Protein AF-A0A967JS07-F1 (afdb_monomer)

Foldseek 3Di:
DDQDWFPCPQAPVNLVVCCVPPVQLQSVLLVVLLVVLVVVDPDPVSSLLSSLQQLLPCPDPSNVSNLVGDDPPCVPLQNVSSVSCSRSGWHKKKFKFFFADPDDPDPDDFGDIDIWMFTDDPNDTWTARSNRRDTDDPVRTDTQDIHPDDSDDDDPDPDDDDTDDDDDDPDDPVVVVLVVCCVPCVPCNVPALVPDDPVSSVVVLLVLLLVVLLVLQCCCCPVVVQQALDRNLLSLLLSQCVQQPVVLSLVVLVVLLVVLLVVLVVVVVVVDDPVVSLVVSLVVLLVVLVVVVVVCVVVVNPRSPPVDVSVSVSSSVLSVSLVVCCVVVNDVSSVSNVVSSSVSSSVSNVQSPDPVNSCCSNRPVPD

Secondary structure (DSSP, 8-state):
-PPPPP-GGG-HHHHHHHHHHH--HHHHHHHHHHHHHHHT-SSHHHHHHHHHHHHH-TT-HHHHHHHHHSSTTTTSHHHHHHHHHHHTT--EEEEEEEE--SS---TT--BPPEEEEEEEETTEEEEE-TTT-PBP-GGGEEEEEESS--S---SS-------B-------SSHHHHHHHHTTT-HHHHHT-GGGS-HHHHHHHHHHHHHHHHHHHHHHIIIII----STTHHHHHHHHHHHHH-HHHHHHHHHHHHHHHHHHHHHHHHTT--HHHHHHHHHHHHHHHHHHHHHHHHHTT--------HHHHHHHHHHHHHHHHHHHHH-HHHHHHHHHHHHHHHHHHHHHHT-HHHHHHHHH-TT-

Solvent-accessible surface area (backbone atoms only — not comparable to full-atom values): 20382 Å² total; per-residue (Å²): 131,81,84,73,76,37,58,61,88,48,23,73,65,54,47,53,52,48,48,75,73,66,66,44,66,24,57,55,25,52,49,54,49,52,51,50,21,50,75,75,27,98,43,76,67,46,24,54,53,45,42,40,48,55,60,26,38,73,84,37,70,45,48,46,36,32,36,76,54,44,65,93,65,27,65,40,48,30,50,34,51,21,49,53,35,8,34,71,67,36,25,37,35,26,32,36,24,40,74,58,65,96,61,83,76,59,92,85,68,66,54,66,80,42,68,26,23,38,35,55,54,98,92,41,81,43,41,27,34,36,69,74,43,45,78,52,65,69,92,34,52,46,80,73,33,67,52,90,56,67,92,70,88,69,86,96,66,85,86,88,81,86,80,43,84,86,74,92,74,98,68,70,65,63,57,53,49,40,64,61,28,54,81,75,41,54,68,59,49,73,68,35,70,84,71,47,59,71,78,55,35,55,56,49,49,58,55,45,37,50,62,58,29,40,54,52,41,49,43,39,38,70,74,73,58,52,51,40,64,64,58,62,51,23,41,51,52,15,52,37,22,69,65,30,40,63,70,57,24,51,54,50,50,53,53,50,42,54,52,49,45,53,53,46,55,56,45,57,77,68,68,60,55,76,67,65,44,54,56,50,51,45,53,50,53,53,50,50,52,51,51,50,52,56,50,27,60,73,68,70,43,83,65,51,71,72,91,51,70,60,50,55,53,49,51,44,53,47,38,53,53,42,46,52,38,26,75,75,66,31,62,68,52,24,51,50,23,48,51,34,19,50,53,50,9,52,54,34,32,58,53,56,69,30,68,68,52,44,48,45,37,57,77,44,75,89,116

pLDDT: mean 78.79, std 13.3, range [34.06, 95.81]

Sequence (367 aa):
AERPRADNTYDEEARRILAEEEETPFIFALDALIEAAREGSASEEGFVAELINSLANSDDDRVIALAAGGPEGVEEPARRLALVLNAAGVPARRVSGLVLSEGRTAAGGASELRLWVDVWFRGGWRSIDPDTGDELDARHLLPLTTGERPVIETAGVSGVSASYTLAPRPEDAATEALRRSDEAAPLVAALSLLSLPQDTQYVFRVLMLIPVGAVLIAFLRQVVGLTTFGTFMPVLIALAFRETSLWTGVVLFTGIVMIGLGLRAYFNGLQLLIVPRLAAVLSIVAMLMAVLALLGGAFKITLGFGISLFPLVIITMTIERMSLVWDEFGAREALMRGAGSLVAAVLSYVMMSNDYVEHMAFMFPEL

Structure (mmCIF, N/CA/C/O backbone):
data_AF-A0A967JS07-F1
#
_entry.id   AF-A0A967JS07-F1
#
loop_
_atom_site.group_PDB
_atom_site.id
_atom_site.type_symbol
_atom_site.label_atom_id
_atom_site.label_alt_id
_atom_site.label_comp_id
_atom_site.label_asym_id
_atom_site.label_entity_id
_atom_site.label_seq_id
_atom_site.pdbx_PDB_ins_code
_atom_site.Cartn_x
_atom_site.Cartn_y
_atom_site.Cartn_z
_atom_site.occupancy
_atom_site.B_iso_or_equiv
_atom_site.auth_seq_id
_atom_site.auth_comp_id
_atom_site.auth_asym_id
_atom_site.auth_atom_id
_atom_site.pdbx_PDB_model_num
ATOM 1 N N . ALA A 1 1 ? 6.190 6.516 -46.615 1.00 49.81 1 ALA A N 1
ATOM 2 C CA . ALA A 1 1 ? 7.289 7.099 -45.825 1.00 49.81 1 ALA A CA 1
ATOM 3 C C . ALA A 1 1 ? 8.577 6.870 -46.601 1.00 49.81 1 ALA A C 1
ATOM 5 O O . ALA A 1 1 ? 8.735 5.792 -47.160 1.00 49.81 1 ALA A O 1
ATOM 6 N N . GLU A 1 2 ? 9.415 7.891 -46.734 1.00 59.22 2 GLU A N 1
ATOM 7 C CA . GLU A 1 2 ? 10.701 7.809 -47.437 1.00 59.22 2 GLU A CA 1
ATOM 8 C C . GLU A 1 2 ? 11.638 6.841 -46.687 1.00 59.22 2 GLU A C 1
ATOM 10 O O . GLU A 1 2 ? 11.630 6.833 -45.454 1.00 59.22 2 GLU A O 1
ATOM 15 N N . ARG A 1 3 ? 12.381 5.975 -47.398 1.00 69.31 3 ARG A N 1
ATOM 16 C CA . ARG A 1 3 ? 13.306 5.008 -46.772 1.00 69.31 3 ARG A CA 1
ATOM 17 C C . ARG A 1 3 ? 14.401 5.806 -46.043 1.00 69.31 3 ARG A C 1
ATOM 19 O O . ARG A 1 3 ? 15.080 6.591 -46.707 1.00 69.31 3 ARG A O 1
ATOM 26 N N . PRO A 1 4 ? 14.576 5.647 -44.717 1.00 76.69 4 PRO A N 1
ATOM 27 C CA . PRO A 1 4 ? 15.662 6.303 -43.999 1.00 76.69 4 PRO A CA 1
ATOM 28 C C . PRO A 1 4 ? 17.009 5.837 -44.564 1.00 76.69 4 PRO A C 1
ATOM 30 O O . PRO A 1 4 ? 17.126 4.714 -45.055 1.00 76.69 4 PRO A O 1
ATOM 33 N N . ARG A 1 5 ? 18.019 6.710 -44.537 1.00 73.94 5 ARG A N 1
ATOM 34 C CA . ARG A 1 5 ? 19.380 6.347 -44.953 1.00 73.94 5 ARG A CA 1
ATOM 35 C C . ARG A 1 5 ? 20.079 5.607 -43.818 1.00 73.94 5 ARG A C 1
ATOM 37 O O . ARG A 1 5 ? 19.899 5.977 -42.660 1.00 73.94 5 ARG A O 1
ATOM 44 N N . ALA A 1 6 ? 20.838 4.573 -44.169 1.00 75.00 6 ALA A N 1
ATOM 45 C CA . ALA A 1 6 ? 21.737 3.911 -43.239 1.00 75.00 6 ALA A CA 1
ATOM 46 C C . ALA A 1 6 ? 22.877 4.860 -42.841 1.00 75.00 6 ALA A C 1
ATOM 48 O O . ALA A 1 6 ? 23.210 5.795 -43.577 1.00 75.00 6 ALA A O 1
ATOM 49 N N . ASP A 1 7 ? 23.435 4.637 -41.657 1.00 72.75 7 ASP A N 1
ATOM 50 C CA . ASP A 1 7 ? 24.664 5.297 -41.231 1.00 72.75 7 ASP A CA 1
ATOM 51 C C . ASP A 1 7 ? 25.858 4.680 -41.981 1.00 72.75 7 ASP A C 1
ATOM 53 O O . ASP A 1 7 ? 26.273 3.558 -41.709 1.00 72.75 7 ASP A O 1
ATOM 57 N N . ASN A 1 8 ? 26.396 5.403 -42.961 1.00 62.12 8 ASN A N 1
ATOM 58 C CA . ASN A 1 8 ? 27.397 4.886 -43.901 1.00 62.12 8 ASN A CA 1
ATOM 59 C C . ASN A 1 8 ? 28.841 4.929 -43.367 1.00 62.12 8 ASN A C 1
ATOM 61 O O . ASN A 1 8 ? 29.783 4.861 -44.150 1.00 62.12 8 ASN A O 1
ATOM 65 N N . THR A 1 9 ? 29.044 5.044 -42.052 1.00 63.50 9 THR A N 1
ATOM 66 C CA . THR A 1 9 ? 30.393 5.126 -41.457 1.00 63.50 9 THR A CA 1
ATOM 67 C C . THR A 1 9 ? 31.290 3.922 -41.820 1.00 63.50 9 THR A C 1
ATOM 69 O O . THR A 1 9 ? 32.506 4.069 -41.890 1.00 63.50 9 THR A O 1
ATOM 72 N N . TYR A 1 10 ? 30.699 2.758 -42.124 1.00 61.53 10 TYR A N 1
ATOM 73 C CA . TYR A 1 10 ? 31.385 1.548 -42.605 1.00 61.53 10 TYR A CA 1
ATOM 74 C C . TYR A 1 10 ? 30.737 0.988 -43.883 1.00 61.53 10 TYR A C 1
ATOM 76 O O . TYR A 1 10 ? 30.423 -0.202 -43.962 1.00 61.53 10 TYR A O 1
ATOM 84 N N . ASP A 1 11 ? 30.472 1.840 -44.874 1.00 68.25 11 ASP A N 1
ATOM 85 C CA . ASP A 1 11 ? 29.933 1.383 -46.159 1.00 68.25 11 ASP A CA 1
ATOM 86 C C . ASP A 1 11 ? 30.923 0.501 -46.955 1.00 68.25 11 ASP A C 1
ATOM 88 O O . ASP A 1 11 ? 32.063 0.264 -46.558 1.00 68.25 11 ASP A O 1
ATOM 92 N N . GLU A 1 12 ? 30.461 -0.087 -48.061 1.00 64.50 12 GLU A N 1
ATOM 93 C CA . GLU A 1 12 ? 31.240 -1.047 -48.862 1.00 64.50 12 GLU A CA 1
ATOM 94 C C . GLU A 1 12 ? 32.566 -0.465 -49.389 1.00 64.50 12 GLU A C 1
ATOM 96 O O . GLU A 1 12 ? 33.564 -1.180 -49.481 1.00 64.50 12 GLU A O 1
ATOM 101 N N . GLU A 1 13 ? 32.598 0.833 -49.694 1.00 61.34 13 GLU A N 1
ATOM 102 C CA . GLU A 1 13 ? 33.794 1.521 -50.182 1.00 61.34 13 GLU A CA 1
ATOM 103 C C . GLU A 1 13 ? 34.773 1.803 -49.034 1.00 61.34 13 GLU A C 1
ATOM 105 O O . GLU A 1 13 ? 35.959 1.486 -49.151 1.00 61.34 13 GLU A O 1
ATOM 110 N N . ALA A 1 14 ? 34.277 2.288 -47.891 1.00 62.56 14 ALA A N 1
ATOM 111 C CA . ALA A 1 14 ? 35.082 2.499 -46.690 1.00 62.56 14 ALA A CA 1
ATOM 112 C C . ALA A 1 14 ? 35.690 1.191 -46.162 1.00 62.56 14 ALA A C 1
ATOM 114 O O . ALA A 1 14 ? 36.866 1.160 -45.800 1.00 62.56 14 ALA A O 1
ATOM 115 N N . ARG A 1 15 ? 34.929 0.089 -46.168 1.00 69.69 15 ARG A N 1
ATOM 116 C CA . ARG A 1 15 ? 35.432 -1.231 -45.752 1.00 69.69 15 ARG A CA 1
ATOM 117 C C . ARG A 1 15 ? 36.533 -1.745 -46.671 1.00 69.69 15 ARG A C 1
ATOM 119 O O . ARG A 1 15 ? 37.533 -2.242 -46.166 1.00 69.69 15 ARG A O 1
ATOM 126 N N . ARG A 1 16 ? 36.400 -1.568 -47.992 1.00 62.28 16 ARG A N 1
ATOM 127 C CA . ARG A 1 16 ? 37.441 -1.962 -48.959 1.00 62.28 16 ARG A CA 1
ATOM 128 C C . ARG A 1 16 ? 38.745 -1.192 -48.735 1.00 62.28 16 ARG A C 1
ATOM 130 O O . ARG A 1 16 ? 39.805 -1.805 -48.738 1.00 62.28 16 ARG A O 1
ATOM 137 N N . ILE A 1 17 ? 38.660 0.116 -48.491 1.00 61.97 17 ILE A N 1
ATOM 138 C CA . ILE A 1 17 ? 39.831 0.960 -48.200 1.00 61.97 17 ILE A CA 1
ATOM 139 C C . ILE A 1 17 ? 40.491 0.534 -46.879 1.00 61.97 17 ILE A C 1
ATOM 141 O O . ILE A 1 17 ? 41.698 0.322 -46.834 1.00 61.97 17 ILE A O 1
ATOM 145 N N . LEU A 1 18 ? 39.703 0.330 -45.819 1.00 66.31 18 LEU A N 1
ATOM 146 C CA . LEU A 1 18 ? 40.214 -0.087 -44.507 1.00 66.31 18 LEU A CA 1
ATOM 147 C C . LEU A 1 18 ? 40.812 -1.504 -44.519 1.00 66.31 18 LEU A C 1
ATOM 149 O O . LEU A 1 18 ? 41.786 -1.771 -43.814 1.00 66.31 18 LEU A O 1
ATOM 153 N N . ALA A 1 19 ? 40.252 -2.409 -45.326 1.00 63.88 19 ALA A N 1
ATOM 154 C CA . ALA A 1 19 ? 40.798 -3.746 -45.534 1.00 63.88 19 ALA A CA 1
ATOM 155 C C . ALA A 1 19 ? 42.159 -3.706 -46.249 1.00 63.88 19 ALA A C 1
ATOM 157 O O . ALA A 1 19 ? 43.043 -4.484 -45.901 1.00 63.88 19 ALA A O 1
ATOM 158 N N . GLU A 1 20 ? 42.334 -2.796 -47.216 1.00 62.72 20 GLU A N 1
ATOM 159 C CA . GLU A 1 20 ? 43.596 -2.604 -47.944 1.00 62.72 20 GLU A CA 1
ATOM 160 C C . GLU A 1 20 ? 44.673 -1.881 -47.111 1.00 62.72 20 GLU A C 1
ATOM 162 O O . GLU A 1 20 ? 45.861 -2.129 -47.318 1.00 62.72 20 GLU A O 1
ATOM 167 N N . GLU A 1 21 ? 44.287 -1.005 -46.173 1.00 59.81 21 GLU A N 1
ATOM 168 C CA . GLU A 1 21 ? 45.229 -0.190 -45.388 1.00 59.81 21 GLU A CA 1
ATOM 169 C C . GLU A 1 21 ? 45.713 -0.839 -44.077 1.00 59.81 21 GLU A C 1
ATOM 171 O O . GLU A 1 21 ? 46.889 -0.682 -43.739 1.00 59.81 21 GLU A O 1
ATOM 176 N N . GLU A 1 22 ? 44.861 -1.559 -43.332 1.00 60.44 22 GLU A N 1
ATOM 177 C CA . GLU A 1 22 ? 45.203 -2.023 -41.970 1.00 60.44 22 GLU A CA 1
ATOM 178 C C . GLU A 1 22 ? 44.953 -3.520 -41.686 1.00 60.44 22 GLU A C 1
ATOM 180 O O . GLU A 1 22 ? 45.300 -3.971 -40.593 1.00 60.44 22 GLU A O 1
ATOM 185 N N . GLU A 1 23 ? 44.389 -4.305 -42.621 1.00 60.12 23 GLU A N 1
ATOM 186 C CA . GLU A 1 23 ? 44.075 -5.747 -42.450 1.00 60.12 23 GLU A CA 1
ATOM 187 C C . GLU A 1 23 ? 43.524 -6.101 -41.046 1.00 60.12 23 GLU A C 1
ATOM 189 O O . GLU A 1 23 ? 43.955 -7.051 -40.384 1.00 60.12 23 GLU A O 1
ATOM 194 N N . THR A 1 24 ? 42.571 -5.317 -40.538 1.00 73.00 24 THR A N 1
ATOM 195 C CA . THR A 1 24 ? 42.084 -5.526 -39.170 1.00 73.00 24 THR A CA 1
ATOM 196 C C . THR A 1 24 ? 41.170 -6.758 -39.089 1.00 73.00 24 THR A C 1
ATOM 198 O O . THR A 1 24 ? 40.249 -6.901 -39.900 1.00 73.00 24 THR A O 1
ATOM 201 N N . PRO A 1 25 ? 41.335 -7.637 -38.074 1.00 78.56 25 PRO A N 1
ATOM 202 C CA . PRO A 1 25 ? 40.446 -8.785 -37.847 1.00 78.56 25 PRO A CA 1
ATOM 203 C C . PRO A 1 25 ? 38.957 -8.414 -37.771 1.00 78.56 25 PRO A C 1
ATOM 205 O O . PRO A 1 25 ? 38.092 -9.225 -38.091 1.00 78.56 25 PRO A O 1
ATOM 208 N N . PHE A 1 26 ? 38.666 -7.171 -37.381 1.00 82.50 26 PHE A N 1
ATOM 209 C CA . PHE A 1 26 ? 37.331 -6.591 -37.342 1.00 82.50 26 PHE A CA 1
ATOM 210 C C . PHE A 1 26 ? 36.672 -6.488 -38.723 1.00 82.50 26 PHE A C 1
ATOM 212 O O . PHE A 1 26 ? 35.543 -6.948 -38.882 1.00 82.50 26 PHE A O 1
ATOM 219 N N . ILE A 1 27 ? 37.358 -5.923 -39.725 1.00 81.75 27 ILE A N 1
ATOM 220 C CA . ILE A 1 27 ? 36.787 -5.739 -41.070 1.00 81.75 27 ILE A CA 1
ATOM 221 C C . ILE A 1 27 ? 36.555 -7.095 -41.740 1.00 81.75 27 ILE A C 1
ATOM 223 O O . ILE A 1 27 ? 35.483 -7.325 -42.295 1.00 81.75 27 ILE A O 1
ATOM 227 N N . PHE A 1 28 ? 37.492 -8.035 -41.587 1.00 84.06 28 PHE A N 1
ATOM 228 C CA . PHE A 1 28 ? 37.311 -9.399 -42.088 1.00 84.06 28 PHE A CA 1
ATOM 229 C C . PHE A 1 28 ? 36.125 -10.116 -41.437 1.00 84.06 28 PHE A C 1
ATOM 231 O O . PHE A 1 28 ? 35.357 -10.774 -42.136 1.00 84.06 28 PHE A O 1
ATOM 238 N N . ALA A 1 29 ? 35.946 -9.988 -40.118 1.00 85.44 29 ALA A N 1
ATOM 239 C CA . ALA A 1 29 ? 34.800 -10.574 -39.426 1.00 85.44 29 ALA A CA 1
ATOM 240 C C . ALA A 1 29 ? 33.475 -9.926 -39.860 1.00 85.44 29 ALA A C 1
ATOM 242 O O . ALA A 1 29 ? 32.486 -10.632 -40.058 1.00 85.44 29 ALA A O 1
ATOM 243 N N . LEU A 1 30 ? 33.468 -8.603 -40.054 1.00 86.50 30 LEU A N 1
ATOM 244 C CA . LEU A 1 30 ? 32.315 -7.841 -40.534 1.00 86.50 30 LEU A CA 1
ATOM 245 C C . LEU A 1 30 ? 31.890 -8.288 -41.938 1.00 86.50 30 LEU A C 1
ATOM 247 O O . LEU A 1 30 ? 30.720 -8.608 -42.153 1.00 86.50 30 LEU A O 1
ATOM 251 N N . ASP A 1 31 ? 32.839 -8.349 -42.872 1.00 87.00 31 ASP A N 1
ATOM 252 C CA . ASP A 1 31 ? 32.585 -8.774 -44.250 1.00 87.00 31 ASP A CA 1
ATOM 253 C C . ASP A 1 31 ? 32.187 -10.247 -44.322 1.00 87.00 31 ASP A C 1
ATOM 255 O O . ASP A 1 31 ? 31.202 -10.575 -44.976 1.00 87.00 31 ASP A O 1
ATOM 259 N N . ALA A 1 32 ? 32.865 -11.133 -43.588 1.00 87.50 32 ALA A N 1
ATOM 260 C CA . ALA A 1 32 ? 32.529 -12.556 -43.563 1.00 87.50 32 ALA A CA 1
ATOM 261 C C . ALA A 1 32 ? 31.115 -12.829 -43.021 1.00 87.50 32 ALA A C 1
ATOM 263 O O . ALA A 1 32 ? 30.470 -13.796 -43.430 1.00 87.50 32 ALA A O 1
ATOM 264 N N . LEU A 1 33 ? 30.627 -12.011 -42.085 1.00 88.00 33 LEU A N 1
ATOM 265 C CA . LEU A 1 33 ? 29.288 -12.157 -41.515 1.00 88.00 33 LEU A CA 1
ATOM 266 C C . LEU A 1 33 ? 28.217 -11.630 -42.486 1.00 88.00 33 LEU A C 1
ATOM 268 O O . LEU A 1 33 ? 27.200 -12.292 -42.700 1.00 88.00 33 LEU A O 1
ATOM 272 N N . ILE A 1 34 ? 28.481 -10.496 -43.143 1.00 89.50 34 ILE A N 1
ATOM 273 C CA . ILE A 1 34 ? 27.589 -9.921 -44.160 1.00 89.50 34 ILE A CA 1
ATOM 274 C C . ILE A 1 34 ? 27.518 -10.810 -45.411 1.00 89.50 34 ILE A C 1
ATOM 276 O O . ILE A 1 34 ? 26.421 -11.055 -45.916 1.00 89.50 34 ILE A O 1
ATOM 280 N N . GLU A 1 35 ? 28.648 -11.331 -45.887 1.00 88.50 35 GLU A N 1
ATOM 281 C CA . GLU A 1 35 ? 28.701 -12.209 -47.062 1.00 88.50 35 GLU A CA 1
ATOM 282 C C . GLU A 1 35 ? 27.981 -13.535 -46.782 1.00 88.50 35 GLU A C 1
ATOM 284 O O . GLU A 1 35 ? 27.116 -13.939 -47.555 1.00 88.50 35 GLU A O 1
ATOM 289 N N . ALA A 1 36 ? 28.230 -14.159 -45.623 1.00 87.12 36 ALA A N 1
ATOM 290 C CA . ALA A 1 36 ? 27.559 -15.403 -45.238 1.00 87.12 36 ALA A CA 1
ATOM 291 C C . ALA A 1 36 ? 26.033 -15.243 -45.140 1.00 87.12 36 ALA A C 1
ATOM 293 O O . ALA A 1 36 ? 25.286 -16.088 -45.638 1.00 87.12 36 ALA A O 1
ATOM 294 N N . ALA A 1 37 ? 25.554 -14.142 -44.548 1.00 87.19 37 ALA A N 1
ATOM 295 C CA . ALA A 1 37 ? 24.123 -13.852 -44.488 1.00 87.19 37 ALA A CA 1
ATOM 296 C C . ALA A 1 37 ? 23.532 -13.621 -45.891 1.00 87.19 37 ALA A C 1
ATOM 298 O O . ALA A 1 37 ? 22.385 -13.999 -46.151 1.00 87.19 37 ALA A O 1
ATOM 299 N N . ARG A 1 38 ? 24.302 -13.019 -46.809 1.00 86.75 38 ARG A N 1
ATOM 300 C CA . ARG A 1 38 ? 23.894 -12.750 -48.196 1.00 86.75 38 ARG A CA 1
ATOM 301 C C . ARG A 1 38 ? 23.852 -14.023 -49.043 1.00 86.75 38 ARG A C 1
ATOM 303 O O . ARG A 1 38 ? 22.905 -14.191 -49.806 1.00 86.75 38 ARG A O 1
ATOM 310 N N . GLU A 1 39 ? 24.812 -14.930 -48.881 1.00 86.62 39 GLU A N 1
ATOM 311 C CA . GLU A 1 39 ? 24.835 -16.238 -49.551 1.00 86.62 39 GLU A CA 1
ATOM 312 C C . GLU A 1 39 ? 23.717 -17.168 -49.057 1.00 86.62 39 GLU A C 1
ATOM 314 O O . GLU A 1 39 ? 23.106 -17.888 -49.851 1.00 86.62 39 GLU A O 1
ATOM 319 N N . GLY A 1 40 ? 23.411 -17.130 -47.755 1.00 80.38 40 GLY A N 1
ATOM 320 C CA . GLY A 1 40 ? 22.353 -17.935 -47.136 1.00 80.38 40 GLY A CA 1
ATOM 321 C C . GLY A 1 40 ? 20.925 -17.459 -47.431 1.00 80.38 40 GLY A C 1
ATOM 322 O O . GLY A 1 40 ? 19.966 -18.170 -47.125 1.00 80.38 40 GLY A O 1
ATOM 323 N N . SER A 1 41 ? 20.759 -16.282 -48.045 1.00 86.12 41 SER A N 1
ATOM 324 C CA . SER A 1 41 ? 19.464 -15.602 -48.142 1.00 86.12 41 SER A CA 1
ATOM 325 C C . SER A 1 41 ? 19.022 -15.325 -49.575 1.00 86.12 41 SER A C 1
ATOM 327 O O . SER A 1 41 ? 19.682 -14.633 -50.340 1.00 86.12 41 SER A O 1
ATOM 329 N N . ALA A 1 42 ? 17.815 -15.777 -49.925 1.00 79.69 42 ALA A N 1
ATOM 330 C CA . ALA A 1 42 ? 17.219 -15.549 -51.247 1.00 79.69 42 ALA A CA 1
ATO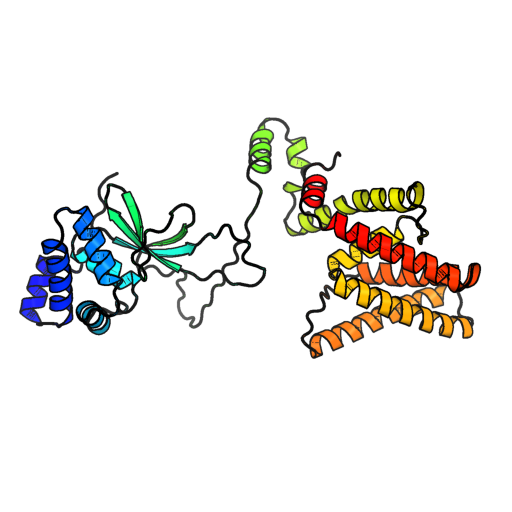M 331 C C . ALA A 1 42 ? 16.434 -14.222 -51.373 1.00 79.69 42 ALA A C 1
ATOM 333 O O . ALA A 1 42 ? 15.888 -13.925 -52.436 1.00 79.69 42 ALA A O 1
ATOM 334 N N . SER A 1 43 ? 16.316 -13.439 -50.294 1.00 83.69 43 SER A N 1
ATOM 335 C CA . SER A 1 43 ? 15.555 -12.179 -50.257 1.00 83.69 43 SER A CA 1
ATOM 336 C C . SER A 1 43 ? 16.181 -11.166 -49.294 1.00 83.69 43 SER A C 1
ATOM 338 O O . SER A 1 43 ? 16.864 -11.565 -48.355 1.00 83.69 43 SER A O 1
ATOM 340 N N . GLU A 1 44 ? 15.904 -9.868 -49.486 1.00 82.12 44 GLU A N 1
ATOM 341 C CA . GLU A 1 44 ? 16.341 -8.790 -48.571 1.00 82.12 44 GLU A CA 1
ATOM 342 C C . GLU A 1 44 ? 15.825 -9.027 -47.138 1.00 82.12 44 GLU A C 1
ATOM 344 O O . GLU A 1 44 ? 16.520 -8.745 -46.170 1.00 82.12 44 GLU A O 1
ATOM 349 N N . GLU A 1 45 ? 14.635 -9.615 -46.988 1.00 83.25 45 GLU A N 1
ATOM 350 C CA . GLU A 1 45 ? 14.059 -9.946 -45.678 1.00 83.25 45 GLU A CA 1
ATOM 351 C C . GLU A 1 45 ? 14.763 -11.124 -45.004 1.00 83.25 45 GLU A C 1
ATOM 353 O O . GLU A 1 45 ? 15.049 -11.064 -43.811 1.00 83.25 45 GLU A O 1
ATOM 358 N N . GLY A 1 46 ? 15.046 -12.183 -45.770 1.00 83.88 46 GLY A N 1
ATOM 359 C CA . GLY A 1 46 ? 15.822 -13.323 -45.284 1.00 83.88 46 GLY A CA 1
ATOM 360 C C . GLY A 1 46 ? 17.226 -12.895 -44.872 1.00 83.88 46 GLY A C 1
ATOM 361 O O . GLY A 1 46 ? 17.684 -13.287 -43.810 1.00 83.88 46 GLY A O 1
ATOM 362 N N . PHE A 1 47 ? 17.837 -11.998 -45.652 1.00 88.75 47 PHE A N 1
ATOM 363 C CA . PHE A 1 47 ? 19.155 -11.440 -45.369 1.00 88.75 47 PHE A CA 1
ATOM 364 C C . PHE A 1 47 ? 19.194 -10.716 -44.023 1.00 88.75 47 PHE A C 1
ATOM 366 O O . PHE A 1 47 ? 20.059 -11.001 -43.201 1.00 88.75 47 PHE A O 1
ATOM 373 N N . VAL A 1 48 ? 18.237 -9.817 -43.769 1.00 88.06 48 VAL A N 1
ATOM 374 C CA . VAL A 1 48 ? 18.159 -9.087 -42.494 1.00 88.06 48 VAL A CA 1
ATOM 375 C C . VAL A 1 48 ? 17.917 -10.041 -41.322 1.00 88.06 48 VAL A C 1
ATOM 377 O O . VAL A 1 48 ? 18.568 -9.901 -40.291 1.00 88.06 48 VAL A O 1
ATOM 380 N N . ALA A 1 49 ? 17.018 -11.017 -41.472 1.00 87.44 49 ALA A N 1
ATOM 381 C CA . ALA A 1 49 ? 16.717 -11.980 -40.412 1.00 87.44 49 ALA A CA 1
ATOM 382 C C . ALA A 1 49 ? 17.914 -12.891 -40.090 1.00 87.44 49 ALA A C 1
ATOM 384 O O . ALA A 1 49 ? 18.232 -13.096 -38.921 1.00 87.44 49 ALA A O 1
ATOM 385 N N . GLU A 1 50 ? 18.605 -13.393 -41.113 1.00 88.31 50 GLU A N 1
ATOM 386 C CA . GLU A 1 50 ? 19.790 -14.239 -40.948 1.00 88.31 50 GLU A CA 1
ATOM 387 C C . GLU A 1 50 ? 20.948 -13.466 -40.312 1.00 88.31 50 GLU A C 1
ATOM 389 O O . GLU A 1 50 ? 21.647 -13.983 -39.439 1.00 88.31 50 GLU A O 1
ATOM 394 N N . LEU A 1 51 ? 21.110 -12.198 -40.700 1.00 88.81 51 LEU A N 1
ATOM 395 C CA . LEU A 1 51 ? 22.114 -11.303 -40.137 1.00 88.81 51 LEU A CA 1
ATOM 396 C C . LEU A 1 51 ? 21.847 -11.014 -38.651 1.00 88.81 51 LEU A C 1
ATOM 398 O O . LEU A 1 51 ? 22.773 -11.074 -37.844 1.00 88.81 51 LEU A O 1
ATOM 402 N N . ILE A 1 52 ? 20.587 -10.762 -38.275 1.00 90.38 52 ILE A N 1
ATOM 403 C CA . ILE A 1 52 ? 20.172 -10.593 -36.872 1.00 90.38 52 ILE A CA 1
ATOM 404 C C . ILE A 1 52 ? 20.447 -11.873 -36.069 1.00 90.38 52 ILE A C 1
ATOM 406 O O . ILE A 1 52 ? 21.089 -11.803 -35.023 1.00 90.38 52 ILE A O 1
ATOM 410 N N . ASN A 1 53 ? 20.024 -13.038 -36.569 1.00 88.69 53 ASN A N 1
ATOM 411 C CA . ASN A 1 53 ? 20.211 -14.320 -35.880 1.00 88.69 53 ASN A CA 1
ATOM 412 C C . ASN A 1 53 ? 21.693 -14.679 -35.706 1.00 88.69 53 ASN A C 1
ATOM 414 O O . ASN A 1 53 ? 22.099 -15.149 -34.644 1.00 88.69 53 ASN A O 1
ATOM 418 N N . SER A 1 54 ? 22.511 -14.427 -36.732 1.00 86.75 54 SER A N 1
ATOM 419 C CA . SER A 1 54 ? 23.959 -14.656 -36.678 1.00 86.75 54 SER A CA 1
ATOM 420 C C . SER A 1 54 ? 24.634 -13.779 -35.621 1.00 86.75 54 SER A C 1
ATOM 422 O O . SER A 1 54 ? 25.550 -14.234 -34.947 1.00 86.75 54 SER A O 1
ATOM 424 N N . LEU A 1 55 ? 24.170 -12.536 -35.449 1.00 86.94 55 LEU A N 1
ATOM 425 C CA . LEU A 1 55 ? 24.705 -11.598 -34.455 1.00 86.94 55 LEU A CA 1
ATOM 426 C C . LEU A 1 55 ? 24.216 -11.870 -33.029 1.00 86.94 55 LEU A C 1
ATOM 428 O O . LEU A 1 55 ? 24.937 -11.547 -32.085 1.00 86.94 55 LEU A O 1
ATOM 432 N N . ALA A 1 56 ? 23.028 -12.460 -32.874 1.00 85.56 56 ALA A N 1
ATOM 433 C CA . ALA A 1 56 ? 22.507 -12.909 -31.583 1.00 85.56 56 ALA A CA 1
ATOM 434 C C . ALA A 1 56 ? 23.260 -14.145 -31.048 1.00 85.56 56 ALA A C 1
ATOM 436 O O . ALA A 1 56 ? 23.301 -14.382 -29.842 1.00 85.56 56 ALA A O 1
ATOM 437 N N . ASN A 1 57 ? 23.900 -14.928 -31.925 1.00 86.50 57 ASN A N 1
ATOM 438 C CA . ASN A 1 57 ? 24.721 -16.063 -31.514 1.00 86.50 57 ASN A CA 1
ATOM 439 C C . ASN A 1 57 ? 26.091 -15.604 -30.981 1.00 86.50 57 ASN A C 1
ATOM 441 O O . ASN A 1 57 ? 27.054 -15.452 -31.733 1.00 86.50 57 ASN A O 1
ATOM 445 N N . SER A 1 58 ? 26.191 -15.417 -29.664 1.00 78.88 58 SER A N 1
ATOM 446 C CA . SER A 1 58 ? 27.419 -14.968 -28.992 1.00 78.88 58 SER A CA 1
ATOM 447 C C . SER A 1 58 ? 28.599 -15.941 -29.088 1.00 78.88 58 SER A C 1
ATOM 449 O O . SER A 1 58 ? 29.728 -15.531 -28.827 1.00 78.88 58 SER A O 1
ATOM 451 N N . ASP A 1 59 ? 28.347 -17.204 -29.444 1.00 82.75 59 ASP A N 1
ATOM 452 C CA . ASP A 1 59 ? 29.374 -18.247 -29.565 1.00 82.75 59 ASP A CA 1
ATOM 453 C C . ASP A 1 59 ? 30.029 -18.278 -30.960 1.00 82.75 59 ASP A C 1
ATOM 455 O O . ASP A 1 59 ? 30.932 -19.076 -31.204 1.00 82.75 59 ASP A O 1
ATOM 459 N N . ASP A 1 60 ? 29.581 -17.435 -31.896 1.00 85.25 60 ASP A N 1
ATOM 460 C CA . ASP A 1 60 ? 30.191 -17.328 -33.221 1.00 85.25 60 ASP A CA 1
ATOM 461 C C . ASP A 1 60 ? 31.529 -16.572 -33.144 1.00 85.25 60 ASP A C 1
ATOM 463 O O . ASP A 1 60 ? 31.588 -15.408 -32.733 1.00 85.25 60 ASP A O 1
ATOM 467 N N . ASP A 1 61 ? 32.609 -17.212 -33.598 1.00 85.00 61 ASP A N 1
ATOM 468 C CA . ASP A 1 61 ? 33.964 -16.644 -33.627 1.00 85.00 61 ASP A CA 1
ATOM 469 C C . ASP A 1 61 ? 34.019 -15.268 -34.324 1.00 85.00 61 ASP A C 1
ATOM 471 O O . ASP A 1 61 ? 34.812 -14.400 -33.942 1.00 85.00 61 ASP A O 1
ATOM 475 N N . ARG A 1 62 ? 33.149 -15.026 -35.316 1.00 85.62 62 ARG A N 1
ATOM 476 C CA . ARG A 1 62 ? 33.046 -13.737 -36.023 1.00 85.62 62 ARG A CA 1
ATOM 477 C C . ARG A 1 62 ? 32.453 -12.654 -35.127 1.00 85.62 62 ARG A C 1
ATOM 479 O O . ARG A 1 62 ? 32.925 -11.520 -35.142 1.00 85.62 62 ARG A O 1
ATOM 486 N N . VAL A 1 63 ? 31.450 -12.993 -34.318 1.00 85.44 63 VAL A N 1
ATOM 487 C CA . VAL A 1 63 ? 30.825 -12.063 -33.362 1.00 85.44 63 VAL A CA 1
ATOM 488 C C . VAL A 1 63 ? 31.806 -11.707 -32.247 1.00 85.44 63 VAL A C 1
ATOM 490 O O . VAL A 1 63 ? 31.898 -10.540 -31.860 1.00 85.44 63 VAL A O 1
ATOM 493 N N . ILE A 1 64 ? 32.600 -12.678 -31.791 1.00 85.38 64 ILE A N 1
ATOM 494 C CA . ILE A 1 64 ? 33.666 -12.465 -30.803 1.00 85.38 64 ILE A CA 1
ATOM 495 C C . ILE A 1 64 ? 34.741 -11.521 -31.362 1.00 85.38 64 ILE A C 1
ATOM 497 O O . ILE A 1 64 ? 35.136 -10.565 -30.690 1.00 85.38 64 ILE A O 1
ATOM 501 N N . ALA A 1 65 ? 35.177 -11.737 -32.606 1.00 84.50 65 ALA A N 1
ATOM 502 C CA . ALA A 1 65 ? 36.140 -10.860 -33.273 1.00 84.50 65 ALA A CA 1
ATOM 503 C C . ALA A 1 65 ? 35.603 -9.427 -33.453 1.00 84.50 65 ALA A C 1
ATOM 505 O O . ALA A 1 65 ? 36.338 -8.462 -33.231 1.00 84.50 65 ALA A O 1
ATOM 506 N N . LEU A 1 66 ? 34.314 -9.276 -33.785 1.00 85.31 66 LEU A N 1
ATOM 507 C CA . LEU A 1 66 ? 33.649 -7.972 -33.875 1.00 85.31 66 LEU A CA 1
ATOM 508 C C . LEU A 1 66 ? 33.591 -7.250 -32.524 1.00 85.31 66 LEU A C 1
ATOM 510 O O . LEU A 1 66 ? 33.806 -6.040 -32.469 1.00 85.31 66 LEU A O 1
ATOM 514 N N . ALA A 1 67 ? 33.308 -7.980 -31.443 1.00 83.56 67 ALA A N 1
ATOM 515 C CA . ALA A 1 67 ? 33.255 -7.421 -30.097 1.00 83.56 67 ALA A CA 1
ATOM 516 C C . ALA A 1 67 ? 34.634 -6.941 -29.615 1.00 83.56 67 ALA A C 1
ATOM 518 O O . ALA A 1 67 ? 34.724 -5.872 -29.022 1.00 83.56 67 ALA A O 1
ATOM 519 N N . ALA A 1 68 ? 35.694 -7.706 -29.894 1.00 83.50 68 ALA A N 1
ATOM 520 C CA . ALA A 1 68 ? 37.045 -7.423 -29.407 1.00 83.50 68 ALA A CA 1
ATOM 521 C C . ALA A 1 68 ? 37.832 -6.414 -30.265 1.00 83.50 68 ALA A C 1
ATOM 523 O O . ALA A 1 68 ? 38.740 -5.760 -29.757 1.00 83.50 68 ALA A O 1
ATOM 524 N N . GLY A 1 69 ? 37.534 -6.325 -31.566 1.00 77.75 69 GLY A N 1
ATOM 525 C CA . GLY A 1 69 ? 38.295 -5.515 -32.526 1.00 77.75 69 GLY A CA 1
ATOM 526 C C . GLY A 1 69 ? 37.578 -4.270 -33.053 1.00 77.75 69 GLY A C 1
ATOM 527 O O . GLY A 1 69 ? 38.150 -3.563 -33.879 1.00 77.75 69 GLY A O 1
ATOM 528 N N . GLY A 1 70 ? 36.330 -4.027 -32.646 1.00 76.69 70 GLY A N 1
ATOM 529 C CA . GLY A 1 70 ? 35.519 -2.916 -33.147 1.00 76.69 70 GLY A CA 1
ATOM 530 C C . GLY A 1 70 ? 35.830 -1.552 -32.519 1.00 76.69 70 GLY A C 1
ATOM 531 O O . GLY A 1 70 ? 36.606 -1.458 -31.567 1.00 76.69 70 GLY A O 1
ATOM 532 N N . PRO A 1 71 ? 35.207 -0.471 -33.031 1.00 77.25 71 PRO A N 1
ATOM 533 C CA . PRO A 1 71 ? 35.267 0.846 -32.400 1.00 77.25 71 PRO A CA 1
ATOM 534 C C . PRO A 1 71 ? 34.712 0.809 -30.965 1.00 77.25 71 PRO A C 1
ATOM 536 O O . PRO A 1 71 ? 33.969 -0.101 -30.590 1.00 77.25 71 PRO A O 1
ATOM 539 N N . GLU A 1 72 ? 35.070 1.808 -30.148 1.00 75.38 72 GLU A N 1
ATOM 540 C CA . GLU A 1 72 ? 34.694 1.856 -28.727 1.00 75.38 72 GLU A CA 1
ATOM 541 C C . GLU A 1 72 ? 33.202 1.562 -28.523 1.00 75.38 72 GLU A C 1
ATOM 543 O O . GLU A 1 72 ? 32.358 2.163 -29.180 1.00 75.38 72 GLU A O 1
ATOM 548 N N . GLY A 1 73 ? 32.864 0.652 -27.602 1.00 75.56 73 GLY A N 1
ATOM 549 C CA . GLY A 1 73 ? 31.485 0.308 -27.235 1.00 75.56 73 GLY A CA 1
ATOM 550 C C . GLY A 1 73 ? 30.764 -0.692 -28.150 1.00 75.56 73 GLY A C 1
ATOM 551 O O . GLY A 1 73 ? 29.600 -0.987 -27.890 1.00 75.56 73 GLY A O 1
ATOM 552 N N . VAL A 1 74 ? 31.412 -1.248 -29.181 1.00 82.12 74 VAL A N 1
ATOM 553 C CA . VAL A 1 74 ? 30.866 -2.358 -30.006 1.00 82.12 74 VAL A CA 1
ATOM 554 C C . VAL A 1 74 ? 30.816 -3.700 -29.251 1.00 82.12 74 VAL A C 1
ATOM 556 O O . VAL A 1 74 ? 30.201 -4.676 -29.690 1.00 82.12 74 VAL A O 1
ATOM 559 N N . GLU A 1 75 ? 31.376 -3.748 -28.045 1.00 81.75 75 GLU A N 1
ATOM 560 C CA . GLU A 1 75 ? 31.109 -4.801 -27.061 1.00 81.75 75 GLU A CA 1
ATOM 561 C C . GLU A 1 75 ? 29.623 -4.851 -26.649 1.00 81.75 75 GLU A C 1
ATOM 563 O O . GLU A 1 75 ? 29.109 -5.927 -26.344 1.00 81.75 75 GLU A O 1
ATOM 568 N N . GLU A 1 76 ? 28.904 -3.722 -26.709 1.00 85.50 76 GLU A N 1
ATOM 569 C CA . GLU A 1 76 ? 27.467 -3.655 -26.432 1.00 85.50 76 GLU A CA 1
ATOM 570 C C . GLU A 1 76 ? 26.659 -4.271 -27.598 1.00 85.50 76 GLU A C 1
ATOM 572 O O . GLU A 1 76 ? 26.740 -3.764 -28.726 1.00 85.50 76 GLU A O 1
ATOM 577 N N . PRO A 1 77 ? 25.833 -5.312 -27.362 1.00 87.88 77 PRO A N 1
ATOM 578 C CA . PRO A 1 77 ? 25.092 -6.014 -28.417 1.00 87.88 77 PRO A CA 1
ATOM 579 C C . PRO A 1 77 ? 24.233 -5.094 -29.294 1.00 87.88 77 PRO A C 1
ATOM 581 O O . PRO A 1 77 ? 24.259 -5.194 -30.520 1.00 87.88 77 PRO A O 1
ATOM 584 N N . ALA A 1 78 ? 23.535 -4.125 -28.689 1.00 87.94 78 ALA A N 1
ATOM 585 C CA . ALA A 1 78 ? 22.681 -3.182 -29.414 1.00 87.94 78 ALA A CA 1
ATOM 586 C C . ALA A 1 78 ? 23.473 -2.285 -30.377 1.00 87.94 78 ALA A C 1
ATOM 588 O O . ALA A 1 78 ? 23.030 -2.006 -31.495 1.00 87.94 78 ALA A O 1
ATOM 589 N N . ARG A 1 79 ? 24.663 -1.841 -29.957 1.00 88.38 79 ARG A N 1
ATOM 590 C CA . ARG A 1 79 ? 25.542 -1.017 -30.790 1.00 88.38 79 ARG A CA 1
ATOM 591 C C . ARG A 1 79 ? 26.155 -1.836 -31.920 1.00 88.38 79 ARG A C 1
ATOM 593 O O . ARG A 1 79 ? 26.163 -1.369 -33.057 1.00 88.38 79 ARG A O 1
ATOM 600 N N . ARG A 1 80 ? 26.601 -3.063 -31.631 1.00 89.62 80 ARG A N 1
ATOM 601 C CA . ARG A 1 80 ? 27.127 -3.998 -32.637 1.00 89.62 80 ARG A CA 1
ATOM 602 C C . ARG A 1 80 ? 26.093 -4.308 -33.709 1.00 89.62 80 ARG A C 1
ATOM 604 O O . ARG A 1 80 ? 26.391 -4.179 -34.891 1.00 89.62 80 ARG A O 1
ATOM 611 N N . LEU A 1 81 ? 24.876 -4.660 -33.298 1.00 90.00 81 LEU A N 1
ATOM 612 C CA . LEU A 1 81 ? 23.792 -4.990 -34.216 1.00 90.00 81 LEU A CA 1
ATOM 613 C C . LEU A 1 81 ? 23.453 -3.804 -35.128 1.00 90.00 81 LEU A C 1
ATOM 615 O O . LEU A 1 81 ? 23.373 -3.966 -36.345 1.00 90.00 81 LEU A O 1
ATOM 619 N N . ALA A 1 82 ? 23.324 -2.600 -34.563 1.00 89.25 82 ALA A N 1
ATOM 620 C CA . ALA A 1 82 ? 23.096 -1.398 -35.358 1.00 89.25 82 ALA A CA 1
ATOM 621 C C . ALA A 1 82 ? 24.257 -1.118 -36.331 1.00 89.25 82 ALA A C 1
ATOM 623 O O . ALA A 1 82 ? 24.003 -0.786 -37.487 1.00 89.25 82 ALA A O 1
ATOM 624 N N . LEU A 1 83 ? 25.513 -1.272 -35.902 1.00 88.12 83 LEU A N 1
ATOM 625 C CA . LEU A 1 83 ? 26.686 -1.049 -36.753 1.00 88.12 83 LEU A CA 1
ATOM 626 C C . LEU A 1 83 ? 26.713 -2.013 -37.940 1.00 88.12 83 LEU A C 1
ATOM 628 O O . LEU A 1 83 ? 26.843 -1.570 -39.079 1.00 88.12 83 LEU A O 1
ATOM 632 N N . VAL A 1 84 ? 26.559 -3.315 -37.688 1.00 89.56 84 VAL A N 1
ATOM 633 C CA . VAL A 1 84 ? 26.652 -4.345 -38.734 1.00 89.56 84 VAL A CA 1
ATOM 634 C C . VAL A 1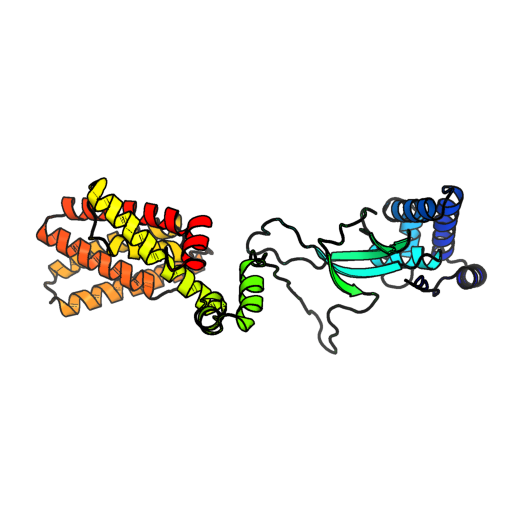 84 ? 25.513 -4.203 -39.744 1.00 89.56 84 VAL A C 1
ATOM 636 O O . VAL A 1 84 ? 25.744 -4.287 -40.950 1.00 89.56 84 VAL A O 1
ATOM 639 N N . LEU A 1 85 ? 24.292 -3.916 -39.280 1.00 89.94 85 LEU A N 1
ATOM 640 C CA . LEU A 1 85 ? 23.153 -3.668 -40.167 1.00 89.94 85 LEU A CA 1
ATOM 641 C C . LEU A 1 85 ? 23.365 -2.424 -41.036 1.00 89.94 85 LEU A C 1
ATOM 643 O O . LEU A 1 85 ? 23.132 -2.478 -42.245 1.00 89.94 85 LEU A O 1
ATOM 647 N N . ASN A 1 86 ? 23.860 -1.328 -40.456 1.00 88.81 86 ASN A N 1
ATOM 648 C CA . ASN A 1 86 ? 24.154 -0.120 -41.222 1.00 88.81 86 ASN A CA 1
ATOM 649 C C . ASN A 1 86 ? 25.287 -0.339 -42.238 1.00 88.81 86 ASN A C 1
ATOM 651 O O . ASN A 1 86 ? 25.153 0.092 -43.383 1.00 88.81 86 ASN A O 1
ATOM 655 N N . ALA A 1 87 ? 26.338 -1.083 -41.874 1.00 86.12 87 ALA A N 1
ATOM 656 C CA . ALA A 1 87 ? 27.415 -1.480 -42.788 1.00 86.12 87 ALA A CA 1
ATOM 657 C C . ALA A 1 87 ? 26.908 -2.356 -43.952 1.00 86.12 87 ALA A C 1
ATOM 659 O O . ALA A 1 87 ? 27.409 -2.273 -45.073 1.00 86.12 87 ALA A O 1
ATOM 660 N N . ALA A 1 88 ? 25.861 -3.151 -43.712 1.00 86.25 88 ALA A N 1
ATOM 661 C CA . ALA A 1 88 ? 25.162 -3.927 -44.732 1.00 86.25 88 ALA A CA 1
ATOM 662 C C . ALA A 1 88 ? 24.180 -3.100 -45.595 1.00 86.25 88 ALA A C 1
ATOM 664 O O . ALA A 1 88 ? 23.510 -3.655 -46.471 1.00 86.25 88 ALA A O 1
ATOM 665 N N . GLY A 1 89 ? 24.060 -1.789 -45.355 1.00 85.44 89 GLY A N 1
ATOM 666 C CA . GLY A 1 89 ? 23.130 -0.895 -46.054 1.00 85.44 89 GLY A CA 1
ATOM 667 C C . GLY A 1 89 ? 21.683 -0.959 -45.544 1.00 85.44 89 GLY A C 1
ATOM 668 O O . GLY A 1 89 ? 20.766 -0.439 -46.192 1.00 85.44 89 GLY A O 1
ATOM 669 N N . VAL A 1 90 ? 21.454 -1.588 -44.389 1.00 88.69 90 VAL A N 1
ATOM 670 C CA . VAL A 1 90 ? 20.146 -1.691 -43.733 1.00 88.69 90 VAL A CA 1
ATOM 671 C C . VAL A 1 90 ? 20.059 -0.610 -42.652 1.00 88.69 90 VAL A C 1
ATOM 673 O O . VAL A 1 90 ? 20.811 -0.665 -41.682 1.00 88.69 90 VAL A O 1
ATOM 676 N N . PRO A 1 91 ? 19.150 0.378 -42.769 1.00 89.19 91 PRO A N 1
ATOM 677 C CA . PRO A 1 91 ? 19.057 1.442 -41.779 1.00 89.19 91 PRO A CA 1
ATOM 678 C C . PRO A 1 91 ? 18.670 0.875 -40.414 1.00 89.19 91 PRO A C 1
ATOM 680 O O . PRO A 1 91 ? 17.568 0.348 -40.242 1.00 89.19 91 PRO A O 1
ATOM 683 N N . ALA A 1 92 ? 19.570 1.010 -39.447 1.00 90.00 92 ALA A N 1
ATOM 684 C CA . ALA A 1 92 ? 19.368 0.551 -38.083 1.00 90.00 92 ALA A CA 1
ATOM 685 C C . ALA A 1 92 ? 19.762 1.646 -37.092 1.00 90.00 92 ALA A C 1
ATOM 687 O O . ALA A 1 92 ? 20.680 2.430 -37.334 1.00 90.00 92 ALA A O 1
ATOM 688 N N . ARG A 1 93 ? 19.071 1.729 -35.958 1.00 88.38 93 ARG A N 1
ATOM 689 C CA . ARG A 1 93 ? 19.406 2.690 -34.903 1.00 88.38 93 ARG A CA 1
ATOM 690 C C . ARG A 1 93 ? 19.231 2.057 -33.536 1.00 88.38 93 ARG A C 1
ATOM 692 O O . ARG A 1 93 ? 18.232 1.394 -33.271 1.00 88.38 93 ARG A O 1
ATOM 699 N N . ARG A 1 94 ? 20.186 2.317 -32.650 1.00 89.25 94 ARG A N 1
ATOM 700 C CA . ARG A 1 94 ? 20.068 1.958 -31.239 1.00 89.25 94 ARG A CA 1
ATOM 701 C C . ARG A 1 94 ? 18.964 2.789 -30.585 1.00 89.25 94 ARG A C 1
ATOM 703 O O . ARG A 1 94 ? 18.850 3.983 -30.855 1.00 89.25 94 ARG A O 1
ATOM 710 N N . VAL A 1 95 ? 18.161 2.185 -29.725 1.00 87.94 95 VAL A N 1
ATOM 711 C CA . VAL A 1 95 ? 17.106 2.848 -28.958 1.00 87.94 95 VAL A CA 1
ATOM 712 C C . VAL A 1 95 ? 17.247 2.447 -27.501 1.00 87.94 95 VAL A C 1
ATOM 714 O O . VAL A 1 95 ? 17.522 1.292 -27.186 1.00 87.94 95 VAL A O 1
ATOM 717 N N . SER A 1 96 ? 17.075 3.415 -26.609 1.00 85.94 96 SER A N 1
ATOM 718 C CA . SER A 1 96 ? 17.066 3.174 -25.172 1.00 85.94 96 SER A CA 1
ATOM 719 C C . SER A 1 96 ? 15.743 3.643 -24.590 1.00 85.94 96 SER A C 1
ATOM 721 O O . SER A 1 96 ? 15.279 4.750 -24.892 1.00 85.94 96 SER A O 1
ATOM 723 N N . GLY A 1 97 ? 15.112 2.801 -23.779 1.00 84.38 97 GLY A N 1
ATOM 724 C CA . GLY A 1 97 ? 13.807 3.107 -23.216 1.00 84.38 97 GLY A CA 1
ATOM 725 C C . GLY A 1 97 ? 13.290 2.058 -22.245 1.00 84.38 97 GLY A C 1
ATOM 726 O O . GLY A 1 97 ? 14.058 1.298 -21.658 1.00 84.38 97 GLY A O 1
ATOM 727 N N . LEU A 1 98 ? 11.976 2.048 -22.043 1.00 83.69 98 LEU A N 1
ATOM 728 C CA . LEU A 1 98 ? 11.317 1.231 -21.025 1.00 83.69 98 LEU A CA 1
ATOM 729 C C . LEU A 1 98 ? 10.385 0.215 -21.687 1.00 83.69 98 LEU A C 1
ATOM 731 O O . LEU A 1 98 ? 9.651 0.557 -22.616 1.00 83.69 98 LEU A O 1
ATOM 735 N N . VAL A 1 99 ? 10.395 -1.022 -21.187 1.00 78.81 99 VAL A N 1
ATOM 736 C CA . VAL A 1 99 ? 9.436 -2.059 -21.588 1.00 78.81 99 VAL A CA 1
ATOM 737 C C . VAL A 1 99 ? 8.232 -1.992 -20.653 1.00 78.81 99 VAL A C 1
ATOM 739 O O . VAL A 1 99 ? 8.357 -2.132 -19.438 1.00 78.81 99 VAL A O 1
ATOM 742 N N . LEU A 1 100 ? 7.059 -1.756 -21.225 1.00 73.38 100 LEU A N 1
ATOM 743 C CA . LEU A 1 100 ? 5.782 -1.670 -20.533 1.00 73.38 100 LEU A CA 1
ATOM 744 C C . LEU A 1 100 ? 5.219 -3.084 -20.364 1.00 73.38 100 LEU A C 1
ATOM 746 O O . LEU A 1 100 ? 4.637 -3.643 -21.289 1.00 73.38 100 LEU A O 1
ATOM 750 N N . SER A 1 101 ? 5.382 -3.688 -19.190 1.00 64.06 101 SER A N 1
ATOM 751 C CA . SER A 1 101 ? 4.701 -4.944 -18.874 1.00 64.06 101 SER A CA 1
ATOM 752 C C . SER A 1 101 ? 3.292 -4.672 -18.346 1.00 64.06 101 SER A C 1
ATOM 754 O O . SER A 1 101 ? 3.131 -3.921 -17.387 1.00 64.06 101 SER A O 1
ATOM 756 N N . GLU A 1 102 ? 2.276 -5.347 -18.890 1.00 53.12 102 GLU A N 1
ATOM 757 C CA . GLU A 1 102 ? 0.901 -5.334 -18.345 1.00 53.12 102 GLU A CA 1
ATOM 758 C C . GLU A 1 102 ? 0.807 -5.984 -16.944 1.00 53.12 102 GLU A C 1
ATOM 760 O O . GLU A 1 102 ? -0.199 -5.876 -16.241 1.00 53.12 102 GLU A O 1
ATOM 765 N N . GLY A 1 103 ? 1.879 -6.656 -16.514 1.00 46.72 103 GLY A N 1
ATOM 766 C CA . GLY A 1 103 ? 2.025 -7.230 -15.188 1.00 46.72 103 GLY A CA 1
ATOM 767 C C . GLY A 1 103 ? 2.280 -6.167 -14.126 1.00 46.72 103 GLY A C 1
ATOM 768 O O . GLY A 1 103 ? 3.095 -5.265 -14.292 1.00 46.72 103 GLY A O 1
ATOM 769 N N . ARG A 1 104 ? 1.591 -6.320 -12.995 1.00 40.31 104 ARG A N 1
ATOM 770 C CA . ARG A 1 104 ? 1.781 -5.572 -11.753 1.00 40.31 104 ARG A CA 1
ATOM 771 C C . ARG A 1 104 ? 3.235 -5.755 -11.285 1.00 40.31 104 ARG A C 1
ATOM 773 O O . ARG A 1 104 ? 3.504 -6.669 -10.507 1.00 40.31 104 ARG A O 1
ATOM 780 N N . THR A 1 105 ? 4.176 -4.936 -11.759 1.00 42.28 105 THR A N 1
ATOM 781 C CA . THR A 1 105 ? 5.526 -4.906 -11.184 1.00 42.28 105 THR A CA 1
ATOM 782 C C . THR A 1 105 ? 5.351 -4.415 -9.760 1.00 42.28 105 THR A C 1
ATOM 784 O O . THR A 1 105 ? 5.025 -3.256 -9.507 1.00 42.28 105 THR A O 1
ATOM 787 N N . ALA A 1 106 ? 5.397 -5.373 -8.839 1.00 34.06 106 ALA A N 1
ATOM 788 C CA . ALA A 1 106 ? 5.167 -5.160 -7.430 1.00 34.06 106 ALA A CA 1
ATOM 789 C C . ALA A 1 106 ? 6.036 -4.000 -6.942 1.00 34.06 106 ALA A C 1
ATOM 791 O O . ALA A 1 106 ? 7.188 -3.850 -7.354 1.00 34.06 106 ALA A O 1
ATOM 792 N N . ALA A 1 107 ? 5.440 -3.187 -6.073 1.00 34.41 107 ALA A N 1
ATOM 793 C CA . ALA A 1 107 ? 6.085 -2.129 -5.321 1.00 34.41 107 ALA A CA 1
ATOM 794 C C . ALA A 1 107 ? 7.568 -2.439 -5.037 1.00 34.41 107 ALA A C 1
ATOM 796 O O . ALA A 1 107 ? 7.878 -3.360 -4.283 1.00 34.41 107 ALA A O 1
ATOM 797 N N . GLY A 1 108 ? 8.471 -1.664 -5.649 1.00 38.75 108 GLY A N 1
ATOM 798 C CA . GLY A 1 108 ? 9.890 -1.631 -5.285 1.00 38.75 108 GLY A CA 1
ATOM 799 C C . GLY A 1 108 ? 10.907 -2.087 -6.337 1.00 38.75 108 GLY A C 1
ATOM 800 O O . GLY A 1 108 ? 12.097 -1.941 -6.078 1.00 38.75 108 GLY A O 1
ATOM 801 N N . GLY A 1 109 ? 10.501 -2.590 -7.507 1.00 43.34 109 GLY A N 1
ATOM 802 C CA . GLY A 1 109 ? 11.440 -2.848 -8.608 1.00 43.34 109 GLY A CA 1
ATOM 803 C C . GLY A 1 109 ? 11.658 -1.592 -9.452 1.00 43.34 109 GLY A C 1
ATOM 804 O O . GLY A 1 109 ? 10.715 -1.128 -10.089 1.00 43.34 109 GLY A O 1
ATOM 805 N N . ALA A 1 110 ? 12.867 -1.026 -9.462 1.00 47.94 110 ALA A N 1
ATOM 806 C CA . ALA A 1 110 ? 13.219 0.005 -10.437 1.00 47.94 110 ALA A CA 1
ATOM 807 C C . ALA A 1 110 ? 13.034 -0.577 -11.846 1.00 47.94 110 ALA A C 1
ATOM 809 O O . ALA A 1 110 ? 13.557 -1.652 -12.131 1.00 47.94 110 ALA A O 1
ATOM 810 N N . SER A 1 111 ? 12.275 0.093 -12.717 1.00 56.62 111 SER A N 1
ATOM 811 C CA . SER A 1 111 ? 12.223 -0.328 -14.115 1.00 56.62 111 SER A CA 1
ATOM 812 C C . SER A 1 111 ? 13.573 -0.017 -14.740 1.00 56.62 111 SER A C 1
ATOM 814 O O . SER A 1 111 ? 13.962 1.150 -14.833 1.00 56.62 111 SER A O 1
ATOM 816 N N . GLU A 1 112 ? 14.293 -1.062 -15.130 1.00 63.69 112 GLU A N 1
ATOM 817 C CA . GLU A 1 112 ? 15.595 -0.920 -15.764 1.00 63.69 112 GLU A CA 1
ATOM 818 C C . GLU A 1 112 ? 15.432 -0.410 -17.198 1.00 63.69 112 GLU A C 1
ATOM 820 O O . GLU A 1 112 ? 14.476 -0.737 -17.909 1.00 63.69 112 GLU A O 1
ATOM 825 N N . LEU A 1 113 ? 16.362 0.453 -17.595 1.00 73.00 113 LEU A N 1
ATOM 826 C CA . LEU A 1 113 ? 16.449 0.985 -18.943 1.00 73.00 113 LEU A CA 1
ATOM 827 C C . LEU A 1 113 ? 16.913 -0.144 -19.869 1.00 73.00 113 LEU A C 1
ATOM 829 O O . LEU A 1 113 ? 18.026 -0.646 -19.714 1.00 73.00 113 LEU A O 1
ATOM 833 N N . ARG A 1 114 ? 16.073 -0.538 -20.827 1.00 83.94 114 ARG A N 1
ATOM 834 C CA . ARG A 1 114 ? 16.407 -1.571 -21.812 1.00 83.94 114 ARG A CA 1
ATOM 835 C C . 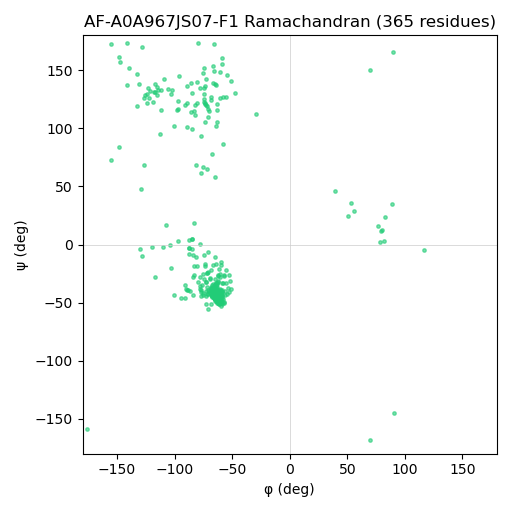ARG A 1 114 ? 16.918 -0.928 -23.097 1.00 83.94 114 ARG A C 1
ATOM 837 O O . ARG A 1 114 ? 16.462 0.147 -23.493 1.00 83.94 114 ARG A O 1
ATOM 844 N N . LEU A 1 115 ? 17.864 -1.598 -23.743 1.00 86.00 115 LEU A N 1
ATOM 845 C CA . LEU A 1 115 ? 18.404 -1.222 -25.044 1.00 86.00 115 LEU A CA 1
ATOM 846 C C . LEU A 1 115 ? 17.856 -2.175 -26.104 1.00 86.00 115 LEU A C 1
ATOM 848 O O . LEU A 1 115 ? 17.839 -3.384 -25.896 1.00 86.00 115 LEU A O 1
ATOM 852 N N . TRP A 1 116 ? 17.403 -1.627 -27.226 1.00 90.75 116 TRP A N 1
ATOM 853 C CA . TRP A 1 116 ? 16.997 -2.400 -28.399 1.00 90.75 116 TRP A CA 1
ATOM 854 C C . TRP A 1 116 ? 17.432 -1.706 -29.687 1.00 90.75 116 TRP A C 1
ATOM 856 O O . TRP A 1 116 ? 17.957 -0.589 -29.656 1.00 90.75 116 TRP A O 1
ATOM 866 N N . VAL A 1 117 ? 17.244 -2.365 -30.829 1.00 90.25 117 VAL A N 1
ATOM 867 C CA . VAL A 1 117 ? 17.599 -1.806 -32.139 1.00 90.25 117 VAL A CA 1
ATOM 868 C C . VAL A 1 117 ? 16.356 -1.687 -33.002 1.00 90.25 117 VAL A C 1
ATOM 870 O O . VAL A 1 117 ? 15.675 -2.667 -33.273 1.00 90.25 117 VAL A O 1
ATOM 873 N N . ASP A 1 118 ? 16.063 -0.475 -33.457 1.00 90.50 118 ASP A N 1
ATOM 874 C CA . ASP A 1 118 ? 15.060 -0.244 -34.489 1.00 90.50 118 ASP A CA 1
ATOM 875 C C . ASP A 1 118 ? 15.711 -0.486 -35.855 1.00 90.50 118 ASP A C 1
ATOM 877 O O . ASP A 1 118 ? 16.663 0.209 -36.218 1.00 90.50 118 ASP A O 1
ATOM 881 N N . VAL A 1 119 ? 15.184 -1.436 -36.625 1.00 90.88 119 VAL A N 1
ATOM 882 C CA . VAL A 1 119 ? 15.661 -1.796 -37.967 1.00 90.88 119 VAL A CA 1
ATOM 883 C C . VAL A 1 119 ? 14.584 -1.464 -38.995 1.00 90.88 119 VAL A C 1
ATOM 885 O O . VAL A 1 119 ? 13.407 -1.779 -38.803 1.00 90.88 119 VAL A O 1
ATOM 888 N N . TRP A 1 120 ? 14.965 -0.816 -40.095 1.00 87.81 120 TRP A N 1
ATOM 889 C CA . TRP A 1 120 ? 14.044 -0.499 -41.182 1.00 87.81 120 TRP A CA 1
ATOM 890 C C . TRP A 1 120 ? 13.995 -1.630 -42.214 1.00 87.81 120 TRP A C 1
ATOM 892 O O . TRP A 1 120 ? 14.850 -1.719 -43.097 1.00 87.81 120 TRP A O 1
ATOM 902 N N . PHE A 1 121 ? 12.955 -2.462 -42.149 1.00 82.94 121 PHE A N 1
ATOM 903 C CA . PHE A 1 121 ? 12.674 -3.496 -43.151 1.00 82.94 121 PHE A CA 1
ATOM 904 C C . PHE A 1 121 ? 11.158 -3.728 -43.296 1.00 82.94 121 PHE A C 1
ATOM 906 O O . PHE A 1 121 ? 10.368 -3.300 -42.455 1.00 82.94 121 PHE A O 1
ATOM 913 N N . ARG A 1 122 ? 10.703 -4.335 -44.406 1.00 78.44 122 ARG A N 1
ATOM 914 C CA . ARG A 1 122 ? 9.259 -4.507 -44.727 1.00 78.44 122 ARG A CA 1
ATOM 915 C C . ARG A 1 122 ? 8.438 -3.202 -44.748 1.00 78.44 122 ARG A C 1
ATOM 917 O O . ARG A 1 122 ? 7.241 -3.197 -44.474 1.00 78.44 122 ARG A O 1
ATOM 924 N N . GLY A 1 123 ? 9.078 -2.078 -45.075 1.00 80.88 123 GLY A N 1
ATOM 925 C CA . GLY A 1 123 ? 8.415 -0.774 -45.189 1.00 80.88 123 GLY A CA 1
ATOM 926 C C . GLY A 1 123 ? 8.089 -0.083 -43.857 1.00 80.88 123 GLY A C 1
ATOM 927 O O . GLY A 1 123 ? 7.299 0.863 -43.864 1.00 80.88 123 GLY A O 1
ATOM 928 N N . GLY A 1 124 ? 8.684 -0.517 -42.739 1.00 86.06 124 GLY A N 1
ATOM 929 C CA . GLY A 1 124 ? 8.525 0.125 -41.433 1.00 86.06 124 GLY A CA 1
ATOM 930 C C . GLY A 1 124 ? 9.694 -0.130 -40.480 1.00 86.06 124 GLY A C 1
ATOM 931 O O . GLY A 1 124 ? 10.584 -0.926 -40.767 1.00 86.06 124 GLY A O 1
ATOM 932 N N . TRP A 1 125 ? 9.681 0.561 -39.338 1.00 88.81 125 TRP A N 1
ATOM 933 C CA . TRP A 1 125 ? 10.594 0.280 -38.230 1.00 88.81 125 TRP A CA 1
ATOM 934 C C . TRP A 1 125 ? 10.111 -0.941 -37.453 1.00 88.81 125 TRP A C 1
ATOM 936 O O . TRP A 1 125 ? 8.922 -1.056 -37.145 1.00 88.81 125 TRP A O 1
ATOM 946 N N . ARG A 1 126 ? 11.044 -1.831 -37.137 1.00 89.94 126 ARG A N 1
ATOM 947 C CA . ARG A 1 126 ? 10.838 -3.044 -36.349 1.00 89.94 126 ARG A CA 1
ATOM 948 C C . ARG A 1 126 ? 11.840 -3.023 -35.207 1.00 89.94 126 ARG A C 1
ATOM 950 O O . ARG A 1 126 ? 13.027 -2.832 -35.458 1.00 89.94 126 ARG A O 1
ATOM 957 N N . SER A 1 127 ? 11.365 -3.160 -33.977 1.00 91.38 127 SER A N 1
ATOM 958 C CA . SER A 1 127 ? 12.222 -3.137 -32.793 1.00 91.38 127 SER A CA 1
ATOM 959 C C . SER A 1 127 ? 12.698 -4.555 -32.503 1.00 91.38 127 SER A C 1
ATOM 961 O O . SER A 1 127 ? 11.876 -5.448 -32.338 1.00 91.38 127 SER A O 1
ATOM 963 N N . ILE A 1 128 ? 14.009 -4.760 -32.474 1.00 90.50 128 ILE A N 1
ATOM 964 C CA . ILE A 1 128 ? 14.657 -6.062 -32.320 1.00 90.50 128 ILE A CA 1
ATOM 965 C C . ILE A 1 128 ? 15.435 -6.089 -31.008 1.00 90.50 128 ILE A C 1
ATOM 967 O O . ILE A 1 128 ? 16.146 -5.132 -30.676 1.00 90.50 128 ILE A O 1
ATOM 971 N N . ASP A 1 129 ? 15.298 -7.190 -30.281 1.00 89.81 129 ASP A N 1
ATOM 972 C CA . ASP A 1 129 ? 16.106 -7.506 -29.113 1.00 89.81 129 ASP A CA 1
ATOM 973 C C . ASP A 1 129 ? 17.535 -7.878 -29.552 1.00 89.81 129 ASP A C 1
ATOM 975 O O . ASP A 1 129 ? 17.705 -8.821 -30.324 1.00 89.81 129 ASP A O 1
ATOM 979 N N . PRO A 1 130 ? 18.573 -7.144 -29.126 1.00 87.25 130 PRO A N 1
ATOM 980 C CA . PRO A 1 130 ? 19.931 -7.365 -29.602 1.00 87.25 130 PRO A CA 1
ATOM 981 C C . PRO A 1 130 ? 20.577 -8.627 -29.026 1.00 87.25 130 PRO A C 1
ATOM 983 O O . PRO A 1 130 ? 21.569 -9.084 -29.589 1.00 87.25 130 PRO A O 1
ATOM 986 N N . ASP A 1 131 ? 20.042 -9.168 -27.928 1.00 86.00 131 ASP A N 1
ATOM 987 C CA . ASP A 1 131 ? 20.578 -10.367 -27.284 1.00 86.00 131 ASP A CA 1
ATOM 988 C C . ASP A 1 131 ? 19.949 -11.640 -27.862 1.00 86.00 131 ASP A C 1
ATOM 990 O O . ASP A 1 131 ? 20.637 -12.641 -28.045 1.00 86.00 131 ASP A O 1
ATOM 994 N N . THR A 1 132 ? 18.644 -11.617 -28.157 1.00 84.88 132 THR A N 1
ATOM 995 C CA . THR A 1 132 ? 17.927 -12.806 -28.658 1.00 84.88 132 THR A CA 1
ATOM 996 C C . THR A 1 132 ? 17.655 -12.780 -30.159 1.00 84.88 132 THR A C 1
ATOM 998 O O . THR A 1 132 ? 17.421 -13.830 -30.750 1.00 84.88 132 THR A O 1
ATOM 1001 N N . GLY A 1 133 ? 17.681 -11.603 -30.788 1.00 84.00 133 GLY A N 1
ATOM 1002 C CA . GLY A 1 133 ? 17.280 -11.410 -32.183 1.00 84.00 133 GLY A CA 1
ATOM 1003 C C . GLY A 1 133 ? 15.763 -11.362 -32.404 1.00 84.00 133 GLY A C 1
ATOM 1004 O O . GLY A 1 133 ? 15.318 -11.218 -33.545 1.00 84.00 133 GLY A O 1
ATOM 1005 N N . ASP A 1 134 ? 14.955 -11.451 -31.342 1.00 87.88 134 ASP A N 1
ATOM 1006 C CA . ASP A 1 134 ? 13.494 -11.474 -31.443 1.00 87.88 134 ASP A CA 1
ATOM 1007 C C . ASP A 1 134 ? 12.898 -10.088 -31.743 1.00 87.88 134 ASP A C 1
ATOM 1009 O O . ASP A 1 134 ? 13.380 -9.055 -31.272 1.00 87.88 134 ASP A O 1
ATOM 1013 N N . GLU A 1 135 ? 11.783 -10.054 -32.481 1.00 87.69 135 GLU A N 1
ATOM 1014 C CA . GLU A 1 135 ? 10.995 -8.829 -32.666 1.00 87.69 135 GLU A CA 1
ATOM 1015 C C . GLU A 1 135 ? 10.195 -8.503 -31.393 1.00 87.69 135 GLU A C 1
ATOM 1017 O O . GLU A 1 135 ? 9.399 -9.305 -30.900 1.00 87.69 135 GLU A O 1
ATOM 1022 N N . LEU A 1 136 ? 10.381 -7.290 -30.880 1.00 85.94 136 LEU A N 1
ATOM 1023 C CA . LEU A 1 136 ? 9.676 -6.750 -29.725 1.00 85.94 136 LEU A CA 1
ATOM 1024 C C . LEU A 1 136 ? 8.336 -6.123 -30.151 1.00 85.94 136 LEU A C 1
ATOM 1026 O O . LEU A 1 136 ? 8.254 -5.400 -31.146 1.00 85.94 136 LEU A O 1
ATOM 1030 N N . ASP A 1 137 ? 7.276 -6.336 -29.362 1.00 84.12 137 ASP A N 1
ATOM 1031 C CA . ASP A 1 137 ? 5.972 -5.705 -29.615 1.00 84.12 137 ASP A CA 1
ATOM 1032 C C . ASP A 1 137 ? 6.037 -4.200 -29.318 1.00 84.12 137 ASP A C 1
ATOM 1034 O O . ASP A 1 137 ? 6.073 -3.777 -28.161 1.00 84.12 137 ASP A O 1
ATOM 1038 N N . ALA A 1 138 ? 5.980 -3.388 -30.375 1.00 79.69 138 ALA A N 1
ATOM 1039 C CA . ALA A 1 138 ? 6.034 -1.929 -30.306 1.00 79.69 138 ALA A CA 1
ATOM 1040 C C . ALA A 1 138 ? 4.967 -1.295 -29.391 1.00 79.69 138 ALA A C 1
ATOM 1042 O O . ALA A 1 138 ? 5.163 -0.177 -28.917 1.00 79.69 138 ALA A O 1
ATOM 1043 N N . ARG A 1 139 ? 3.850 -1.983 -29.108 1.00 78.88 139 ARG A N 1
ATOM 1044 C CA . ARG A 1 139 ? 2.812 -1.485 -28.180 1.00 78.88 139 ARG A CA 1
ATOM 1045 C C . ARG A 1 139 ? 3.280 -1.435 -26.727 1.00 78.88 139 ARG A C 1
ATOM 1047 O O . ARG A 1 139 ? 2.720 -0.682 -25.937 1.00 78.88 139 ARG A O 1
ATOM 1054 N N . HIS A 1 140 ? 4.303 -2.215 -26.394 1.00 81.38 140 HIS A N 1
ATOM 1055 C CA . HIS A 1 140 ? 4.847 -2.350 -25.048 1.00 81.38 140 HIS A CA 1
ATOM 1056 C C . HIS A 1 140 ? 6.208 -1.663 -24.900 1.00 81.38 140 HIS A C 1
ATOM 1058 O O . HIS A 1 140 ? 6.938 -1.944 -23.957 1.00 81.38 140 HIS A O 1
ATOM 1064 N N . LEU A 1 141 ? 6.582 -0.776 -25.822 1.00 83.50 141 LEU A N 1
ATOM 1065 C CA . LEU A 1 141 ? 7.863 -0.078 -25.784 1.00 83.50 141 LEU A CA 1
ATOM 1066 C C . LEU A 1 141 ? 7.644 1.423 -25.653 1.00 83.50 141 LEU A C 1
ATOM 1068 O O . LEU A 1 141 ? 6.894 2.028 -26.419 1.00 83.50 141 LEU A O 1
ATOM 1072 N N . LEU A 1 142 ? 8.352 2.034 -24.709 1.00 83.88 142 LEU A N 1
ATOM 1073 C CA . LEU A 1 142 ? 8.430 3.480 -24.570 1.00 83.88 142 LEU A CA 1
ATOM 1074 C C . LEU A 1 142 ? 9.860 3.942 -24.901 1.00 83.88 142 LEU A C 1
ATOM 1076 O O . LEU A 1 142 ? 10.725 3.897 -24.020 1.00 83.88 142 LEU A O 1
ATOM 1080 N N . PRO A 1 143 ? 10.142 4.361 -26.151 1.00 83.81 143 PRO A N 1
ATOM 1081 C CA . PRO A 1 143 ? 11.456 4.875 -26.529 1.00 83.81 143 PRO A CA 1
ATOM 1082 C C . PRO A 1 143 ? 11.720 6.223 -25.843 1.00 83.81 143 PRO A C 1
ATOM 1084 O O . PRO A 1 143 ? 10.909 7.143 -25.951 1.00 83.81 143 PRO A O 1
ATOM 1087 N N . LEU A 1 144 ? 12.857 6.353 -25.151 1.00 81.19 144 LEU A N 1
ATOM 1088 C CA . LEU A 1 144 ? 13.263 7.595 -24.475 1.00 81.19 144 LEU A CA 1
ATOM 1089 C C . LEU A 1 144 ? 14.299 8.374 -25.290 1.00 81.19 144 LEU A C 1
ATOM 1091 O O . LEU A 1 144 ? 14.200 9.591 -25.425 1.00 81.19 144 LEU A O 1
ATOM 1095 N N . THR A 1 145 ? 15.283 7.673 -25.852 1.00 79.38 145 THR A N 1
ATOM 1096 C CA . THR A 1 145 ? 16.304 8.250 -26.736 1.00 79.38 145 THR A CA 1
ATOM 1097 C C . THR A 1 145 ? 16.586 7.313 -27.904 1.00 79.38 145 THR A C 1
ATOM 1099 O O . THR A 1 145 ? 16.447 6.093 -27.800 1.00 79.38 145 THR A O 1
ATOM 1102 N N . THR A 1 146 ? 16.993 7.899 -29.025 1.00 78.81 146 THR A N 1
ATOM 1103 C CA . THR A 1 146 ? 17.387 7.186 -30.241 1.00 78.81 146 THR A CA 1
ATOM 1104 C C . THR A 1 146 ? 18.807 7.583 -30.633 1.00 78.81 146 THR A C 1
ATOM 1106 O O . THR A 1 146 ? 19.127 8.773 -30.681 1.00 78.81 146 THR A O 1
ATOM 1109 N N . GLY A 1 147 ? 19.628 6.596 -30.981 1.00 73.44 147 GLY A N 1
ATOM 1110 C CA . GLY A 1 147 ? 21.008 6.732 -31.434 1.00 73.44 147 GLY A CA 1
ATOM 1111 C C . GLY A 1 147 ? 22.040 6.684 -30.303 1.00 73.44 147 GLY A C 1
ATOM 1112 O O . GLY A 1 147 ? 21.912 5.956 -29.318 1.00 73.44 147 GLY A O 1
ATOM 1113 N N . GLU A 1 148 ? 23.099 7.469 -30.476 1.00 65.94 148 GLU A N 1
ATOM 1114 C CA . GLU A 1 148 ? 24.237 7.575 -29.550 1.00 65.94 148 GLU A CA 1
ATOM 1115 C C . GLU A 1 148 ? 23.984 8.571 -28.403 1.00 65.94 148 GLU A C 1
ATOM 1117 O O . GLU A 1 148 ? 24.809 8.708 -27.506 1.00 65.94 148 GLU A O 1
ATOM 1122 N N . ARG A 1 149 ? 22.842 9.272 -28.402 1.00 65.25 149 ARG A N 1
ATOM 1123 C CA . ARG A 1 149 ? 22.538 10.285 -27.385 1.00 65.25 149 ARG A CA 1
ATOM 1124 C C . ARG A 1 149 ? 22.217 9.626 -26.041 1.00 65.25 149 ARG A C 1
ATOM 1126 O O . ARG A 1 149 ? 21.236 8.875 -25.979 1.00 65.25 149 ARG A O 1
ATOM 1133 N N . PRO A 1 150 ? 22.982 9.907 -24.972 1.00 63.44 150 PRO A N 1
ATOM 1134 C CA . PRO A 1 150 ? 22.675 9.373 -23.655 1.00 63.44 150 PRO A CA 1
ATOM 1135 C C . PRO A 1 150 ? 21.350 9.958 -23.150 1.00 63.44 150 PRO A C 1
ATOM 1137 O O . PRO A 1 150 ? 20.993 11.091 -23.466 1.00 63.44 150 PRO A O 1
ATOM 1140 N N . VAL A 1 151 ? 20.615 9.189 -22.342 1.00 64.44 151 VAL A N 1
ATOM 1141 C CA . VAL A 1 151 ? 19.357 9.659 -21.724 1.00 64.44 151 VAL A CA 1
ATOM 1142 C C . VAL A 1 151 ? 19.609 10.847 -20.787 1.00 64.44 151 VAL A C 1
ATOM 1144 O O . VAL A 1 151 ? 18.729 11.681 -20.586 1.00 64.44 151 VAL A O 1
ATOM 1147 N N . ILE A 1 152 ? 20.817 10.937 -20.223 1.00 63.66 152 ILE A N 1
ATOM 1148 C CA . ILE A 1 152 ? 21.236 12.014 -19.331 1.00 63.66 152 ILE A CA 1
ATOM 1149 C C . ILE A 1 152 ? 22.611 12.511 -19.774 1.00 63.66 152 ILE A C 1
ATOM 1151 O O . ILE A 1 152 ? 23.586 11.763 -19.749 1.00 63.66 152 ILE A O 1
ATOM 1155 N N . GLU A 1 153 ? 22.693 13.786 -20.142 1.00 64.69 153 GLU A N 1
ATOM 1156 C CA . GLU A 1 153 ? 23.956 14.487 -20.371 1.00 64.69 153 GLU A CA 1
ATOM 1157 C C . GLU A 1 153 ? 24.329 15.264 -19.103 1.00 64.69 153 GLU A C 1
ATOM 1159 O O . GLU A 1 153 ? 23.612 16.176 -18.689 1.00 64.69 153 GLU A O 1
ATOM 1164 N N . THR A 1 154 ? 25.453 14.920 -18.469 1.00 62.88 154 THR A N 1
ATOM 1165 C CA . THR A 1 154 ? 25.986 15.686 -17.333 1.00 62.88 154 THR A CA 1
ATOM 1166 C C . THR A 1 154 ? 27.414 16.133 -17.586 1.00 62.88 154 THR A C 1
ATOM 1168 O O . THR A 1 154 ? 28.282 15.317 -17.884 1.00 62.88 154 THR A O 1
ATOM 1171 N N . ALA A 1 155 ? 27.683 17.424 -17.394 1.00 65.81 155 ALA A N 1
ATOM 1172 C CA . ALA A 1 155 ? 29.032 17.974 -17.408 1.00 65.81 155 ALA A CA 1
ATOM 1173 C C . ALA A 1 155 ? 29.568 18.093 -15.971 1.00 65.81 155 ALA A C 1
ATOM 1175 O O . ALA A 1 155 ? 28.953 18.744 -15.128 1.00 65.81 155 ALA A O 1
ATOM 1176 N N . GLY A 1 156 ? 30.721 17.477 -15.689 1.00 66.69 156 GLY A N 1
ATOM 1177 C CA . GLY A 1 156 ? 31.432 17.629 -14.410 1.00 66.69 156 GLY A CA 1
ATOM 1178 C C . GLY A 1 156 ? 30.895 16.803 -13.233 1.00 66.69 156 GLY A C 1
ATOM 1179 O O . GLY A 1 156 ? 31.315 17.037 -12.102 1.00 66.69 156 GLY A O 1
ATOM 1180 N N . VAL A 1 157 ? 29.999 15.842 -13.476 1.00 64.56 157 VAL A N 1
ATOM 1181 C CA . VAL A 1 157 ? 29.431 14.954 -12.448 1.00 64.56 157 VAL A CA 1
ATOM 1182 C C . VAL A 1 157 ? 29.646 13.499 -12.862 1.00 64.56 157 VAL A C 1
ATOM 1184 O O . VAL A 1 157 ? 29.306 13.121 -13.979 1.00 64.56 157 VAL A O 1
ATOM 1187 N N . SER A 1 158 ? 30.206 12.684 -11.968 1.00 54.31 158 SER A N 1
ATOM 1188 C CA . SER A 1 158 ? 30.322 11.230 -12.122 1.00 54.31 158 SER A CA 1
ATOM 1189 C C . SER A 1 158 ? 29.375 10.521 -11.146 1.00 54.31 158 SER A C 1
ATOM 1191 O O . SER A 1 158 ? 29.180 10.978 -10.021 1.00 54.31 158 SER A O 1
ATOM 1193 N N . GLY A 1 159 ? 28.763 9.410 -11.572 1.00 52.97 159 GLY A N 1
ATOM 1194 C CA . GLY A 1 159 ? 27.885 8.594 -10.716 1.00 52.97 159 GLY A CA 1
ATOM 1195 C C . GLY A 1 159 ? 26.404 8.991 -10.710 1.00 52.97 159 GLY A C 1
ATOM 1196 O O . GLY A 1 159 ? 25.739 8.878 -9.682 1.00 52.97 159 GLY A O 1
ATOM 1197 N N . VAL A 1 160 ? 25.867 9.455 -11.841 1.00 55.66 160 VAL A N 1
ATOM 1198 C CA . VAL A 1 160 ? 24.430 9.732 -11.978 1.00 55.66 160 VAL A CA 1
ATOM 1199 C C . VAL A 1 160 ? 23.665 8.412 -12.064 1.00 55.66 160 VAL A C 1
ATOM 1201 O O . VAL A 1 160 ? 23.901 7.614 -12.966 1.00 55.66 160 VAL A O 1
ATOM 1204 N N . SER A 1 161 ? 22.740 8.189 -11.131 1.00 53.88 161 SER A N 1
ATOM 1205 C CA . SER A 1 161 ? 21.790 7.075 -11.181 1.00 53.88 161 SER A CA 1
ATOM 1206 C C . SER A 1 161 ? 20.386 7.624 -11.412 1.00 53.88 161 SER A C 1
ATOM 1208 O O . SER A 1 161 ? 19.970 8.586 -10.767 1.00 53.88 161 SER A O 1
ATOM 1210 N N . ALA A 1 162 ? 19.661 7.027 -12.355 1.00 58.31 162 ALA A N 1
ATOM 1211 C CA . ALA A 1 162 ? 18.266 7.340 -12.621 1.00 58.31 162 ALA A CA 1
ATOM 1212 C C . ALA A 1 162 ? 17.424 6.099 -12.348 1.00 58.31 162 ALA A C 1
ATOM 1214 O O . ALA A 1 162 ? 17.754 5.007 -12.802 1.00 58.31 162 ALA A O 1
ATOM 1215 N N . SER A 1 163 ? 16.349 6.272 -11.584 1.00 56.12 163 SER A N 1
ATOM 1216 C CA . SER A 1 163 ? 15.368 5.220 -11.335 1.00 56.12 163 SER A CA 1
ATOM 1217 C C . SER A 1 163 ? 14.039 5.637 -11.950 1.00 56.12 163 SER A C 1
ATOM 1219 O O . SER A 1 163 ? 13.559 6.748 -11.724 1.00 56.12 163 SER A O 1
ATOM 1221 N N . TYR A 1 164 ? 13.458 4.748 -12.752 1.00 61.22 164 TYR A N 1
ATOM 1222 C CA . TYR A 1 164 ? 12.148 4.952 -13.358 1.00 61.22 164 TYR A CA 1
ATOM 1223 C C . TYR A 1 164 ? 11.118 4.119 -12.601 1.00 61.22 164 TYR A C 1
ATOM 1225 O O . TYR A 1 164 ? 11.306 2.923 -12.378 1.00 61.22 164 TYR A O 1
ATOM 1233 N N . THR A 1 165 ? 10.023 4.762 -12.198 1.00 49.44 165 THR A N 1
ATOM 1234 C CA . THR A 1 165 ? 8.866 4.093 -11.595 1.00 49.44 165 THR A CA 1
ATOM 1235 C C . THR A 1 165 ? 7.703 4.202 -12.566 1.00 49.44 165 THR A C 1
ATOM 1237 O O . THR A 1 165 ? 7.241 5.307 -12.849 1.00 49.44 165 THR A O 1
ATOM 1240 N N . LEU A 1 166 ? 7.235 3.065 -13.080 1.00 59.06 166 LEU A N 1
ATOM 1241 C CA . LEU A 1 166 ? 6.018 2.998 -13.881 1.00 59.06 166 LEU A CA 1
ATOM 1242 C C . LEU A 1 166 ? 4.884 2.463 -13.014 1.00 59.06 166 LEU A C 1
ATOM 1244 O O . LEU A 1 166 ? 5.039 1.456 -12.327 1.00 59.06 166 LEU A O 1
ATOM 1248 N N . ALA A 1 167 ? 3.740 3.134 -13.065 1.00 55.56 167 ALA A N 1
ATOM 1249 C CA . ALA A 1 167 ? 2.513 2.668 -12.444 1.00 55.56 167 ALA A CA 1
ATOM 1250 C C . ALA A 1 167 ? 1.429 2.596 -13.527 1.00 55.56 167 ALA A C 1
ATOM 1252 O O . ALA A 1 167 ? 1.161 3.621 -14.163 1.00 55.56 167 ALA A O 1
ATOM 1253 N N . PRO A 1 168 ? 0.807 1.425 -13.765 1.00 53.75 168 PRO A N 1
ATOM 1254 C CA . PRO A 1 168 ? -0.335 1.346 -14.663 1.00 53.75 168 PRO A CA 1
ATOM 1255 C C . PRO A 1 168 ? -1.452 2.234 -14.108 1.00 53.75 168 PRO A C 1
ATOM 1257 O O . PRO A 1 168 ? -1.839 2.102 -12.945 1.00 53.75 168 PRO A O 1
ATOM 1260 N N . ARG A 1 169 ? -1.954 3.159 -14.930 1.00 53.75 169 ARG A N 1
ATOM 1261 C CA . ARG A 1 169 ? -3.107 3.999 -14.597 1.00 53.75 169 ARG A CA 1
ATOM 1262 C C . ARG A 1 169 ? -4.335 3.408 -15.299 1.00 53.75 169 ARG A C 1
ATOM 1264 O O . ARG A 1 169 ? -4.472 3.598 -16.503 1.00 53.75 169 ARG A O 1
ATOM 1271 N N . PRO A 1 170 ? -5.217 2.681 -14.595 1.00 52.19 170 PRO A N 1
ATOM 1272 C CA . PRO A 1 170 ? -6.445 2.153 -15.180 1.00 52.19 170 PRO A CA 1
ATOM 1273 C C . PRO A 1 170 ? -7.494 3.268 -15.320 1.00 52.19 170 PRO A C 1
ATOM 1275 O O . PRO A 1 170 ? -8.537 3.209 -14.682 1.00 52.19 170 PRO A O 1
ATOM 1278 N N . GLU A 1 171 ? -7.224 4.321 -16.096 1.00 55.97 171 GLU A N 1
ATOM 1279 C CA . GLU A 1 171 ? -8.167 5.438 -16.265 1.00 55.97 171 GLU A CA 1
ATOM 1280 C C . GLU A 1 171 ? -8.079 6.075 -17.661 1.00 55.97 171 GLU A C 1
ATOM 1282 O O . GLU A 1 171 ? -7.435 7.103 -17.815 1.00 55.97 171 GLU A O 1
ATOM 1287 N N . ASP A 1 172 ? -8.768 5.504 -18.660 1.00 54.12 172 ASP A N 1
ATOM 1288 C CA . ASP A 1 172 ? -8.859 6.114 -20.007 1.00 54.12 172 ASP A CA 1
ATOM 1289 C C . ASP A 1 172 ? -10.287 6.272 -20.567 1.00 54.12 172 ASP A C 1
ATOM 1291 O O . ASP A 1 172 ? -10.489 6.993 -21.539 1.00 54.12 172 ASP A O 1
ATOM 1295 N N . ALA A 1 173 ? -11.325 5.693 -19.952 1.00 55.97 173 ALA A N 1
ATOM 1296 C CA . ALA A 1 173 ? -12.705 5.917 -20.412 1.00 55.97 173 ALA A CA 1
ATOM 1297 C C . ALA A 1 173 ? -13.373 7.117 -19.717 1.00 55.97 173 ALA A C 1
ATOM 1299 O O . ALA A 1 173 ? -13.979 7.963 -20.373 1.00 55.97 173 ALA A O 1
ATOM 1300 N N . ALA A 1 174 ? -13.247 7.209 -18.389 1.00 55.22 174 ALA A N 1
ATOM 1301 C CA . ALA A 1 174 ? -13.929 8.224 -17.588 1.00 55.22 174 ALA A CA 1
ATOM 1302 C C . ALA A 1 174 ? -13.279 9.611 -17.713 1.00 55.22 174 ALA A C 1
ATOM 1304 O O . ALA A 1 174 ? -13.987 10.598 -17.876 1.00 55.22 174 ALA A O 1
ATOM 1305 N N . THR A 1 175 ? -11.946 9.696 -17.715 1.00 55.75 175 THR A N 1
ATOM 1306 C CA . THR A 1 175 ? -11.207 10.965 -17.844 1.00 55.75 175 THR A CA 1
ATOM 1307 C C . THR A 1 175 ? -11.368 11.579 -19.232 1.00 55.75 175 THR A C 1
ATOM 1309 O O . THR A 1 175 ? -11.576 12.783 -19.351 1.00 55.75 175 THR A O 1
ATOM 1312 N N . GLU A 1 176 ? -11.359 10.765 -20.290 1.00 58.75 176 GLU A N 1
ATOM 1313 C CA . GLU A 1 176 ? -11.613 11.237 -21.656 1.00 58.75 176 GLU A CA 1
ATOM 1314 C C . GLU A 1 176 ? -13.098 11.586 -21.867 1.00 58.75 176 GLU A C 1
ATOM 1316 O O . GLU A 1 176 ? -13.409 12.539 -22.581 1.00 58.75 176 GLU A O 1
ATOM 1321 N N . ALA A 1 177 ? -14.032 10.887 -21.207 1.00 58.75 177 ALA A N 1
ATOM 1322 C CA . ALA A 1 177 ? -15.433 11.310 -21.148 1.00 58.75 177 ALA A CA 1
ATOM 1323 C C . ALA A 1 177 ? -15.601 12.637 -20.387 1.00 58.75 177 ALA A C 1
ATOM 1325 O O . ALA A 1 177 ? -16.346 13.497 -20.849 1.00 58.75 177 ALA A O 1
ATOM 1326 N N . LEU A 1 178 ? -14.868 12.839 -19.285 1.00 57.34 178 LEU A N 1
ATOM 1327 C CA . LEU A 1 178 ? -14.890 14.070 -18.493 1.00 57.34 178 LEU A CA 1
ATOM 1328 C C . LEU A 1 178 ? -14.299 15.258 -19.261 1.00 57.34 178 LEU A C 1
ATOM 1330 O O . LEU A 1 178 ? -14.920 16.316 -19.313 1.00 57.34 178 LEU A O 1
ATOM 1334 N N . ARG A 1 179 ? -13.168 15.059 -19.945 1.00 56.91 179 ARG A N 1
ATOM 1335 C CA . ARG A 1 179 ? -12.526 16.056 -20.818 1.00 56.91 179 ARG A CA 1
ATOM 1336 C C . ARG A 1 179 ? -13.392 16.414 -22.027 1.00 56.91 179 ARG A C 1
ATOM 1338 O O . ARG A 1 179 ? -13.396 17.556 -22.468 1.00 56.91 179 ARG A O 1
ATOM 1345 N N . ARG A 1 180 ? -14.170 15.454 -22.537 1.00 58.91 180 ARG A N 1
ATOM 1346 C CA . ARG A 1 180 ? -15.205 15.690 -23.556 1.00 58.91 180 ARG A CA 1
ATOM 1347 C C . ARG A 1 180 ? -16.454 16.363 -22.958 1.00 58.91 180 ARG A C 1
ATOM 1349 O O . ARG A 1 180 ? -17.163 17.068 -23.666 1.00 58.91 180 ARG A O 1
ATOM 1356 N N . SER A 1 181 ? -16.711 16.190 -21.659 1.00 53.12 181 SER A N 1
ATOM 1357 C CA . SER A 1 181 ? -17.802 16.848 -20.929 1.00 53.12 181 SER A CA 1
ATOM 1358 C C . SER A 1 181 ? -17.453 18.227 -20.357 1.00 53.12 181 SER A C 1
ATOM 1360 O O . SER A 1 181 ? -18.372 18.930 -19.953 1.00 53.12 181 SER A O 1
ATOM 1362 N N . ASP A 1 182 ? -16.193 18.672 -20.395 1.00 52.28 182 ASP A N 1
ATOM 1363 C CA . ASP A 1 182 ? -15.823 20.079 -20.147 1.00 52.28 182 ASP A CA 1
ATOM 1364 C C . ASP A 1 182 ? -16.552 21.031 -21.117 1.00 52.28 182 ASP A C 1
ATOM 1366 O O . ASP A 1 182 ? -16.869 22.167 -20.768 1.00 52.28 182 ASP A O 1
ATOM 1370 N N . GLU A 1 183 ? -16.916 20.545 -22.311 1.00 55.34 183 GLU A N 1
ATOM 1371 C CA . GLU A 1 183 ? -17.753 21.274 -23.272 1.00 55.34 183 GLU A CA 1
ATOM 1372 C C . GLU A 1 183 ? -19.264 21.208 -22.950 1.00 55.34 183 GLU A C 1
ATOM 1374 O O . GLU A 1 183 ? -20.026 22.040 -23.442 1.00 55.34 183 GLU A O 1
ATOM 1379 N N . ALA A 1 184 ? -19.723 20.257 -22.121 1.00 55.75 184 ALA A N 1
ATOM 1380 C CA . ALA A 1 184 ? -21.148 19.959 -21.904 1.00 55.75 184 ALA A CA 1
ATOM 1381 C C . ALA A 1 184 ? -21.664 20.193 -20.464 1.00 55.75 184 ALA A C 1
ATOM 1383 O O . ALA A 1 184 ? -22.848 20.477 -20.285 1.00 55.75 184 ALA A O 1
ATOM 1384 N N . ALA A 1 185 ? -20.819 20.075 -19.433 1.00 57.97 185 ALA A N 1
ATOM 1385 C CA . ALA A 1 185 ? -21.200 20.167 -18.019 1.00 57.97 185 ALA A CA 1
ATOM 1386 C C . ALA A 1 185 ? -20.014 20.597 -17.113 1.00 57.97 185 ALA A C 1
ATOM 1388 O O . ALA A 1 185 ? -19.523 19.801 -16.306 1.00 57.97 185 ALA A O 1
ATOM 1389 N N . PRO A 1 186 ? -19.587 21.875 -17.160 1.00 59.19 186 PRO A N 1
ATOM 1390 C CA . PRO A 1 186 ? -18.411 22.377 -16.431 1.00 59.19 186 PRO A CA 1
ATOM 1391 C C . PRO A 1 186 ? -18.508 22.232 -14.902 1.00 59.19 186 PRO A C 1
ATOM 1393 O O . PRO A 1 186 ? -17.495 22.122 -14.220 1.00 59.19 186 PRO A O 1
ATOM 1396 N N . LEU A 1 187 ? -19.721 22.182 -14.340 1.00 58.81 187 LEU A N 1
ATOM 1397 C CA . LEU A 1 187 ? -19.935 21.954 -12.905 1.00 58.81 187 LEU A CA 1
ATOM 1398 C C . LEU A 1 187 ? -19.647 20.509 -12.474 1.00 58.81 187 LEU A C 1
ATOM 1400 O O . LEU A 1 187 ? -19.195 20.304 -11.355 1.00 58.81 187 LEU A O 1
ATOM 1404 N N . VAL A 1 188 ? -19.882 19.515 -13.335 1.00 59.81 188 VAL A N 1
ATOM 1405 C CA . VAL A 1 188 ? -19.626 18.097 -13.017 1.00 59.81 188 VAL A CA 1
ATOM 1406 C C . VAL A 1 188 ? -18.130 17.797 -13.111 1.00 59.81 188 VAL A C 1
ATOM 1408 O O . VAL A 1 188 ? -17.588 17.117 -12.245 1.00 59.81 188 VAL A O 1
ATOM 1411 N N . ALA A 1 189 ? -17.445 18.378 -14.100 1.00 59.84 189 ALA A N 1
ATOM 1412 C CA . ALA A 1 189 ? -15.989 18.309 -14.212 1.00 59.84 189 ALA A CA 1
ATOM 1413 C C . ALA A 1 189 ? -15.288 19.030 -13.042 1.00 59.84 189 ALA A C 1
ATOM 1415 O O . ALA A 1 189 ? -14.379 18.467 -12.434 1.00 59.84 189 ALA A O 1
ATOM 1416 N N . ALA A 1 190 ? -15.760 20.223 -12.657 1.00 59.81 190 ALA A N 1
ATOM 1417 C CA . ALA A 1 190 ? -15.198 20.993 -11.541 1.00 59.81 190 ALA A CA 1
ATOM 1418 C C . ALA A 1 190 ? -15.493 20.405 -10.147 1.00 59.81 190 ALA A C 1
ATOM 1420 O O . ALA A 1 190 ? -14.751 20.675 -9.204 1.00 59.81 190 ALA A O 1
ATOM 1421 N N . LEU A 1 191 ? -16.564 19.616 -9.996 1.00 63.16 191 LEU A N 1
ATOM 1422 C CA . LEU A 1 191 ? -16.907 18.915 -8.749 1.00 63.16 191 LEU A CA 1
ATOM 1423 C C . LEU A 1 191 ? -16.425 17.455 -8.728 1.00 63.16 191 LEU A C 1
ATOM 1425 O O . LEU A 1 191 ? -16.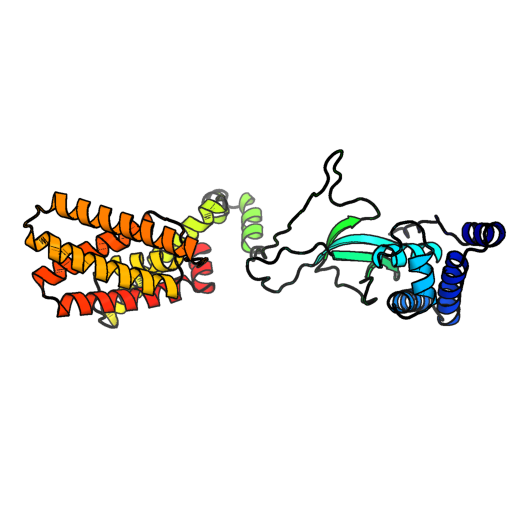683 16.740 -7.761 1.00 63.16 191 LEU A O 1
ATOM 1429 N N . SER A 1 192 ? -15.716 17.006 -9.767 1.00 65.31 192 SER A N 1
ATOM 1430 C CA . SER A 1 192 ? -15.166 15.655 -9.826 1.00 65.31 192 SER A CA 1
ATOM 1431 C C . SER A 1 192 ? -13.958 15.519 -8.901 1.00 65.31 192 SER A C 1
ATOM 1433 O O . SER A 1 192 ? -12.993 16.283 -8.996 1.00 65.31 192 SER A O 1
ATOM 1435 N N . LEU A 1 193 ? -13.968 14.484 -8.054 1.00 65.12 193 LEU A N 1
ATOM 1436 C CA . LEU A 1 193 ? -12.840 14.110 -7.191 1.00 65.12 193 LEU A CA 1
ATOM 1437 C C . LEU A 1 193 ? -11.568 13.774 -7.995 1.00 65.12 193 LEU A C 1
ATOM 1439 O O . LEU A 1 193 ? -10.469 13.801 -7.446 1.00 65.12 193 LEU A O 1
ATOM 1443 N N . LEU A 1 194 ? -11.709 13.513 -9.299 1.00 64.56 194 LEU A N 1
ATOM 1444 C CA . LEU A 1 194 ? -10.615 13.221 -10.226 1.00 64.56 194 LEU A CA 1
ATOM 1445 C C . LEU A 1 194 ? -9.779 14.457 -10.601 1.00 64.56 194 LEU A C 1
ATOM 1447 O O . LEU A 1 194 ? -8.659 14.317 -11.085 1.00 64.56 194 LEU A O 1
ATOM 1451 N N . SER A 1 195 ? -10.302 15.664 -10.363 1.00 65.56 195 SER A N 1
ATOM 1452 C CA . SER A 1 195 ? -9.598 16.932 -10.620 1.00 65.56 195 SER A CA 1
ATOM 1453 C C . SER A 1 195 ? -8.621 17.330 -9.502 1.00 65.56 195 SER A C 1
ATOM 1455 O O . SER A 1 195 ? -7.819 18.250 -9.667 1.00 65.56 195 SER A O 1
ATOM 1457 N N . LEU A 1 196 ? -8.670 16.638 -8.357 1.00 67.38 196 LEU A N 1
ATOM 1458 C CA . LEU A 1 196 ? -7.847 16.943 -7.187 1.00 67.38 196 LEU A CA 1
ATOM 1459 C C . LEU A 1 196 ? -6.385 16.499 -7.385 1.00 67.38 196 LEU A C 1
ATOM 1461 O O . LEU A 1 196 ? -6.135 15.512 -8.078 1.00 67.38 196 LEU A O 1
ATOM 1465 N N . PRO A 1 197 ? -5.406 17.157 -6.732 1.00 72.38 197 PRO A N 1
ATOM 1466 C CA . PRO A 1 197 ? -4.028 16.671 -6.682 1.00 72.38 197 PRO A CA 1
ATOM 1467 C C . PRO A 1 197 ? -3.954 15.234 -6.150 1.00 72.38 197 PRO A C 1
ATOM 1469 O O . PRO A 1 197 ? -4.718 14.861 -5.258 1.00 72.38 197 PRO A O 1
ATOM 1472 N N . GLN A 1 198 ? -3.005 14.444 -6.654 1.00 65.00 198 GLN A N 1
ATOM 1473 C CA . GLN A 1 198 ? -2.888 13.007 -6.367 1.00 65.00 198 GLN A CA 1
ATOM 1474 C C . GLN A 1 198 ? -2.867 12.681 -4.861 1.00 65.00 198 GLN A C 1
ATOM 1476 O O . GLN A 1 198 ? -3.562 11.766 -4.419 1.00 65.00 198 GLN A O 1
ATOM 1481 N N . ASP A 1 199 ? -2.161 13.480 -4.058 1.00 67.88 199 ASP A N 1
ATOM 1482 C CA . ASP A 1 199 ? -2.101 13.308 -2.600 1.00 67.88 199 ASP A CA 1
ATOM 1483 C C . ASP A 1 199 ? -3.471 13.508 -1.930 1.00 67.88 199 ASP A C 1
ATOM 1485 O O . ASP A 1 199 ? -3.811 12.844 -0.952 1.00 67.88 199 ASP A O 1
ATOM 1489 N N . THR A 1 200 ? -4.295 14.403 -2.482 1.00 72.00 200 THR A N 1
ATOM 1490 C CA . THR A 1 200 ? -5.649 14.671 -1.977 1.00 72.00 200 THR A CA 1
ATOM 1491 C C . THR A 1 200 ? -6.629 13.584 -2.416 1.00 72.00 200 THR A C 1
ATOM 1493 O O . THR A 1 200 ? -7.488 13.184 -1.630 1.00 72.00 200 THR A O 1
ATOM 1496 N N . GLN A 1 201 ? -6.475 13.038 -3.627 1.00 74.25 201 GLN A N 1
ATOM 1497 C CA . GLN A 1 201 ? -7.317 11.941 -4.116 1.00 74.25 201 GLN A CA 1
ATOM 1498 C C . GLN A 1 201 ? -7.227 10.703 -3.224 1.00 74.25 201 GLN A C 1
ATOM 1500 O O . GLN A 1 201 ? -8.257 10.097 -2.930 1.00 74.25 201 GLN A O 1
ATOM 1505 N N . TYR A 1 202 ? -6.028 10.352 -2.744 1.00 74.06 202 TYR A N 1
ATOM 1506 C CA . TYR A 1 202 ? -5.852 9.211 -1.843 1.00 74.06 202 TYR A CA 1
ATOM 1507 C C . TYR A 1 202 ? -6.688 9.364 -0.564 1.00 74.06 202 TYR A C 1
ATOM 1509 O O . TYR A 1 202 ? -7.435 8.457 -0.194 1.00 74.06 202 TYR A O 1
ATOM 1517 N N . VAL A 1 203 ? -6.639 10.541 0.068 1.00 77.19 203 VAL A N 1
ATOM 1518 C CA . VAL A 1 203 ? -7.414 10.835 1.284 1.00 77.19 203 VAL A CA 1
ATOM 1519 C C . VAL A 1 203 ? -8.916 10.722 1.023 1.00 77.19 203 VAL A C 1
ATOM 1521 O O . VAL A 1 203 ? -9.630 10.096 1.808 1.00 77.19 203 VAL A O 1
ATOM 1524 N N . PHE A 1 204 ? -9.410 11.272 -0.089 1.00 79.31 204 PHE A N 1
ATOM 1525 C CA . PHE A 1 204 ? -10.831 11.180 -0.435 1.00 79.31 204 PHE A CA 1
ATOM 1526 C C . PHE A 1 204 ? -11.262 9.761 -0.786 1.00 79.31 204 PHE A C 1
ATOM 1528 O O . PHE A 1 204 ? -12.341 9.337 -0.378 1.00 79.31 204 PHE A O 1
ATOM 1535 N N . ARG A 1 205 ? -10.410 8.988 -1.459 1.00 79.44 205 ARG A N 1
ATOM 1536 C CA . ARG A 1 205 ? -10.674 7.577 -1.744 1.00 79.44 205 ARG A CA 1
ATOM 1537 C C . ARG A 1 205 ? -10.842 6.767 -0.461 1.00 79.44 205 ARG A C 1
ATOM 1539 O O . ARG A 1 205 ? -11.716 5.912 -0.370 1.00 79.44 205 ARG A O 1
ATOM 1546 N N . VAL A 1 206 ? -10.051 7.079 0.563 1.00 80.25 206 VAL A N 1
ATOM 1547 C CA . VAL A 1 206 ? -10.203 6.510 1.907 1.00 80.25 206 VAL A CA 1
ATOM 1548 C C . VAL A 1 206 ? -11.494 6.977 2.581 1.00 80.25 206 VAL A C 1
ATOM 1550 O O . VAL A 1 206 ? -12.220 6.162 3.152 1.00 80.25 206 VAL A O 1
ATOM 1553 N N . LEU A 1 207 ? -11.796 8.273 2.506 1.00 84.25 207 LEU A N 1
ATOM 1554 C CA . LEU A 1 207 ? -12.977 8.869 3.129 1.00 84.25 207 LEU A CA 1
ATOM 1555 C C . LEU A 1 207 ? -14.282 8.281 2.564 1.00 84.25 207 LEU A C 1
ATOM 1557 O O . LEU A 1 207 ? -15.194 7.968 3.327 1.00 84.25 207 LEU A O 1
ATOM 1561 N N . MET A 1 208 ? -14.342 8.076 1.246 1.00 86.38 208 MET A N 1
ATOM 1562 C CA . MET A 1 208 ? -15.508 7.534 0.535 1.00 86.38 208 MET A CA 1
ATOM 1563 C C . MET A 1 208 ? -15.814 6.071 0.881 1.00 86.38 208 MET A C 1
ATOM 1565 O O . MET A 1 208 ? -16.934 5.610 0.684 1.00 86.38 208 MET A O 1
ATOM 1569 N N . LEU A 1 209 ? -14.862 5.343 1.465 1.00 87.06 209 LEU A N 1
ATOM 1570 C CA . LEU A 1 209 ? -15.077 3.974 1.940 1.00 87.06 209 LEU A CA 1
ATOM 1571 C C . LEU A 1 209 ? -15.716 3.915 3.338 1.00 87.06 209 LEU A C 1
ATOM 1573 O O . LEU A 1 209 ? -16.264 2.880 3.724 1.00 87.06 209 LEU A O 1
ATOM 1577 N N . ILE A 1 210 ? -15.666 5.006 4.113 1.00 89.06 210 ILE A N 1
ATOM 1578 C CA . ILE A 1 210 ? -16.209 5.059 5.482 1.00 89.06 210 ILE A CA 1
ATOM 1579 C C . ILE A 1 210 ? -17.726 4.780 5.503 1.00 89.06 210 ILE A C 1
ATOM 1581 O O . ILE A 1 210 ? -18.146 3.950 6.317 1.00 89.06 210 ILE A O 1
ATOM 1585 N N . PRO A 1 211 ? -18.564 5.391 4.634 1.00 89.00 211 PRO A N 1
ATOM 1586 C CA . PRO A 1 211 ? -19.992 5.077 4.565 1.00 89.00 211 PRO A CA 1
ATOM 1587 C C . PRO A 1 211 ? -20.263 3.604 4.245 1.00 89.00 211 PRO A C 1
ATOM 1589 O O . PRO A 1 211 ? -21.117 2.989 4.882 1.00 89.00 211 PRO A O 1
ATOM 1592 N N . VAL A 1 212 ? -19.491 3.009 3.331 1.00 89.94 212 VAL A N 1
ATOM 1593 C CA . VAL A 1 212 ? -19.615 1.590 2.961 1.00 89.94 212 VAL A CA 1
ATOM 1594 C C . VAL A 1 212 ? -19.346 0.688 4.169 1.00 89.94 212 VAL A C 1
ATOM 1596 O O . VAL A 1 212 ? -20.145 -0.197 4.484 1.00 89.94 212 VAL A O 1
ATOM 1599 N N . GLY A 1 213 ? -18.266 0.959 4.909 1.00 90.56 213 GLY A N 1
ATOM 1600 C CA . GLY A 1 213 ? -17.971 0.257 6.159 1.00 90.56 213 GLY A CA 1
ATOM 1601 C C . GLY A 1 213 ? -19.076 0.436 7.209 1.00 90.56 213 GLY A C 1
ATOM 1602 O O . GLY A 1 213 ? -19.449 -0.518 7.894 1.00 90.56 213 GLY A O 1
ATOM 1603 N N . ALA A 1 214 ? -19.656 1.635 7.312 1.00 90.69 214 ALA A N 1
ATOM 1604 C CA . ALA A 1 214 ? -20.755 1.906 8.237 1.00 90.69 214 ALA A CA 1
ATOM 1605 C C . ALA A 1 214 ? -22.022 1.103 7.895 1.00 90.69 214 ALA A C 1
ATOM 1607 O O . ALA A 1 214 ? -22.656 0.568 8.808 1.00 90.69 214 ALA A O 1
ATOM 1608 N N . VAL A 1 215 ? -22.363 0.966 6.608 1.00 91.88 215 VAL A N 1
ATOM 1609 C CA . VAL A 1 215 ? -23.481 0.125 6.143 1.00 91.88 215 VAL A CA 1
ATOM 1610 C C . VAL A 1 215 ? -23.237 -1.342 6.493 1.00 91.88 215 VAL A C 1
ATOM 1612 O O . VAL A 1 215 ? -24.125 -1.988 7.057 1.00 91.88 215 VAL A O 1
ATOM 1615 N N . LEU A 1 216 ? -22.028 -1.858 6.248 1.00 92.88 216 LEU A N 1
ATOM 1616 C CA . LEU A 1 216 ? -21.676 -3.228 6.627 1.00 92.88 216 LEU A CA 1
ATOM 1617 C C . LEU A 1 216 ? -21.826 -3.446 8.137 1.00 92.88 216 LEU A C 1
ATOM 1619 O O . LEU A 1 216 ? -22.414 -4.435 8.572 1.00 92.88 216 LEU A O 1
ATOM 1623 N N . ILE A 1 217 ? -21.329 -2.521 8.957 1.00 93.50 217 ILE A N 1
ATOM 1624 C CA . ILE A 1 217 ? -21.413 -2.651 10.416 1.00 93.50 217 ILE A CA 1
ATOM 1625 C C . ILE A 1 217 ? -22.855 -2.532 10.904 1.00 93.50 217 ILE A C 1
ATOM 1627 O O . ILE A 1 217 ? -23.250 -3.266 11.812 1.00 93.50 217 ILE A O 1
ATOM 1631 N N . ALA A 1 218 ? -23.662 -1.660 10.298 1.00 92.19 218 ALA A N 1
ATOM 1632 C CA . ALA A 1 218 ? -25.090 -1.592 10.582 1.00 92.19 218 ALA A CA 1
ATOM 1633 C C . ALA A 1 218 ? -25.776 -2.932 10.272 1.00 92.19 218 ALA A C 1
ATOM 1635 O O . ALA A 1 218 ? -26.541 -3.426 11.100 1.00 92.19 218 ALA A O 1
ATOM 1636 N N . PHE A 1 219 ? -25.439 -3.566 9.145 1.00 94.31 219 PHE A N 1
ATOM 1637 C CA . PHE A 1 219 ? -25.937 -4.892 8.784 1.00 94.31 219 PHE A CA 1
ATOM 1638 C C . PHE A 1 219 ? -25.494 -5.975 9.781 1.00 94.31 219 PHE A C 1
ATOM 1640 O O . PHE A 1 219 ? -26.332 -6.706 10.312 1.00 94.31 219 PHE A O 1
ATOM 1647 N N . LEU A 1 220 ? -24.202 -6.045 10.113 1.00 93.75 220 LEU A N 1
ATOM 1648 C CA . LEU A 1 220 ? -23.674 -7.004 11.092 1.00 93.75 220 LEU A CA 1
ATOM 1649 C C . LEU A 1 220 ? -24.328 -6.833 12.470 1.00 93.75 220 LEU A C 1
ATOM 1651 O O . LEU A 1 220 ? -24.637 -7.811 13.150 1.00 93.75 220 LEU A O 1
ATOM 1655 N N . ARG A 1 221 ? -24.578 -5.593 12.889 1.00 91.94 221 ARG A N 1
ATOM 1656 C CA . ARG A 1 221 ? -25.187 -5.315 14.189 1.00 91.94 221 ARG A CA 1
ATOM 1657 C C . ARG A 1 221 ? -26.686 -5.610 14.210 1.00 91.94 221 ARG A C 1
ATOM 1659 O O . ARG A 1 221 ? -27.164 -6.170 15.190 1.00 91.94 221 ARG A O 1
ATOM 1666 N N . GLN A 1 222 ? -27.419 -5.224 13.166 1.00 91.38 222 GLN A N 1
ATOM 1667 C CA . GLN A 1 222 ? -28.883 -5.289 13.155 1.00 91.38 222 GLN A CA 1
ATOM 1668 C C . GLN A 1 222 ? -29.423 -6.631 12.655 1.00 91.38 222 GLN A C 1
ATOM 1670 O O . GLN A 1 222 ? -30.419 -7.116 13.184 1.00 91.38 222 GLN A O 1
ATOM 1675 N N . VAL A 1 223 ? -28.792 -7.217 11.636 1.00 94.06 223 VAL A N 1
ATOM 1676 C CA . VAL A 1 223 ? -29.264 -8.450 10.988 1.00 94.06 223 VAL A CA 1
ATOM 1677 C C . VAL A 1 223 ? -28.587 -9.674 11.591 1.00 94.06 223 VAL A C 1
ATOM 1679 O O . VAL A 1 223 ? -29.263 -10.641 11.925 1.00 94.06 223 VAL A O 1
ATOM 1682 N N . VAL A 1 224 ? -27.262 -9.632 11.768 1.00 94.19 224 VAL A N 1
ATOM 1683 C CA . VAL A 1 224 ? -26.505 -10.764 12.338 1.00 94.19 224 VAL A CA 1
ATOM 1684 C C . VAL A 1 224 ? -26.543 -10.760 13.872 1.00 94.19 224 VAL A C 1
ATOM 1686 O O . VAL A 1 224 ? -26.441 -11.813 14.495 1.00 94.19 224 VAL A O 1
ATOM 1689 N N . GLY A 1 225 ? -26.725 -9.593 14.497 1.00 91.88 225 GLY A N 1
ATOM 1690 C CA . GLY A 1 225 ? -26.773 -9.457 15.957 1.00 91.88 225 GLY A CA 1
ATOM 1691 C C . GLY A 1 225 ? -25.395 -9.383 16.620 1.00 91.88 225 GLY A C 1
ATOM 1692 O O . GLY A 1 225 ? -25.258 -9.710 17.800 1.00 91.88 225 GLY A O 1
ATOM 1693 N N . LEU A 1 226 ? -24.357 -8.966 15.886 1.00 92.81 226 LEU A N 1
ATOM 1694 C CA . LEU A 1 226 ? -23.003 -8.846 16.424 1.00 92.81 226 LEU A CA 1
ATOM 1695 C C . LEU A 1 226 ? -22.918 -7.709 17.459 1.00 92.81 226 LEU A C 1
ATOM 1697 O O . LEU A 1 226 ? -23.224 -6.550 17.169 1.00 92.81 226 LEU A O 1
ATOM 1701 N N . THR A 1 227 ? -22.460 -8.025 18.672 1.00 91.56 227 THR A N 1
ATOM 1702 C CA . THR A 1 227 ? -22.290 -7.042 19.750 1.00 91.56 227 THR A CA 1
ATOM 1703 C C . THR A 1 227 ? -20.958 -6.305 19.619 1.00 91.56 227 THR A C 1
ATOM 1705 O O . THR A 1 227 ? -19.897 -6.902 19.794 1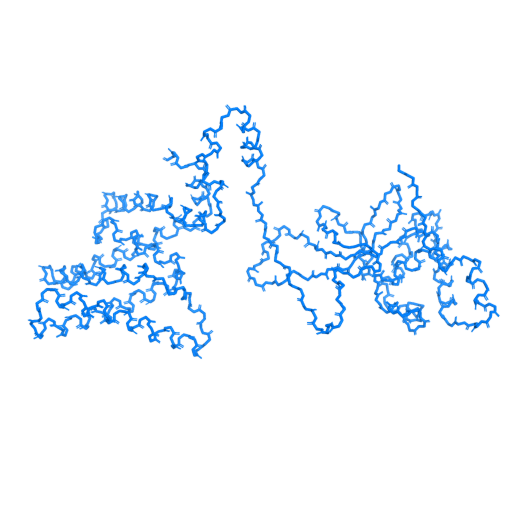.00 91.56 227 THR A O 1
ATOM 1708 N N . THR A 1 228 ? -21.002 -4.999 19.360 1.00 92.75 228 THR A N 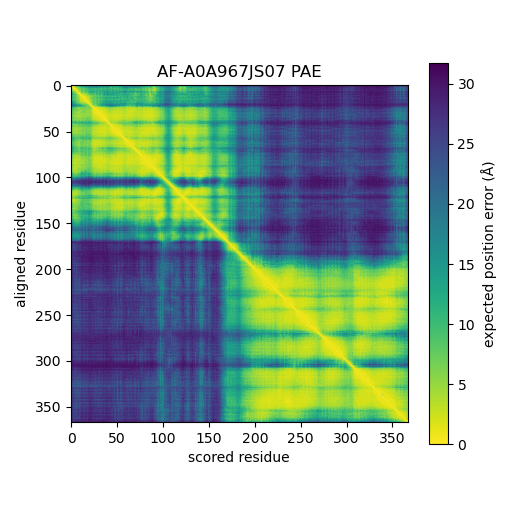1
ATOM 1709 C CA . THR A 1 228 ? -19.820 -4.144 19.151 1.00 92.75 228 THR A CA 1
ATOM 1710 C C . THR A 1 228 ? -19.850 -2.893 20.038 1.00 92.75 228 THR A C 1
ATOM 1712 O O . THR A 1 228 ? -20.871 -2.560 20.651 1.00 92.75 228 THR A O 1
ATOM 1715 N N . PHE A 1 229 ? -18.745 -2.143 20.090 1.00 88.75 229 PHE A N 1
ATOM 1716 C CA . PHE A 1 229 ? -18.672 -0.809 20.694 1.00 88.75 229 PHE A CA 1
ATOM 1717 C C . PHE A 1 229 ? -19.329 0.245 19.789 1.00 88.75 229 PHE A C 1
ATOM 1719 O O . PHE A 1 229 ? -18.687 1.134 19.235 1.00 88.75 229 PHE A O 1
ATOM 1726 N N . GLY A 1 230 ? -20.648 0.142 19.633 1.00 84.75 230 GLY A N 1
ATOM 1727 C CA . GLY A 1 230 ? -21.403 0.999 18.721 1.00 84.75 230 GLY A CA 1
ATOM 1728 C C . GLY A 1 230 ? -21.107 0.698 17.249 1.00 84.75 230 GLY A C 1
ATOM 1729 O O . GLY A 1 230 ? -20.517 -0.325 16.909 1.00 84.75 230 GLY A O 1
ATOM 1730 N N . THR A 1 231 ? -21.560 1.580 16.361 1.00 84.50 231 THR A N 1
ATOM 1731 C CA . THR A 1 231 ? -21.390 1.434 14.905 1.00 84.50 231 THR A CA 1
ATOM 1732 C C . THR A 1 231 ? -20.119 2.097 14.389 1.00 84.50 231 THR A C 1
ATOM 1734 O O . THR A 1 231 ? -19.482 1.567 13.492 1.00 84.50 231 THR A O 1
ATOM 1737 N N . PHE A 1 232 ? -19.715 3.227 14.972 1.00 85.75 232 PHE A N 1
ATOM 1738 C CA . PHE A 1 232 ? -18.573 4.004 14.485 1.00 85.75 232 PHE A CA 1
ATOM 1739 C C . PHE A 1 232 ? -17.218 3.420 14.881 1.00 85.75 232 PHE A C 1
ATOM 1741 O O . PHE A 1 232 ? -16.288 3.448 14.085 1.00 85.75 232 PHE A O 1
ATOM 1748 N N . MET A 1 233 ? -17.086 2.876 16.093 1.00 91.19 233 MET A N 1
ATOM 1749 C CA . MET A 1 233 ? -15.785 2.419 16.586 1.00 91.19 233 MET A CA 1
ATOM 1750 C C . MET A 1 233 ? -15.192 1.290 15.728 1.00 91.19 233 MET A C 1
ATOM 1752 O O . MET A 1 233 ? -14.025 1.408 15.366 1.00 91.19 233 MET A O 1
ATOM 1756 N N . PRO A 1 234 ? -15.956 0.260 15.301 1.00 92.81 234 PRO A N 1
ATOM 1757 C CA . PRO A 1 234 ? -15.415 -0.749 14.395 1.00 92.81 234 PRO A CA 1
ATOM 1758 C C . PRO A 1 234 ? -15.009 -0.187 13.021 1.00 92.81 234 PRO A C 1
ATOM 1760 O O . PRO A 1 234 ? -14.002 -0.634 12.480 1.00 92.81 234 PRO A O 1
ATOM 1763 N N . VAL A 1 235 ? -15.713 0.831 12.492 1.00 92.38 235 VAL A N 1
ATOM 1764 C CA . VAL A 1 235 ? -15.311 1.522 11.244 1.00 92.38 235 VAL A CA 1
ATOM 1765 C C . VAL A 1 235 ? -13.953 2.198 11.429 1.00 92.38 235 VAL A C 1
ATOM 1767 O O . VAL A 1 235 ? -13.060 2.057 10.599 1.00 92.38 235 VAL A O 1
ATOM 1770 N N . LEU A 1 236 ? -13.776 2.920 12.539 1.00 91.44 236 LEU A N 1
ATOM 1771 C CA . LEU A 1 236 ? -12.526 3.613 12.839 1.00 91.44 236 LEU A CA 1
ATOM 1772 C C . LEU A 1 236 ? -11.362 2.625 13.007 1.00 91.44 236 LEU A C 1
ATOM 1774 O O . LEU A 1 236 ? -10.280 2.854 12.474 1.00 91.44 236 LEU A O 1
ATOM 1778 N N . ILE A 1 237 ? -11.590 1.497 13.685 1.00 92.88 237 ILE A N 1
ATOM 1779 C CA . ILE A 1 237 ? -10.587 0.431 13.824 1.00 92.88 237 ILE A CA 1
ATOM 1780 C C . ILE A 1 237 ? -10.215 -0.146 12.447 1.00 92.88 237 ILE A C 1
ATOM 1782 O O . ILE A 1 237 ? -9.030 -0.307 12.160 1.00 92.88 237 ILE A O 1
ATOM 1786 N N . ALA A 1 238 ? -11.195 -0.391 11.569 1.00 91.81 238 ALA A N 1
ATOM 1787 C CA . ALA A 1 238 ? -10.940 -0.858 10.204 1.00 91.81 238 ALA A CA 1
ATOM 1788 C C . ALA A 1 238 ? -10.076 0.134 9.410 1.00 91.81 238 ALA A C 1
ATOM 1790 O O . ALA A 1 238 ? -9.152 -0.265 8.700 1.00 91.81 238 ALA A O 1
ATOM 1791 N N . LEU A 1 239 ? -10.327 1.433 9.584 1.00 88.50 239 LEU A N 1
ATOM 1792 C CA . LEU A 1 239 ? -9.541 2.482 8.950 1.00 88.50 239 LEU A CA 1
ATOM 1793 C C . LEU A 1 239 ? -8.093 2.518 9.473 1.00 88.50 239 LEU A C 1
ATOM 1795 O O . LEU A 1 239 ? -7.164 2.654 8.682 1.00 88.50 239 LEU A O 1
ATOM 1799 N N . ALA A 1 240 ? -7.867 2.292 10.771 1.00 86.75 240 ALA A N 1
ATOM 1800 C CA . ALA A 1 240 ? -6.508 2.127 11.299 1.00 86.75 240 ALA A CA 1
ATOM 1801 C C . ALA A 1 240 ? -5.783 0.895 10.720 1.00 86.75 240 ALA A C 1
ATOM 1803 O O . ALA A 1 240 ? -4.570 0.946 10.503 1.00 86.75 240 ALA A O 1
ATOM 1804 N N . PHE A 1 241 ? -6.497 -0.200 10.431 1.00 88.12 241 PHE A N 1
ATOM 1805 C CA . PHE A 1 241 ? -5.916 -1.371 9.756 1.00 88.12 241 PHE A CA 1
ATOM 1806 C C . PHE A 1 241 ? -5.559 -1.093 8.294 1.00 88.12 241 PHE A C 1
ATOM 1808 O O . PHE A 1 241 ? -4.592 -1.663 7.790 1.00 88.12 241 PHE A O 1
ATOM 1815 N N . ARG A 1 242 ? -6.285 -0.189 7.623 1.00 84.12 242 ARG A N 1
ATOM 1816 C CA . ARG A 1 242 ? -5.963 0.255 6.256 1.00 84.12 242 ARG A CA 1
ATOM 1817 C C . ARG A 1 242 ? -4.621 0.975 6.179 1.00 84.12 242 ARG A C 1
ATOM 1819 O O . ARG A 1 242 ? -3.872 0.724 5.246 1.00 84.12 242 ARG A O 1
ATOM 1826 N N . GLU A 1 243 ? -4.280 1.748 7.205 1.00 80.50 243 GLU A N 1
ATOM 1827 C CA . GLU A 1 243 ? -2.977 2.420 7.307 1.00 80.50 243 GLU A CA 1
ATOM 1828 C C . GLU A 1 243 ? -1.834 1.472 7.715 1.00 80.50 243 GLU A C 1
ATOM 1830 O O . GLU A 1 243 ? -0.704 1.624 7.265 1.00 80.50 243 GLU A O 1
ATOM 1835 N N . THR A 1 244 ? -2.106 0.482 8.572 1.00 78.56 244 THR A N 1
ATOM 1836 C CA . THR A 1 244 ? -1.054 -0.336 9.216 1.00 78.56 244 THR A CA 1
ATOM 1837 C C . THR A 1 244 ? -0.887 -1.743 8.644 1.00 78.56 244 THR A C 1
ATOM 1839 O O . THR A 1 244 ? 0.008 -2.462 9.089 1.00 78.56 244 THR A O 1
ATOM 1842 N N . SER A 1 245 ? -1.687 -2.130 7.643 1.00 83.56 245 SER A N 1
ATOM 1843 C CA . SER A 1 245 ? -1.952 -3.507 7.181 1.00 83.56 245 SER A CA 1
ATOM 1844 C C . SER A 1 245 ? -2.771 -4.344 8.171 1.00 83.56 245 SER A C 1
ATOM 1846 O O . SER A 1 245 ? -2.677 -4.165 9.382 1.00 83.56 245 SER A O 1
ATOM 1848 N N . LEU A 1 246 ? -3.557 -5.303 7.669 1.00 87.31 246 LEU A N 1
ATOM 1849 C CA . LEU A 1 246 ? -4.456 -6.109 8.504 1.00 87.31 246 LEU A CA 1
ATOM 1850 C C . LEU A 1 246 ? -3.726 -6.889 9.599 1.00 87.31 246 LEU A C 1
ATOM 1852 O O . LEU A 1 246 ? -4.109 -6.830 10.763 1.00 87.31 246 LEU A O 1
ATOM 1856 N N . TRP A 1 247 ? -2.687 -7.640 9.229 1.00 87.56 247 TRP A N 1
ATOM 1857 C CA . TRP A 1 247 ? -2.032 -8.560 10.158 1.00 87.56 247 TRP A CA 1
ATOM 1858 C C . TRP A 1 247 ? -1.283 -7.800 11.255 1.00 87.56 247 TRP A C 1
ATOM 1860 O O . TRP A 1 247 ? -1.529 -8.006 12.444 1.00 87.56 247 TRP A O 1
ATOM 1870 N N . THR A 1 248 ? -0.440 -6.848 10.850 1.00 85.06 248 THR A N 1
ATOM 1871 C CA . THR A 1 248 ? 0.288 -5.965 11.767 1.00 85.06 248 THR A CA 1
ATOM 1872 C C . THR A 1 248 ? -0.672 -5.116 12.593 1.00 85.06 248 THR A C 1
ATOM 1874 O O . THR A 1 248 ? -0.498 -5.003 13.804 1.00 85.06 248 THR A O 1
ATOM 1877 N N . GLY A 1 249 ? -1.715 -4.570 11.965 1.00 87.25 249 GLY A N 1
ATOM 1878 C CA . GLY A 1 249 ? -2.730 -3.746 12.608 1.00 87.25 249 GLY A CA 1
ATOM 1879 C C . GLY A 1 249 ? -3.485 -4.489 13.704 1.00 87.25 249 GLY A C 1
ATOM 1880 O O . GLY A 1 249 ? -3.594 -3.965 14.808 1.00 87.25 249 GLY A O 1
ATOM 1881 N N . VAL A 1 250 ? -3.939 -5.722 13.455 1.00 91.25 250 VAL A N 1
ATOM 1882 C CA . VAL A 1 250 ? -4.634 -6.540 14.466 1.00 91.25 250 VAL A CA 1
ATOM 1883 C C . VAL A 1 250 ? -3.714 -6.847 15.648 1.00 91.25 250 VAL A C 1
ATOM 1885 O O . VAL A 1 250 ? -4.108 -6.629 16.794 1.00 91.25 250 VAL A O 1
ATOM 1888 N N . VAL A 1 251 ? -2.480 -7.296 15.392 1.00 89.75 251 VAL A N 1
ATOM 1889 C CA . VAL A 1 251 ? -1.509 -7.609 16.456 1.00 89.75 251 VAL A CA 1
ATOM 1890 C C . VAL A 1 251 ? -1.197 -6.367 17.293 1.00 89.75 251 VAL A C 1
ATOM 1892 O O . VAL A 1 251 ? -1.264 -6.415 18.524 1.00 89.75 251 VAL A O 1
ATOM 1895 N N . LEU A 1 252 ? -0.903 -5.245 16.633 1.00 86.75 252 LEU A N 1
ATOM 1896 C CA . LEU A 1 252 ? -0.565 -3.980 17.276 1.00 86.75 252 LEU A CA 1
ATOM 1897 C C . LEU A 1 252 ? -1.746 -3.434 18.082 1.00 86.75 252 LEU A C 1
ATOM 1899 O O . LEU A 1 252 ? -1.593 -3.084 19.249 1.00 86.75 252 LEU A O 1
ATOM 1903 N N . PHE A 1 253 ? -2.934 -3.397 17.483 1.00 89.06 253 PHE A N 1
ATOM 1904 C CA . PHE A 1 253 ? -4.141 -2.897 18.125 1.00 89.06 253 PHE A CA 1
ATOM 1905 C C . PHE A 1 253 ? -4.494 -3.716 19.363 1.00 89.06 253 PHE A C 1
ATOM 1907 O O . PHE A 1 253 ? -4.661 -3.147 20.441 1.00 89.06 253 PHE A O 1
ATOM 1914 N N . THR A 1 254 ? -4.553 -5.045 19.247 1.00 91.81 254 THR A N 1
ATOM 1915 C CA . THR A 1 254 ? -4.847 -5.910 20.394 1.00 91.81 254 THR A CA 1
ATOM 1916 C C . THR A 1 254 ? -3.772 -5.775 21.471 1.00 91.81 254 THR A C 1
ATOM 1918 O O . THR A 1 254 ? -4.114 -5.610 22.641 1.00 91.81 254 THR A O 1
ATOM 1921 N N . GLY A 1 255 ? -2.487 -5.774 21.102 1.00 91.00 255 GLY A N 1
ATOM 1922 C CA . GLY A 1 255 ? -1.385 -5.611 22.052 1.00 91.00 255 GLY A CA 1
ATOM 1923 C C . GLY A 1 255 ? -1.450 -4.286 22.814 1.00 91.00 255 GLY A C 1
ATOM 1924 O O . GLY A 1 255 ? -1.394 -4.271 24.046 1.00 91.00 255 GLY A O 1
ATOM 1925 N N . ILE A 1 256 ? -1.644 -3.175 22.101 1.00 89.62 256 ILE A N 1
ATOM 1926 C CA . ILE A 1 256 ? -1.726 -1.848 22.713 1.00 89.62 256 ILE A CA 1
ATOM 1927 C C . ILE A 1 256 ? -2.982 -1.707 23.574 1.00 89.62 256 ILE A C 1
ATOM 1929 O O . ILE A 1 256 ? -2.888 -1.192 24.686 1.00 89.62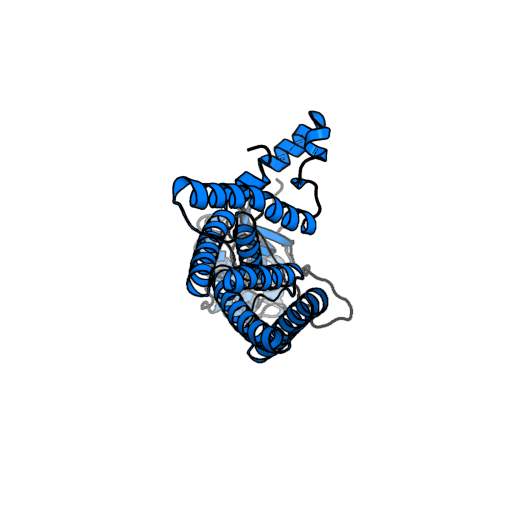 256 ILE A O 1
ATOM 1933 N N . VAL A 1 257 ? -4.148 -2.163 23.106 1.00 90.44 257 VAL A N 1
ATOM 1934 C CA . VAL A 1 257 ? -5.391 -2.092 23.891 1.00 90.44 257 VAL A CA 1
ATOM 1935 C C . VAL A 1 257 ? -5.255 -2.894 25.187 1.00 90.44 257 VAL A C 1
ATOM 1937 O O . VAL A 1 257 ? -5.642 -2.399 26.244 1.00 90.44 257 VAL A O 1
ATOM 1940 N N . MET A 1 258 ? -4.644 -4.082 25.142 1.00 90.88 258 MET A N 1
ATOM 1941 C CA . MET A 1 258 ? -4.399 -4.901 26.335 1.00 90.88 258 MET A CA 1
ATOM 1942 C C . MET A 1 258 ? -3.472 -4.203 27.339 1.00 90.88 258 MET A C 1
ATOM 1944 O O . MET A 1 258 ? -3.802 -4.120 28.525 1.00 90.88 258 MET A O 1
ATOM 1948 N N . ILE A 1 259 ? -2.345 -3.652 26.876 1.00 90.88 259 ILE A N 1
ATOM 1949 C CA . ILE A 1 259 ? -1.408 -2.899 27.728 1.00 90.88 259 ILE A CA 1
ATOM 1950 C C . ILE A 1 259 ? -2.083 -1.639 28.293 1.00 90.88 259 ILE A C 1
ATOM 1952 O O . ILE A 1 259 ? -1.978 -1.353 29.487 1.00 90.88 259 ILE A O 1
ATOM 1956 N N . GLY A 1 260 ? -2.816 -0.907 27.454 1.00 89.50 260 GLY A N 1
ATOM 1957 C CA . GLY A 1 260 ? -3.514 0.323 27.818 1.00 89.50 260 GLY A CA 1
ATOM 1958 C C . GLY A 1 260 ? -4.611 0.108 28.859 1.00 89.50 260 GLY A C 1
ATOM 1959 O O . GLY A 1 260 ? -4.699 0.878 29.815 1.00 89.50 260 GLY A O 1
ATOM 1960 N N . LEU A 1 261 ? -5.403 -0.962 28.735 1.00 87.44 261 LEU A N 1
ATOM 1961 C CA . LEU A 1 261 ? -6.389 -1.353 29.749 1.00 87.44 261 LEU A CA 1
ATOM 1962 C C . LEU A 1 261 ? -5.724 -1.730 31.076 1.00 87.44 261 LEU A C 1
ATOM 1964 O O . LEU A 1 261 ? -6.199 -1.304 32.128 1.00 87.44 261 LEU A O 1
ATOM 1968 N N . GLY A 1 262 ? -4.611 -2.471 31.036 1.00 88.44 262 GLY A N 1
ATOM 1969 C CA . GLY A 1 262 ? -3.849 -2.827 32.236 1.00 88.44 262 GLY A CA 1
ATOM 1970 C C . GLY A 1 262 ? -3.314 -1.597 32.977 1.00 88.44 262 GLY A C 1
ATOM 1971 O O . GLY A 1 262 ? -3.507 -1.454 34.185 1.00 88.44 262 GLY A O 1
ATOM 1972 N N . LEU A 1 263 ? -2.714 -0.658 32.244 1.00 85.06 263 LEU A N 1
ATOM 1973 C CA . LEU A 1 263 ? -2.225 0.606 32.805 1.00 85.06 263 LEU A CA 1
ATOM 1974 C C . LEU A 1 263 ? -3.366 1.492 33.316 1.00 85.06 263 LEU A C 1
ATOM 1976 O O . LEU A 1 263 ? -3.238 2.142 34.354 1.00 85.06 263 LEU A O 1
ATOM 1980 N N . ARG A 1 264 ? -4.517 1.490 32.639 1.00 83.75 264 ARG A N 1
ATOM 1981 C CA . ARG A 1 264 ? -5.691 2.224 33.117 1.00 83.75 264 ARG A CA 1
ATOM 1982 C C . ARG A 1 264 ? -6.247 1.624 34.410 1.00 83.75 264 ARG A C 1
ATOM 1984 O O . ARG A 1 264 ? -6.592 2.384 35.313 1.00 83.75 264 ARG A O 1
ATOM 1991 N N . ALA A 1 265 ? -6.295 0.298 34.536 1.00 81.38 265 ALA A N 1
ATOM 1992 C CA . ALA A 1 265 ? -6.684 -0.359 35.783 1.00 81.38 265 ALA A CA 1
ATOM 1993 C C . ALA A 1 265 ? -5.753 0.043 36.942 1.00 81.38 265 ALA A C 1
ATOM 1995 O O . ALA A 1 265 ? -6.231 0.359 38.033 1.00 81.38 265 ALA A O 1
ATOM 1996 N N . TYR A 1 266 ? -4.444 0.140 36.680 1.00 84.81 266 TYR A N 1
ATOM 1997 C CA . TYR A 1 266 ? -3.464 0.654 37.643 1.00 84.81 266 TYR A CA 1
ATOM 1998 C C . TYR A 1 266 ? -3.766 2.102 38.075 1.00 84.81 266 TYR A C 1
ATOM 2000 O O . TYR A 1 266 ? -3.807 2.400 39.269 1.00 84.81 266 TYR A O 1
ATOM 2008 N N . PHE A 1 267 ? -4.068 3.001 37.132 1.00 80.75 267 PHE A N 1
ATOM 2009 C CA . PHE A 1 267 ? -4.436 4.388 37.452 1.00 80.75 267 PHE A CA 1
ATOM 2010 C C . PHE A 1 267 ? -5.792 4.548 38.133 1.00 80.75 267 PHE A C 1
ATOM 2012 O O . PHE A 1 267 ? -5.971 5.485 38.913 1.00 80.75 267 PHE A O 1
ATOM 2019 N N . ASN A 1 268 ? -6.746 3.654 37.878 1.00 75.44 268 ASN A N 1
ATOM 2020 C CA . ASN A 1 268 ? -8.020 3.683 38.587 1.00 75.44 268 ASN A CA 1
ATOM 2021 C C . ASN A 1 268 ? -7.816 3.408 40.089 1.00 75.44 268 ASN A C 1
ATOM 2023 O O . ASN A 1 268 ? -8.453 4.049 40.923 1.00 75.44 268 ASN A O 1
ATOM 2027 N N . GLY A 1 269 ? -6.849 2.549 40.439 1.00 76.69 269 GLY A N 1
ATOM 2028 C CA . GLY A 1 269 ? -6.419 2.337 41.826 1.00 76.69 269 GLY A CA 1
ATOM 2029 C C . GLY A 1 269 ? -5.832 3.587 42.498 1.00 76.69 269 GLY A C 1
ATOM 2030 O O . GLY A 1 269 ? -5.949 3.743 43.709 1.00 76.69 269 GLY A O 1
ATOM 2031 N N . LEU A 1 270 ? -5.269 4.513 41.716 1.00 78.69 270 LEU A N 1
ATOM 2032 C CA . LEU A 1 270 ? -4.717 5.791 42.185 1.00 78.69 270 LEU A CA 1
ATOM 2033 C C . LEU A 1 270 ? -5.778 6.906 42.317 1.00 78.69 270 LEU A C 1
ATOM 2035 O O . LEU A 1 270 ? -5.425 8.045 42.612 1.00 78.69 270 LEU A O 1
ATOM 2039 N N . GLN A 1 271 ? -7.066 6.598 42.100 1.00 77.94 271 GLN A N 1
ATOM 2040 C CA . GLN A 1 271 ? -8.205 7.523 42.242 1.00 77.94 271 GLN A CA 1
ATOM 2041 C C . GLN A 1 271 ? -8.064 8.845 41.457 1.00 77.94 271 GLN A C 1
ATOM 2043 O O . GLN A 1 271 ? -8.519 9.906 41.885 1.00 77.94 271 GLN A O 1
ATOM 2048 N N . LEU A 1 272 ? -7.462 8.790 40.266 1.00 76.44 272 LEU A N 1
ATOM 2049 C CA . LEU A 1 272 ? -7.332 9.951 39.381 1.00 76.44 272 LEU A CA 1
ATOM 2050 C C . LEU A 1 272 ? -8.700 10.460 38.890 1.00 76.44 272 LEU A C 1
ATOM 2052 O O . LEU A 1 272 ? -9.556 9.676 38.458 1.00 76.44 272 LEU A O 1
ATOM 2056 N N . LEU A 1 273 ? -8.864 11.791 38.880 1.00 81.31 273 LEU A N 1
ATOM 2057 C CA . LEU A 1 273 ? -10.016 12.477 38.284 1.00 81.31 273 LEU A CA 1
ATOM 2058 C C . LEU A 1 273 ? -10.135 12.150 36.780 1.00 81.31 273 LEU A C 1
ATOM 2060 O O . LEU A 1 273 ? -9.147 11.843 36.110 1.00 81.31 273 LEU A O 1
ATOM 2064 N N . ILE A 1 274 ? -11.350 12.261 36.233 1.00 76.69 274 ILE A N 1
ATOM 2065 C CA . ILE A 1 274 ? -11.690 11.893 34.843 1.00 76.69 274 ILE A CA 1
ATOM 2066 C C . ILE A 1 274 ? -10.815 12.625 33.806 1.00 76.69 274 ILE A C 1
ATOM 2068 O O . ILE A 1 274 ? -10.367 12.017 32.838 1.00 76.69 274 ILE A O 1
ATOM 2072 N N . VAL A 1 275 ? -10.522 13.913 34.018 1.00 81.06 275 VAL A N 1
ATOM 2073 C CA . VAL A 1 275 ? -9.750 14.725 33.058 1.00 81.06 275 VAL A CA 1
ATOM 2074 C C . VAL A 1 275 ? -8.252 14.355 33.044 1.00 81.06 275 VAL A C 1
ATOM 2076 O O . VAL A 1 275 ? -7.746 14.030 31.968 1.00 81.06 275 VAL A O 1
ATOM 2079 N N . PRO A 1 276 ? -7.533 14.303 34.189 1.00 82.00 276 PRO A N 1
ATOM 2080 C CA . PRO A 1 276 ? -6.154 13.797 34.236 1.00 82.00 276 PRO A CA 1
ATOM 2081 C C . PRO A 1 276 ? -5.992 12.378 33.683 1.00 82.00 276 PRO A C 1
ATOM 2083 O O . PRO A 1 276 ? -4.971 12.055 33.077 1.00 82.00 276 PRO A O 1
ATOM 2086 N N . ARG A 1 277 ? -7.011 11.532 33.863 1.00 79.69 277 ARG A N 1
ATOM 2087 C CA . ARG A 1 277 ? -7.019 10.148 33.384 1.00 79.69 277 ARG A CA 1
ATOM 2088 C C . ARG A 1 277 ? -6.927 10.058 31.860 1.00 79.69 277 ARG A C 1
ATOM 2090 O O . ARG A 1 277 ? -6.081 9.320 31.361 1.00 79.69 277 ARG A O 1
ATOM 2097 N N . LEU A 1 278 ? -7.744 10.820 31.129 1.00 80.06 278 LEU A N 1
ATOM 2098 C CA . LEU A 1 278 ? -7.725 10.827 29.659 1.00 80.06 278 LEU A CA 1
ATOM 2099 C C . LEU A 1 278 ? -6.360 11.268 29.107 1.00 80.06 278 LEU A C 1
ATOM 2101 O O . LEU A 1 278 ? -5.828 10.641 28.191 1.00 80.06 278 LEU A O 1
ATOM 2105 N N . ALA A 1 279 ? -5.758 12.298 29.711 1.00 84.69 279 ALA A N 1
ATOM 2106 C CA . ALA A 1 279 ? -4.435 12.788 29.325 1.00 84.69 279 ALA A CA 1
ATOM 2107 C C . ALA A 1 279 ? -3.319 11.759 29.587 1.00 84.69 279 ALA A C 1
ATOM 2109 O O . ALA A 1 279 ? -2.406 11.617 28.768 1.00 84.69 279 ALA A O 1
ATOM 2110 N N . ALA A 1 280 ? -3.406 11.011 30.692 1.00 84.81 280 ALA A N 1
ATOM 2111 C CA . ALA A 1 280 ? -2.453 9.952 31.016 1.00 84.81 280 ALA A CA 1
ATOM 2112 C C . ALA A 1 280 ? -2.544 8.780 30.024 1.00 84.81 280 ALA A C 1
ATOM 2114 O O . ALA A 1 280 ? -1.515 8.319 29.531 1.00 84.81 280 ALA A O 1
ATOM 2115 N N . VAL A 1 281 ? -3.760 8.336 29.678 1.00 84.00 281 VAL A N 1
ATOM 2116 C CA . VAL A 1 281 ? -3.969 7.261 28.689 1.00 84.00 281 VAL A CA 1
ATOM 2117 C C . VAL A 1 281 ? -3.426 7.672 27.321 1.00 84.00 281 VAL A C 1
ATOM 2119 O O . VAL A 1 281 ? -2.662 6.917 26.723 1.00 84.00 281 VAL A O 1
ATOM 2122 N N . LEU A 1 282 ? -3.754 8.880 26.850 1.00 86.88 282 LEU A N 1
ATOM 2123 C CA . LEU A 1 282 ? -3.241 9.406 25.583 1.00 86.88 282 LEU A CA 1
ATOM 2124 C C . LEU A 1 282 ? -1.703 9.437 25.561 1.00 86.88 282 LEU A C 1
ATOM 2126 O O . LEU A 1 282 ? -1.091 8.922 24.626 1.00 86.88 282 LEU A O 1
ATOM 2130 N N . SER A 1 283 ? -1.088 9.988 26.613 1.00 88.56 283 SER A N 1
ATOM 2131 C CA . SER A 1 283 ? 0.374 10.072 26.749 1.00 88.56 283 SER A CA 1
ATOM 2132 C C . SER A 1 283 ? 1.041 8.697 26.729 1.00 88.56 283 SER A C 1
ATOM 2134 O O . SER A 1 283 ? 2.060 8.515 26.066 1.00 88.56 283 SER A O 1
ATOM 2136 N N . ILE A 1 284 ? 0.455 7.710 27.411 1.00 86.56 284 ILE A N 1
ATOM 2137 C CA . ILE A 1 284 ? 0.976 6.339 27.435 1.00 86.56 284 ILE A CA 1
ATOM 2138 C C . ILE A 1 284 ? 0.899 5.688 26.064 1.00 86.56 284 ILE A C 1
ATOM 2140 O O . ILE A 1 284 ? 1.874 5.077 25.639 1.00 86.56 284 ILE A O 1
ATOM 2144 N N . VAL A 1 285 ? -0.231 5.805 25.363 1.00 86.50 285 VAL A N 1
ATOM 2145 C CA . VAL A 1 285 ? -0.361 5.207 24.027 1.00 86.50 285 VAL A CA 1
ATOM 2146 C C . VAL A 1 285 ? 0.620 5.867 23.059 1.00 86.50 285 VAL A C 1
ATOM 2148 O O . VAL A 1 285 ? 1.277 5.163 22.296 1.00 86.50 285 VAL A O 1
ATOM 2151 N N . ALA A 1 286 ? 0.789 7.190 23.133 1.00 87.44 286 ALA A N 1
ATOM 2152 C CA . ALA A 1 286 ? 1.787 7.902 22.339 1.00 87.44 286 ALA A CA 1
ATOM 2153 C C . ALA A 1 286 ? 3.214 7.410 22.641 1.00 87.44 286 ALA A C 1
ATOM 2155 O O . ALA A 1 286 ? 3.977 7.121 21.719 1.00 87.44 286 ALA A O 1
ATOM 2156 N N . MET A 1 287 ? 3.560 7.243 23.921 1.00 88.44 287 MET A N 1
ATOM 2157 C CA . MET A 1 287 ? 4.867 6.729 24.336 1.00 88.44 287 MET A CA 1
ATOM 2158 C C . MET A 1 287 ? 5.077 5.271 23.903 1.00 88.44 287 MET A C 1
ATOM 2160 O O . MET A 1 287 ? 6.158 4.920 23.439 1.00 88.44 287 MET A O 1
ATOM 2164 N N . LEU A 1 288 ? 4.044 4.430 23.989 1.00 85.31 288 LEU A N 1
ATOM 2165 C CA . LEU A 1 288 ? 4.095 3.037 23.551 1.00 85.31 288 LEU A CA 1
ATOM 2166 C C . LEU A 1 288 ? 4.298 2.940 22.034 1.00 85.31 288 LEU A C 1
ATOM 2168 O O . LEU A 1 288 ? 5.145 2.173 21.585 1.00 85.31 288 LEU A O 1
ATOM 2172 N N . MET A 1 289 ? 3.589 3.760 21.254 1.00 83.38 289 MET A N 1
ATOM 2173 C CA . MET A 1 289 ? 3.792 3.860 19.805 1.00 83.38 289 MET A CA 1
ATOM 2174 C C . MET A 1 289 ? 5.215 4.319 19.467 1.00 83.38 289 MET A C 1
ATOM 2176 O O . MET A 1 289 ? 5.836 3.744 18.578 1.00 83.38 289 MET A O 1
ATOM 2180 N N . ALA A 1 290 ? 5.764 5.293 20.201 1.00 84.94 290 ALA A N 1
ATOM 2181 C CA . ALA A 1 290 ? 7.144 5.742 20.014 1.00 84.94 290 ALA A CA 1
ATOM 2182 C C . ALA A 1 290 ? 8.162 4.626 20.308 1.00 84.94 290 ALA A C 1
ATOM 2184 O O . ALA A 1 290 ? 9.079 4.404 19.520 1.00 84.94 290 ALA A O 1
ATOM 2185 N N . VAL A 1 291 ? 7.981 3.876 21.401 1.00 86.75 291 VAL A N 1
ATOM 2186 C CA . VAL A 1 291 ? 8.846 2.733 21.738 1.00 86.75 291 VAL A CA 1
ATOM 2187 C C . VAL A 1 291 ? 8.760 1.643 20.668 1.00 86.75 291 VAL A C 1
ATOM 2189 O O . VAL A 1 291 ? 9.792 1.139 20.230 1.00 86.75 291 VAL A O 1
ATOM 2192 N N . LEU A 1 292 ? 7.557 1.302 20.204 1.00 81.25 292 LEU A N 1
ATOM 2193 C CA . LEU A 1 292 ? 7.366 0.303 19.151 1.00 81.25 292 LEU A CA 1
ATOM 2194 C C . LEU A 1 292 ? 7.965 0.750 17.811 1.00 81.25 292 LEU A C 1
ATOM 2196 O O . LEU A 1 292 ? 8.542 -0.080 17.112 1.00 81.25 292 LEU A O 1
ATOM 2200 N N . ALA A 1 293 ? 7.903 2.044 17.486 1.00 79.81 293 ALA A N 1
ATOM 2201 C CA . ALA A 1 293 ? 8.559 2.610 16.310 1.00 79.81 293 ALA A CA 1
ATOM 2202 C C . ALA A 1 293 ? 10.090 2.488 16.387 1.00 79.81 293 ALA A C 1
ATOM 2204 O O . ALA A 1 293 ? 10.721 2.034 15.431 1.00 79.81 293 ALA A O 1
ATOM 2205 N N . LEU A 1 294 ? 10.685 2.821 17.538 1.00 84.06 294 LEU A N 1
ATOM 2206 C CA . LEU A 1 294 ? 12.128 2.686 17.766 1.00 84.06 294 LEU A CA 1
ATOM 2207 C C . LEU A 1 294 ? 12.586 1.222 17.697 1.00 84.06 294 LEU A C 1
ATOM 2209 O O . LEU A 1 294 ? 13.589 0.918 17.052 1.00 84.06 294 LEU A O 1
ATOM 2213 N N . LEU A 1 295 ? 11.836 0.310 18.323 1.00 82.94 295 LEU A N 1
ATOM 2214 C CA . LEU A 1 295 ? 12.123 -1.125 18.274 1.00 82.94 295 LEU A CA 1
ATOM 2215 C C . LEU A 1 295 ? 11.972 -1.675 16.851 1.00 82.94 295 LEU A C 1
ATOM 2217 O O . LEU A 1 295 ? 12.850 -2.395 16.383 1.00 82.94 295 LEU A O 1
ATOM 2221 N N . GLY A 1 296 ? 10.908 -1.307 16.136 1.00 78.62 296 GLY A N 1
ATOM 2222 C CA . GLY A 1 296 ? 10.689 -1.722 14.749 1.00 78.62 296 GLY A CA 1
ATOM 2223 C C . GLY A 1 296 ? 11.819 -1.295 13.816 1.00 78.62 296 GLY A C 1
ATOM 2224 O O . GLY A 1 296 ? 12.335 -2.121 13.060 1.00 78.62 296 GLY A O 1
ATOM 2225 N N . GLY A 1 297 ? 12.272 -0.043 13.949 1.00 76.56 297 GLY A N 1
ATOM 2226 C CA . GLY A 1 297 ? 13.435 0.470 13.224 1.00 76.56 297 GLY A CA 1
ATOM 2227 C C . GLY A 1 297 ? 14.718 -0.307 13.535 1.00 76.56 297 GLY A C 1
ATOM 2228 O O . GLY A 1 297 ? 15.461 -0.655 12.619 1.00 76.56 297 GLY A O 1
ATOM 2229 N N . ALA A 1 298 ? 14.953 -0.652 14.805 1.00 80.12 298 ALA A N 1
ATOM 2230 C CA . ALA A 1 298 ? 16.120 -1.437 15.212 1.00 80.12 298 ALA A CA 1
ATOM 2231 C C . ALA A 1 298 ? 16.104 -2.875 14.656 1.00 80.12 298 ALA A C 1
ATOM 2233 O O . ALA A 1 298 ? 17.145 -3.388 14.246 1.00 80.12 298 ALA A O 1
ATOM 2234 N N . PHE A 1 299 ? 14.933 -3.517 14.593 1.00 79.56 299 PHE A N 1
ATOM 2235 C CA . PHE A 1 299 ? 14.782 -4.880 14.069 1.00 79.56 299 PHE A CA 1
ATOM 2236 C C . PHE A 1 299 ? 14.633 -4.953 12.538 1.00 79.56 299 PHE A C 1
ATOM 2238 O O . PHE A 1 299 ? 14.409 -6.042 12.011 1.00 79.56 299 PHE A O 1
ATOM 2245 N N . LYS A 1 300 ? 14.755 -3.826 11.810 1.00 72.75 300 LYS A N 1
ATOM 2246 C CA . LYS A 1 300 ? 14.468 -3.718 10.360 1.00 72.75 300 LYS A CA 1
ATOM 2247 C C . LYS A 1 300 ? 13.095 -4.280 9.970 1.00 72.75 300 LYS A C 1
ATOM 2249 O O . LYS A 1 300 ? 12.881 -4.692 8.832 1.00 72.75 300 LYS A O 1
ATOM 2254 N N . ILE A 1 301 ? 12.162 -4.310 10.916 1.00 68.75 301 ILE A N 1
ATOM 2255 C CA . ILE A 1 301 ? 10.786 -4.679 10.633 1.00 68.75 301 ILE A CA 1
ATOM 2256 C C . ILE A 1 301 ? 10.145 -3.405 10.106 1.00 68.75 301 ILE A C 1
ATOM 2258 O O . ILE A 1 301 ? 9.953 -2.449 10.860 1.00 68.75 301 ILE A O 1
ATOM 2262 N N . THR A 1 302 ? 9.797 -3.391 8.821 1.00 60.38 302 THR A N 1
ATOM 2263 C CA . THR A 1 302 ? 8.941 -2.355 8.235 1.00 60.38 302 THR A CA 1
ATOM 2264 C C . THR A 1 302 ? 7.514 -2.555 8.739 1.00 60.38 302 THR A C 1
ATOM 2266 O O . THR A 1 302 ? 6.598 -2.908 8.002 1.00 60.38 302 THR A O 1
ATOM 2269 N N . LEU A 1 303 ? 7.318 -2.381 10.044 1.00 59.16 303 LEU A N 1
ATOM 2270 C CA . LEU A 1 303 ? 6.006 -2.080 10.586 1.00 59.16 303 LEU A CA 1
ATOM 2271 C C . LEU A 1 303 ? 5.558 -0.833 9.825 1.00 59.16 303 LEU A C 1
ATOM 2273 O O . LEU A 1 303 ? 6.344 0.108 9.727 1.00 59.16 303 LEU A O 1
ATOM 2277 N N . GLY A 1 304 ? 4.371 -0.861 9.217 1.00 54.34 304 GLY A N 1
ATOM 2278 C CA . GLY A 1 304 ? 3.803 0.234 8.422 1.00 54.34 304 GLY A CA 1
ATOM 2279 C C . GLY A 1 304 ? 3.525 1.481 9.267 1.00 54.34 304 GLY A C 1
ATOM 2280 O O . GLY A 1 304 ? 2.392 1.932 9.383 1.00 54.34 304 GLY A O 1
ATOM 2281 N N . PHE A 1 305 ? 4.557 2.011 9.917 1.00 52.78 305 PHE A N 1
ATOM 2282 C CA . PHE A 1 305 ? 4.555 3.172 10.775 1.00 52.78 305 PHE A CA 1
ATOM 2283 C C . PHE A 1 305 ? 4.631 4.416 9.899 1.00 52.78 305 PHE A C 1
ATOM 2285 O O . PHE A 1 305 ? 5.590 5.183 9.949 1.00 52.78 305 PHE A O 1
ATOM 2292 N N . GLY A 1 306 ? 3.565 4.682 9.151 1.00 53.44 306 GLY A N 1
ATOM 2293 C CA . GLY A 1 306 ? 3.136 6.069 9.114 1.00 53.44 306 GLY A CA 1
ATOM 2294 C C . GLY A 1 306 ? 2.740 6.403 10.549 1.00 53.44 306 GLY A C 1
ATOM 2295 O O . GLY A 1 306 ? 1.728 5.888 11.024 1.00 53.44 306 GLY A O 1
ATOM 2296 N N . ILE A 1 307 ? 3.548 7.171 11.292 1.00 52.91 307 ILE A N 1
ATOM 2297 C CA . ILE A 1 307 ? 3.144 7.687 12.611 1.00 52.91 307 ILE A CA 1
ATOM 2298 C C . ILE A 1 307 ? 2.021 8.697 12.353 1.00 52.91 307 ILE A C 1
ATOM 2300 O O . ILE A 1 307 ? 2.227 9.906 12.303 1.00 52.91 307 ILE A O 1
ATOM 2304 N N . SER A 1 308 ? 0.825 8.178 12.098 1.00 64.94 308 SER A N 1
ATOM 2305 C CA . SER A 1 308 ? -0.375 8.953 11.861 1.00 64.94 308 SER A CA 1
ATOM 2306 C C . SER A 1 308 ? -1.048 9.206 13.202 1.00 64.94 308 SER A C 1
ATOM 2308 O O . SER A 1 308 ? -1.175 8.314 14.047 1.00 64.94 308 SER A O 1
ATOM 2310 N N . LEU A 1 309 ? -1.508 10.440 13.401 1.00 73.94 309 LEU A N 1
ATOM 2311 C CA . LEU A 1 309 ? -2.287 10.824 14.579 1.00 73.94 309 LEU A CA 1
ATOM 2312 C C . LEU A 1 309 ? -3.599 10.031 14.671 1.00 73.94 309 LEU A C 1
ATOM 2314 O O . LEU A 1 309 ? -4.178 9.905 15.748 1.00 73.94 309 LEU A O 1
ATOM 2318 N N . PHE A 1 310 ? -4.065 9.477 13.552 1.00 74.50 310 PHE A N 1
ATOM 2319 C CA . PHE A 1 310 ? -5.374 8.857 13.464 1.00 74.50 310 PHE A CA 1
ATOM 2320 C C . PHE A 1 310 ? -5.467 7.515 14.226 1.00 74.50 310 PHE A C 1
ATOM 2322 O O . PHE A 1 310 ? -6.278 7.440 15.154 1.00 74.50 310 PHE A O 1
ATOM 2329 N N . PRO A 1 311 ? -4.612 6.495 13.984 1.00 81.69 311 PRO A N 1
ATOM 2330 C CA . PRO A 1 311 ? -4.566 5.292 14.823 1.00 81.69 311 PRO A CA 1
ATOM 2331 C C . PRO A 1 311 ? -4.383 5.574 16.321 1.00 81.69 311 PRO A C 1
ATOM 2333 O O . PRO A 1 311 ? -5.010 4.914 17.148 1.00 81.69 311 PRO A O 1
ATOM 2336 N N . LEU A 1 312 ? -3.583 6.586 16.682 1.00 86.50 312 LEU A N 1
ATOM 2337 C CA . LEU A 1 312 ? -3.384 6.996 18.076 1.00 86.50 312 LEU A CA 1
ATOM 2338 C C . LEU A 1 312 ? -4.710 7.413 18.740 1.00 86.50 312 LEU A C 1
ATOM 2340 O O . LEU A 1 312 ? -5.042 6.941 19.833 1.00 86.50 312 LEU A O 1
ATOM 2344 N N . VAL A 1 313 ? -5.496 8.265 18.074 1.00 87.31 313 VAL A N 1
ATOM 2345 C CA . VAL A 1 313 ? -6.804 8.716 18.584 1.00 87.31 313 VAL A CA 1
ATOM 2346 C C . VAL A 1 313 ? -7.790 7.549 18.683 1.00 87.31 313 VAL A C 1
ATOM 2348 O O . VAL A 1 313 ? -8.516 7.430 19.669 1.00 87.31 313 VAL A O 1
ATOM 2351 N N . ILE A 1 314 ? -7.795 6.638 17.710 1.00 90.19 314 ILE A N 1
ATOM 2352 C CA . ILE A 1 314 ? -8.710 5.487 17.711 1.00 90.19 314 ILE A CA 1
ATOM 2353 C C . ILE A 1 314 ? -8.412 4.533 18.860 1.00 90.19 314 ILE A C 1
ATOM 2355 O O . ILE A 1 314 ? -9.329 4.098 19.562 1.00 90.19 314 ILE A O 1
ATOM 2359 N N . ILE A 1 315 ? -7.139 4.206 19.066 1.00 89.81 315 ILE A N 1
ATOM 2360 C CA . ILE A 1 315 ? -6.712 3.295 20.127 1.00 89.81 315 ILE A CA 1
ATOM 2361 C C . ILE A 1 315 ? -7.058 3.884 21.496 1.00 89.81 315 ILE A C 1
ATOM 2363 O O . ILE A 1 315 ? -7.643 3.197 22.332 1.00 89.81 315 ILE A O 1
ATOM 2367 N N . THR A 1 316 ? -6.755 5.163 21.718 1.00 89.31 316 THR A N 1
ATOM 2368 C CA . THR A 1 316 ? -7.035 5.836 22.997 1.00 89.31 316 THR A CA 1
ATOM 2369 C C . THR A 1 316 ? -8.533 5.912 23.286 1.00 89.31 316 THR A C 1
ATOM 2371 O O . THR A 1 316 ? -8.958 5.565 24.390 1.00 89.31 316 THR A O 1
ATOM 2374 N N . MET A 1 317 ? -9.352 6.241 22.282 1.00 89.38 317 MET A N 1
ATOM 2375 C CA . MET A 1 317 ? -10.815 6.200 22.393 1.00 89.38 317 MET A CA 1
ATOM 2376 C C . MET A 1 317 ? -11.355 4.786 22.635 1.00 89.38 317 MET A C 1
ATOM 2378 O O . MET A 1 317 ? -12.304 4.609 23.402 1.00 89.38 317 MET A O 1
ATOM 2382 N N . THR A 1 318 ? -10.757 3.768 22.013 1.00 91.88 318 THR A N 1
ATOM 2383 C CA . THR A 1 318 ? -11.142 2.365 22.230 1.00 91.88 318 THR A CA 1
ATOM 2384 C C . THR A 1 318 ? -10.850 1.945 23.665 1.00 91.88 318 THR A C 1
ATOM 2386 O O . THR A 1 318 ? -11.725 1.372 24.312 1.00 91.88 318 THR A O 1
ATOM 2389 N N . ILE A 1 319 ? -9.660 2.260 24.189 1.00 90.62 319 ILE A N 1
ATOM 2390 C CA . ILE A 1 319 ? -9.293 1.971 25.583 1.00 90.62 319 ILE A CA 1
ATOM 2391 C C . ILE A 1 319 ? -10.270 2.662 26.538 1.00 90.62 319 ILE A C 1
ATOM 2393 O O . ILE A 1 319 ? -10.743 2.031 27.485 1.00 90.62 319 ILE A O 1
ATOM 2397 N N . GLU A 1 320 ? -10.616 3.925 26.272 1.00 88.75 320 GLU A N 1
ATOM 2398 C CA . GLU A 1 320 ? -11.578 4.658 27.093 1.00 88.75 320 GLU A CA 1
ATOM 2399 C C . GLU A 1 320 ? -12.943 3.969 27.111 1.00 88.75 320 GLU A C 1
ATOM 2401 O O . GLU A 1 320 ? -13.476 3.646 28.175 1.00 88.75 320 GLU A O 1
ATOM 2406 N N . ARG A 1 321 ? -13.491 3.678 25.928 1.00 89.81 321 ARG A N 1
ATOM 2407 C CA . ARG A 1 321 ? -14.818 3.073 25.807 1.00 89.81 321 ARG A CA 1
ATOM 2408 C C . AR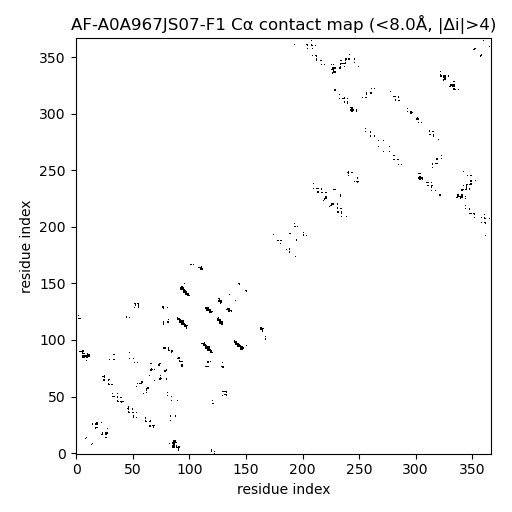G A 1 321 ? -14.867 1.664 26.381 1.00 89.81 321 ARG A C 1
ATOM 2410 O O . ARG A 1 321 ? -15.818 1.329 27.086 1.00 89.81 321 ARG A O 1
ATOM 2417 N N . MET A 1 322 ? -13.865 0.847 26.074 1.00 90.19 322 MET A N 1
ATOM 2418 C CA . MET A 1 322 ? -13.785 -0.531 26.543 1.00 90.19 322 MET A CA 1
ATOM 2419 C C . MET A 1 322 ? -13.687 -0.581 28.057 1.00 90.19 322 MET A C 1
ATOM 2421 O O . MET A 1 322 ? -14.339 -1.408 28.688 1.00 90.19 322 MET A O 1
ATOM 2425 N N . SER A 1 323 ? -12.932 0.336 28.646 1.00 87.38 323 SER A N 1
ATOM 2426 C CA . SER A 1 323 ? -12.836 0.399 30.085 1.00 87.38 323 SER A CA 1
ATOM 2427 C C . SER A 1 323 ? -14.099 0.904 30.772 1.00 87.38 323 SER A C 1
ATOM 2429 O O . SER A 1 323 ? -14.409 0.389 31.839 1.00 87.38 323 SER A O 1
ATOM 2431 N N . LEU A 1 324 ? -14.804 1.897 30.228 1.00 87.06 324 LEU A N 1
ATOM 2432 C CA . LEU A 1 324 ? -16.080 2.313 30.821 1.00 87.06 324 LEU A CA 1
ATOM 2433 C C . LEU A 1 324 ? -17.060 1.138 30.839 1.00 87.06 324 LEU A C 1
ATOM 2435 O O . LEU A 1 324 ? -17.678 0.860 31.857 1.00 87.06 324 LEU A O 1
ATOM 2439 N N . VAL A 1 325 ? -17.118 0.372 29.746 1.00 89.94 325 VAL A N 1
ATOM 2440 C CA . VAL A 1 325 ? -17.935 -0.848 29.688 1.00 89.94 325 VAL A CA 1
ATOM 2441 C C . VAL A 1 325 ? -17.434 -1.915 30.660 1.00 89.94 325 VAL A C 1
ATOM 2443 O O . VAL A 1 325 ? -18.246 -2.639 31.228 1.00 89.94 325 VAL A O 1
ATOM 2446 N N . TRP A 1 326 ? -16.122 -2.017 30.866 1.00 91.75 326 TRP A N 1
ATOM 2447 C CA . TRP A 1 326 ? -15.544 -2.927 31.851 1.00 91.75 326 TRP A CA 1
ATOM 2448 C C . TRP A 1 326 ? -15.974 -2.560 33.274 1.00 91.75 326 TRP A C 1
ATOM 2450 O O . TRP A 1 326 ? -16.334 -3.451 34.041 1.00 91.75 326 TRP A O 1
ATOM 2460 N N . ASP A 1 327 ? -15.970 -1.270 33.607 1.00 86.44 327 ASP A N 1
ATOM 2461 C CA . ASP A 1 327 ? -16.369 -0.759 34.919 1.00 86.44 327 ASP A CA 1
ATOM 2462 C C . ASP A 1 327 ? -17.899 -0.858 35.126 1.00 86.44 327 ASP A C 1
ATOM 2464 O O . ASP A 1 327 ? -18.350 -1.180 36.222 1.00 86.44 327 ASP A O 1
ATOM 2468 N N . GLU A 1 328 ? -18.702 -0.635 34.076 1.00 90.31 328 GLU A N 1
ATOM 2469 C CA . GLU A 1 328 ? -20.176 -0.625 34.136 1.00 90.31 328 GLU A CA 1
ATOM 2470 C C . GLU A 1 328 ? -20.819 -2.019 34.029 1.00 90.31 328 GLU A C 1
ATOM 2472 O O . GLU A 1 328 ? -21.773 -2.324 34.744 1.00 90.31 328 GLU A O 1
ATOM 2477 N N . PHE A 1 329 ? -20.330 -2.865 33.118 1.00 90.94 329 PHE A N 1
ATOM 2478 C CA . PHE A 1 329 ? -20.943 -4.155 32.762 1.00 90.94 329 PHE A CA 1
ATOM 2479 C C . PHE A 1 329 ? -20.023 -5.359 33.020 1.00 90.94 329 PHE A C 1
ATOM 2481 O O . PHE A 1 329 ? -20.425 -6.508 32.820 1.00 90.94 329 PHE A O 1
ATOM 2488 N N . GLY A 1 330 ? -18.794 -5.116 33.476 1.00 91.44 330 GLY A N 1
ATOM 2489 C CA . GLY A 1 330 ? -17.817 -6.145 33.809 1.00 91.44 330 GLY A CA 1
ATOM 2490 C C . GLY A 1 330 ? -16.906 -6.568 32.651 1.00 91.44 330 GLY A C 1
ATOM 2491 O O . GLY A 1 330 ? -17.160 -6.336 31.467 1.00 91.44 330 GLY A O 1
ATOM 2492 N N . ALA A 1 331 ? -15.834 -7.274 33.021 1.00 90.12 331 ALA A N 1
ATOM 2493 C CA . ALA A 1 331 ? -14.773 -7.734 32.123 1.00 90.12 331 ALA A CA 1
ATOM 2494 C C . ALA A 1 331 ? -15.268 -8.582 30.945 1.00 90.12 331 ALA A C 1
ATOM 2496 O O . ALA A 1 331 ? -14.836 -8.403 29.807 1.00 90.12 331 ALA A O 1
ATOM 2497 N N . ARG A 1 332 ? -16.188 -9.517 31.220 1.00 92.31 332 ARG A N 1
ATOM 2498 C CA . ARG A 1 332 ? -16.710 -10.453 30.215 1.00 92.31 332 ARG A CA 1
ATOM 2499 C C . ARG A 1 332 ? -17.443 -9.715 29.100 1.00 92.31 332 ARG A C 1
ATOM 2501 O O . ARG A 1 332 ? -17.223 -10.013 27.930 1.00 92.31 332 ARG A O 1
ATOM 2508 N N . GLU A 1 333 ? -18.282 -8.750 29.462 1.00 92.88 333 GLU A N 1
ATOM 2509 C CA . GLU A 1 333 ? -19.056 -7.971 28.498 1.00 92.88 333 GLU A CA 1
ATOM 2510 C C . GLU A 1 333 ? -18.145 -7.049 27.677 1.00 92.88 333 GLU A C 1
ATOM 2512 O O . GLU A 1 333 ? -18.278 -6.970 26.454 1.00 92.88 333 GLU A O 1
ATOM 2517 N N . ALA A 1 334 ? -17.161 -6.412 28.321 1.00 91.69 334 ALA A N 1
ATOM 2518 C CA . ALA A 1 334 ? -16.169 -5.584 27.638 1.00 91.69 334 ALA A CA 1
ATOM 2519 C C . ALA A 1 334 ? -15.339 -6.385 26.622 1.00 91.69 334 ALA A C 1
ATOM 2521 O O . ALA A 1 334 ? -15.178 -5.948 25.482 1.00 91.69 334 ALA A O 1
ATOM 2522 N N . LEU A 1 335 ? -14.857 -7.574 27.000 1.00 92.06 335 LEU A N 1
ATOM 2523 C CA . LEU A 1 335 ? -14.112 -8.460 26.100 1.00 92.06 335 LEU A CA 1
ATOM 2524 C C . LEU A 1 335 ? -14.981 -8.973 24.947 1.00 92.06 335 LEU A C 1
ATOM 2526 O O . LEU A 1 335 ? -14.517 -8.986 23.810 1.00 92.06 335 LEU A O 1
ATOM 2530 N N . MET A 1 336 ? -16.240 -9.342 25.206 1.00 93.62 336 MET A N 1
ATOM 2531 C CA . MET A 1 336 ? -17.156 -9.813 24.161 1.00 93.62 336 MET A CA 1
ATOM 2532 C C . MET A 1 336 ? -17.452 -8.713 23.131 1.00 93.62 336 MET A C 1
ATOM 2534 O O . MET A 1 336 ? -17.352 -8.952 21.927 1.00 93.62 336 MET A O 1
ATOM 2538 N N . ARG A 1 337 ? -17.731 -7.483 23.586 1.00 94.00 337 ARG A N 1
ATOM 2539 C CA . ARG A 1 337 ? -17.930 -6.324 22.697 1.00 94.00 337 ARG A CA 1
ATOM 2540 C C . ARG A 1 337 ? -16.649 -5.914 21.975 1.00 94.00 337 ARG A C 1
ATOM 2542 O O . ARG A 1 337 ? -16.714 -5.504 20.815 1.00 94.00 337 ARG A O 1
ATOM 2549 N N . GLY A 1 338 ? -15.493 -6.040 22.625 1.00 93.31 338 GLY A N 1
ATOM 2550 C CA . GLY A 1 338 ? -14.185 -5.796 22.016 1.00 93.31 338 GLY A CA 1
ATOM 2551 C C . GLY A 1 338 ? -13.874 -6.785 20.898 1.00 93.31 338 GLY A C 1
ATOM 2552 O O . GLY A 1 338 ? -13.560 -6.365 19.787 1.00 93.31 338 GLY A O 1
ATOM 2553 N N . ALA A 1 339 ? -14.057 -8.081 21.150 1.00 94.06 339 ALA A N 1
ATOM 2554 C CA . ALA A 1 339 ? -13.885 -9.126 20.145 1.00 94.06 339 ALA A CA 1
ATOM 2555 C C . ALA A 1 339 ? -14.867 -8.956 18.976 1.00 94.06 339 ALA A C 1
ATOM 2557 O O . ALA A 1 339 ? -14.451 -9.001 17.821 1.00 94.06 339 ALA A O 1
ATOM 2558 N N . GLY A 1 340 ? -16.145 -8.671 19.255 1.00 94.38 340 GLY A N 1
ATOM 2559 C CA . GLY A 1 340 ? -17.126 -8.376 18.208 1.00 94.38 340 GLY A CA 1
ATOM 2560 C C . GLY A 1 340 ? -16.745 -7.149 17.375 1.00 94.38 340 GLY A C 1
ATOM 2561 O O . GLY A 1 340 ? -16.858 -7.175 16.152 1.00 94.38 340 GLY A O 1
ATOM 2562 N N . SER A 1 341 ? -16.222 -6.094 18.009 1.00 94.94 341 SER A N 1
ATOM 2563 C CA . SER A 1 341 ? -15.734 -4.897 17.304 1.00 94.94 341 SER A CA 1
ATOM 2564 C C . SER A 1 341 ? -14.520 -5.196 16.432 1.00 94.94 341 SER A C 1
ATOM 2566 O O . SER A 1 341 ? -14.439 -4.686 15.320 1.00 94.94 341 SER A O 1
ATOM 2568 N N . LEU A 1 342 ? -13.600 -6.037 16.909 1.00 94.88 342 LEU A N 1
ATOM 2569 C CA . LEU A 1 342 ? -12.429 -6.461 16.148 1.00 94.88 342 LEU A CA 1
ATOM 2570 C C . LEU A 1 342 ? -12.834 -7.290 14.923 1.00 94.88 342 LEU A C 1
ATOM 2572 O O . LEU A 1 342 ? -12.375 -7.009 13.823 1.00 94.88 342 LEU A O 1
ATOM 2576 N N . VAL A 1 343 ? -13.742 -8.257 15.087 1.00 95.81 343 VAL A N 1
ATOM 2577 C CA . VAL A 1 343 ? -14.271 -9.062 13.972 1.00 95.81 343 VAL A CA 1
ATOM 2578 C C . VAL A 1 343 ? -14.982 -8.174 12.949 1.00 95.81 343 VAL A C 1
ATOM 2580 O O . VAL A 1 343 ? -14.710 -8.276 11.755 1.00 95.81 343 VAL A O 1
ATOM 2583 N N . ALA A 1 344 ? -15.843 -7.261 13.406 1.00 95.38 344 ALA A N 1
ATOM 2584 C CA . ALA A 1 344 ? -16.516 -6.304 12.531 1.00 95.38 344 ALA A CA 1
ATOM 2585 C C . ALA A 1 344 ? -15.519 -5.410 11.777 1.00 95.38 344 ALA A C 1
ATOM 2587 O O . ALA A 1 344 ? -15.702 -5.154 10.587 1.00 95.38 344 ALA A O 1
ATOM 2588 N N . ALA A 1 345 ? -14.452 -4.965 12.447 1.00 95.06 345 ALA A N 1
ATOM 2589 C CA . ALA A 1 345 ? -13.405 -4.154 11.841 1.00 95.06 345 ALA A CA 1
ATOM 2590 C C . ALA A 1 345 ? -12.604 -4.930 10.787 1.00 95.06 345 ALA A C 1
ATOM 2592 O O . ALA A 1 345 ? -12.336 -4.392 9.719 1.00 95.06 345 ALA A O 1
ATOM 2593 N N . VAL A 1 346 ? -12.274 -6.200 11.041 1.00 95.12 346 VAL A N 1
ATOM 2594 C CA . VAL A 1 346 ? -11.597 -7.074 10.067 1.00 95.12 346 VAL A CA 1
ATOM 2595 C C . VAL A 1 346 ? -12.467 -7.283 8.826 1.00 95.12 346 VAL A C 1
ATOM 2597 O O . VAL A 1 346 ? -11.981 -7.126 7.710 1.00 95.12 346 VAL A O 1
ATOM 2600 N N . LEU A 1 347 ? -13.758 -7.579 8.998 1.00 94.56 347 LEU A N 1
ATOM 2601 C CA . LEU A 1 347 ? -14.685 -7.737 7.870 1.00 94.56 347 LEU A CA 1
ATOM 2602 C C . LEU A 1 347 ? -14.845 -6.434 7.075 1.00 94.56 347 LEU A C 1
ATOM 2604 O O . LEU A 1 347 ? -14.832 -6.456 5.847 1.00 94.56 347 LEU A O 1
ATOM 2608 N N . SER A 1 348 ? -14.942 -5.302 7.777 1.00 92.88 348 SER A N 1
ATOM 2609 C CA . SER A 1 348 ? -15.019 -3.978 7.149 1.00 92.88 348 SER A CA 1
ATOM 2610 C C . SER A 1 348 ? -13.747 -3.644 6.387 1.00 92.88 348 SER A C 1
ATOM 2612 O O . SER A 1 348 ? -13.834 -3.191 5.254 1.00 92.88 348 SER A O 1
ATOM 2614 N N . TYR A 1 349 ? -12.575 -3.940 6.954 1.00 92.06 349 TYR A N 1
ATOM 2615 C CA . TYR A 1 349 ? -11.298 -3.797 6.263 1.00 92.06 349 TYR A CA 1
ATOM 2616 C C . TYR A 1 349 ? -11.279 -4.617 4.971 1.00 92.06 349 TYR A C 1
ATOM 2618 O O . TYR A 1 349 ? -10.982 -4.070 3.917 1.00 92.06 349 TYR A O 1
ATOM 2626 N N . VAL A 1 350 ? -11.652 -5.901 5.022 1.00 92.12 350 VAL A N 1
ATOM 2627 C CA . VAL A 1 350 ? -11.645 -6.772 3.833 1.00 92.12 350 VAL A CA 1
ATOM 2628 C C . VAL A 1 350 ? -12.571 -6.231 2.742 1.00 92.12 350 VAL A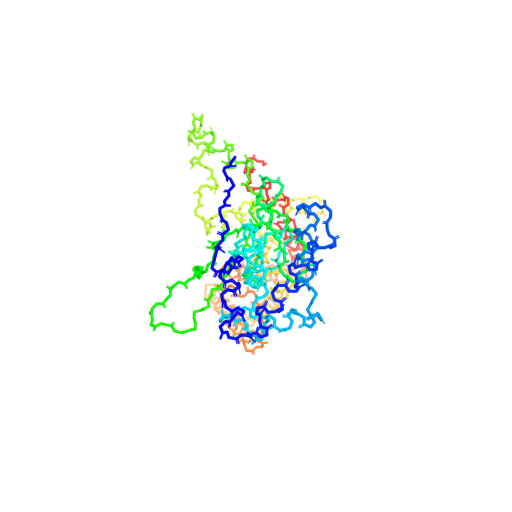 C 1
ATOM 2630 O O . VAL A 1 350 ? -12.212 -6.255 1.568 1.00 92.12 350 VAL A O 1
ATOM 2633 N N . MET A 1 351 ? -13.740 -5.708 3.117 1.00 90.31 351 MET A N 1
ATOM 2634 C CA . MET A 1 351 ? -14.665 -5.091 2.166 1.00 90.31 351 MET A CA 1
ATOM 2635 C C . MET A 1 351 ? -14.116 -3.777 1.590 1.00 90.31 351 MET A C 1
ATOM 2637 O O . MET A 1 351 ? -14.205 -3.560 0.386 1.00 90.31 351 MET A O 1
ATOM 2641 N N . MET A 1 352 ? -13.530 -2.920 2.429 1.00 87.62 352 MET A N 1
ATOM 2642 C CA . MET A 1 352 ? -12.964 -1.625 2.027 1.00 87.62 352 MET A CA 1
ATOM 2643 C C . MET A 1 352 ? -11.662 -1.759 1.224 1.00 87.62 352 MET A C 1
ATOM 2645 O O . MET A 1 352 ? -11.318 -0.853 0.476 1.00 87.62 352 MET A O 1
ATOM 2649 N N . SER A 1 353 ? -10.930 -2.862 1.382 1.00 85.38 353 SER A N 1
ATOM 2650 C CA . SER A 1 353 ? -9.707 -3.174 0.631 1.00 85.38 353 SER A CA 1
ATOM 2651 C C . SER A 1 353 ? -9.972 -3.910 -0.686 1.00 85.38 353 SER A C 1
ATOM 2653 O O . SER A 1 353 ? -9.024 -4.315 -1.350 1.00 85.38 353 SER A O 1
ATOM 2655 N N . ASN A 1 354 ? -11.234 -4.130 -1.058 1.00 87.00 354 ASN A N 1
ATOM 2656 C CA . ASN A 1 354 ? -11.581 -4.739 -2.334 1.00 87.00 354 ASN A CA 1
ATOM 2657 C C . ASN A 1 354 ? -11.531 -3.688 -3.455 1.00 87.00 354 ASN A C 1
ATOM 2659 O O . ASN A 1 354 ? -12.288 -2.717 -3.414 1.00 87.00 354 ASN A O 1
ATOM 2663 N N . ASP A 1 355 ? -10.703 -3.931 -4.477 1.00 80.56 355 ASP A N 1
ATOM 2664 C CA . ASP A 1 355 ? -10.510 -3.042 -5.632 1.00 80.56 355 ASP A CA 1
ATOM 2665 C C . ASP A 1 355 ? -11.835 -2.619 -6.291 1.00 80.56 355 ASP A C 1
ATOM 2667 O O . ASP A 1 355 ? -11.998 -1.460 -6.670 1.00 80.56 355 ASP A O 1
ATOM 2671 N N . TYR A 1 356 ? -12.817 -3.524 -6.383 1.00 83.12 356 TYR A N 1
ATOM 2672 C CA . TYR A 1 356 ? -14.125 -3.219 -6.970 1.00 83.12 356 TYR A CA 1
ATOM 2673 C C . TYR A 1 356 ? -14.921 -2.225 -6.121 1.00 83.12 356 TYR A C 1
ATOM 2675 O O . TYR A 1 356 ? -15.537 -1.306 -6.656 1.00 83.12 356 TYR A O 1
ATOM 2683 N N . VAL A 1 357 ? -14.902 -2.393 -4.796 1.00 81.06 357 VAL A N 1
ATOM 2684 C CA . VAL A 1 357 ? -15.633 -1.526 -3.859 1.00 81.06 357 VAL A CA 1
ATOM 2685 C C . VAL A 1 357 ? -14.976 -0.153 -3.796 1.00 81.06 357 VAL A C 1
ATOM 2687 O O . VAL A 1 357 ? -15.670 0.860 -3.829 1.00 81.06 357 VAL A O 1
ATOM 2690 N N . GLU A 1 358 ? -13.645 -0.119 -3.758 1.00 78.88 358 GLU A N 1
ATOM 2691 C CA . GLU A 1 358 ? -12.860 1.114 -3.798 1.00 78.88 358 GLU A CA 1
ATOM 2692 C C . GLU A 1 358 ? -13.102 1.895 -5.092 1.00 78.88 358 GLU A C 1
ATOM 2694 O O . GLU A 1 358 ? -13.339 3.104 -5.047 1.00 78.88 358 GLU A O 1
ATOM 2699 N N . HIS A 1 359 ? -13.115 1.205 -6.233 1.00 78.44 359 HIS A N 1
ATOM 2700 C CA . HIS A 1 359 ? -13.390 1.827 -7.521 1.00 78.44 359 HIS A CA 1
ATOM 2701 C C . HIS A 1 359 ? -14.821 2.370 -7.605 1.00 78.44 359 HIS A C 1
ATOM 2703 O O . HIS A 1 359 ? -15.011 3.521 -7.993 1.00 78.44 359 HIS A O 1
ATOM 2709 N N . MET A 1 360 ? -15.822 1.583 -7.196 1.00 79.50 360 MET A N 1
ATOM 2710 C CA . MET A 1 360 ? -17.223 2.015 -7.218 1.00 79.50 360 MET A CA 1
ATOM 2711 C C . MET A 1 360 ? -17.471 3.206 -6.291 1.00 79.50 360 MET A C 1
ATOM 2713 O O . MET A 1 360 ? -18.058 4.190 -6.729 1.00 79.50 360 MET A O 1
ATOM 2717 N N . ALA A 1 361 ? -16.988 3.151 -5.046 1.00 79.50 361 ALA A N 1
ATOM 2718 C CA . ALA A 1 361 ? -17.190 4.223 -4.073 1.00 79.50 361 ALA A CA 1
ATOM 2719 C C . ALA A 1 361 ? -16.502 5.535 -4.483 1.00 79.50 361 ALA A C 1
ATOM 2721 O O . ALA A 1 361 ? -16.963 6.611 -4.114 1.00 79.50 361 ALA A O 1
ATOM 2722 N N . PHE A 1 362 ? -15.394 5.464 -5.227 1.00 74.50 362 PHE A N 1
ATOM 2723 C CA . PHE A 1 362 ? -14.669 6.651 -5.678 1.00 74.50 362 PHE A CA 1
ATOM 2724 C C . PHE A 1 362 ? -15.200 7.221 -6.999 1.00 74.50 362 PHE A C 1
ATOM 2726 O O . PHE A 1 362 ? -15.273 8.440 -7.140 1.00 74.50 362 PHE A O 1
ATOM 2733 N N . MET A 1 363 ? -15.562 6.364 -7.959 1.00 68.06 363 MET A N 1
ATOM 2734 C CA . MET A 1 363 ? -16.053 6.793 -9.274 1.00 68.06 363 MET A CA 1
ATOM 2735 C C . MET A 1 363 ? -17.532 7.206 -9.246 1.00 68.06 363 MET A C 1
ATOM 2737 O O . MET A 1 363 ? -17.911 8.105 -9.991 1.00 68.06 363 MET A O 1
ATOM 2741 N N . PHE A 1 364 ? -18.341 6.582 -8.385 1.00 75.25 364 PHE A N 1
ATOM 2742 C CA . PHE A 1 364 ? -19.785 6.815 -8.272 1.00 75.25 364 PHE A CA 1
ATOM 2743 C C . PHE A 1 364 ? -20.168 7.149 -6.820 1.00 75.25 364 PHE A C 1
ATOM 2745 O O . PHE A 1 364 ? -20.802 6.337 -6.141 1.00 75.25 364 PHE A O 1
ATOM 2752 N N . PRO A 1 365 ? -19.754 8.322 -6.303 1.00 67.25 365 PRO A N 1
ATOM 2753 C CA . PRO A 1 365 ? -20.042 8.756 -4.933 1.00 67.25 365 PRO A CA 1
ATOM 2754 C C . PRO A 1 365 ? -21.544 8.872 -4.602 1.00 67.25 365 PRO A C 1
ATOM 2756 O O . PRO A 1 365 ? -21.898 8.999 -3.431 1.00 67.25 365 PRO A O 1
ATOM 2759 N N . GLU A 1 366 ? -22.416 8.886 -5.610 1.00 69.69 366 GLU A N 1
ATOM 2760 C CA . GLU A 1 366 ? -23.874 8.992 -5.496 1.00 69.69 366 GLU A CA 1
ATOM 2761 C C . GLU A 1 366 ? -24.621 7.671 -5.230 1.00 69.69 366 GLU A C 1
ATOM 2763 O O . GLU A 1 366 ? -25.830 7.719 -4.977 1.00 69.69 366 GLU A O 1
ATOM 2768 N N . LEU A 1 367 ? -23.940 6.520 -5.311 1.00 57.53 367 LEU A N 1
ATOM 2769 C CA . LEU A 1 367 ? -24.487 5.197 -4.964 1.00 57.53 367 LEU A CA 1
ATOM 2770 C C . LEU A 1 367 ? -24.586 5.010 -3.446 1.00 57.53 367 LEU A C 1
ATOM 2772 O O . LEU A 1 367 ? -25.618 4.447 -3.005 1.00 57.53 367 LEU A O 1
#

Nearest PDB structures (foldseek):
  1w4t-assembly1_A  TM=5.660E-01  e=1.863E+00  Pseudomonas aeruginosa

Mean predicted aligned error: 16.58 Å

Radius of gyration: 33.02 Å; Cα contacts (8 Å, |Δi|>4): 416; chains: 1; bounding box: 74×41×94 Å